Protein AF-A0A7S3QSI4-F1 (afdb_monomer_lite)

Sequence (575 aa):
MTPEKQQDGGRPHVTSQYMASGRSSSRPASSHHGSRIQSASPRAQSASDSQKLLREQIARLQEQCFLLDKESKEAEITMQNTIKQNRQMWMALKQENKQLKQQLMQRRSSTTKANVAEEAASRSTAVLEKKVHDLRRHYDKIMQDKKTAVAKLANCQDSVQELRKAAGAVGGLQGGGTSPRPSSSSTGEQGSSISPGAWGSKEGRLIRQLENRLTKAQLKANEAQSIRRMYEQVLDKVRQEQLGFGPYVQSLEAALQAKDSEHSRLTQALLEAQHAKEKAKQELAGFQAKMISQRAARESVLQEQRAKAGTLGAANRALLAQQFGLKEATFRAAAQQQQRQQQQQQHSGRHHSDMELPRERPHGPASHEAWDPCKQEPQRQGSGSREGGAPGRVSTVEEAVQKLCEAALAPHAQAMLDCMLPRQETYASLTAMHKAVQEQEAELTREVEAARQALRDTQQGSRSSTTQAHLDAAQAELSVALQRAEAAKESHAKIMRAYVDVRAGLEHIATMLGQLPLPPGQLPVPISEDTLGDVLAQSHQRLASALKFIHTLPKAGALLELMLMQESDQLTSNN

Radius of gyration: 69.94 Å; chains: 1; bounding box: 180×69×210 Å

Structure (mmCIF, N/CA/C/O backbone):
data_AF-A0A7S3QSI4-F1
#
_entry.id   AF-A0A7S3QSI4-F1
#
loop_
_atom_site.group_PDB
_atom_site.id
_atom_site.type_symbol
_atom_site.label_atom_id
_atom_site.label_alt_id
_atom_site.label_comp_id
_atom_site.label_asym_id
_atom_site.label_entity_id
_atom_site.label_seq_id
_atom_site.pdbx_PDB_ins_code
_atom_site.Cartn_x
_atom_site.Cartn_y
_atom_site.Cartn_z
_atom_site.occupancy
_atom_site.B_iso_or_equiv
_atom_site.auth_seq_id
_atom_site.auth_comp_id
_atom_site.auth_asym_id
_atom_site.auth_atom_id
_atom_site.pdbx_PDB_model_num
ATOM 1 N N . MET A 1 1 ? 20.834 36.304 27.135 1.00 40.66 1 MET A N 1
ATOM 2 C CA . MET A 1 1 ? 19.526 36.219 27.825 1.00 40.66 1 MET A CA 1
ATOM 3 C C . MET A 1 1 ? 19.705 35.330 29.048 1.00 40.66 1 MET A C 1
ATOM 5 O O . MET A 1 1 ? 20.572 34.465 29.019 1.00 40.66 1 MET A O 1
ATOM 9 N N . THR A 1 2 ? 19.009 35.636 30.137 1.00 37.97 2 THR A N 1
ATOM 10 C CA . THR A 1 2 ? 19.293 35.176 31.509 1.00 37.97 2 THR A CA 1
ATOM 11 C C . THR A 1 2 ? 18.889 33.722 31.791 1.00 37.97 2 THR A C 1
ATOM 13 O O . THR A 1 2 ? 17.862 33.286 31.276 1.00 37.97 2 THR A O 1
ATOM 16 N N . PRO A 1 3 ? 19.622 32.988 32.652 1.00 54.22 3 PRO A N 1
ATOM 17 C CA . PRO A 1 3 ? 19.125 31.771 33.285 1.00 54.22 3 PRO A CA 1
ATOM 18 C C . PRO A 1 3 ? 18.357 32.117 34.571 1.00 54.22 3 PRO A C 1
ATOM 20 O O . PRO A 1 3 ? 18.865 32.819 35.447 1.00 54.22 3 PRO A O 1
ATOM 23 N N . GLU A 1 4 ? 17.129 31.624 34.681 1.00 50.34 4 GLU A N 1
ATOM 24 C CA . GLU A 1 4 ? 16.230 31.892 35.805 1.00 50.34 4 GLU A CA 1
ATOM 25 C C . GLU A 1 4 ? 16.429 30.861 36.929 1.00 50.34 4 GLU A C 1
ATOM 27 O O . GLU A 1 4 ? 16.516 29.657 36.681 1.00 50.34 4 GLU A O 1
ATOM 32 N N . LYS A 1 5 ? 16.530 31.332 38.179 1.00 54.06 5 LYS A N 1
ATOM 33 C CA . LYS A 1 5 ? 16.536 30.473 39.373 1.00 54.06 5 LYS A CA 1
ATOM 34 C C . LYS A 1 5 ? 15.100 30.094 39.729 1.00 54.06 5 LYS A C 1
ATOM 36 O O . LYS A 1 5 ? 14.251 30.976 39.774 1.00 54.06 5 LYS A O 1
ATOM 41 N N . GLN A 1 6 ? 14.874 28.853 40.154 1.00 48.59 6 GLN A N 1
ATOM 42 C CA . GLN A 1 6 ? 13.717 28.513 40.987 1.00 48.59 6 GLN A CA 1
ATOM 43 C C . GLN A 1 6 ? 14.158 27.851 42.296 1.00 48.59 6 GLN A C 1
ATOM 45 O O . GLN A 1 6 ? 15.049 27.001 42.317 1.00 48.59 6 GLN A O 1
ATOM 50 N N . GLN A 1 7 ? 13.554 28.330 43.383 1.00 46.22 7 GLN A N 1
ATOM 51 C CA . GLN A 1 7 ? 13.693 27.856 44.759 1.00 46.22 7 GLN A CA 1
ATOM 52 C C . GLN A 1 7 ? 12.443 27.053 45.171 1.00 46.22 7 GLN A C 1
ATOM 54 O O . GLN A 1 7 ? 11.495 26.932 44.399 1.00 46.22 7 GLN A O 1
ATOM 59 N N . ASP A 1 8 ? 12.467 26.588 46.421 1.00 39.62 8 ASP A N 1
ATOM 60 C CA . ASP A 1 8 ? 11.399 25.945 47.196 1.00 39.62 8 ASP A CA 1
ATOM 61 C C . ASP A 1 8 ? 10.986 24.506 46.816 1.00 39.62 8 ASP A C 1
ATOM 63 O O . ASP A 1 8 ? 11.112 24.060 45.682 1.00 39.62 8 ASP A O 1
ATOM 67 N N . GLY A 1 9 ? 10.536 23.678 47.770 1.00 35.94 9 GLY A N 1
ATOM 68 C CA . GLY A 1 9 ? 10.267 23.947 49.195 1.00 35.94 9 GLY A CA 1
ATOM 69 C C . GLY A 1 9 ? 10.593 22.750 50.100 1.00 35.94 9 GLY A C 1
ATOM 70 O O . GLY A 1 9 ? 10.680 21.608 49.646 1.00 35.94 9 GLY A O 1
ATOM 71 N N . GLY A 1 10 ? 10.826 23.018 51.388 1.00 35.00 10 GLY A N 1
ATOM 72 C CA . GLY A 1 10 ? 11.383 22.046 52.337 1.00 35.00 10 GLY A CA 1
ATOM 73 C C . GLY A 1 10 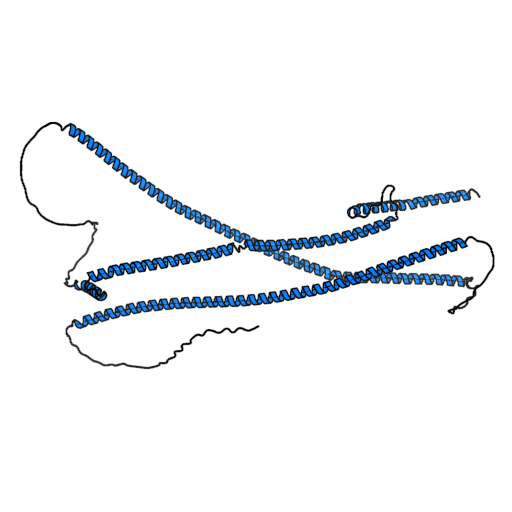? 10.411 20.989 52.883 1.00 35.00 10 GLY A C 1
ATOM 74 O O . GLY A 1 10 ? 9.195 21.159 52.898 1.00 35.00 10 GLY A O 1
ATOM 75 N N . ARG A 1 11 ? 10.987 19.906 53.423 1.00 41.19 11 ARG A N 1
ATOM 76 C CA . ARG A 1 11 ? 10.327 18.951 54.330 1.00 41.19 11 ARG A CA 1
ATOM 77 C C . ARG A 1 11 ? 10.946 19.063 55.727 1.00 41.19 11 ARG A C 1
ATOM 79 O O . ARG A 1 11 ? 12.173 18.997 55.813 1.00 41.19 11 ARG A O 1
ATOM 86 N N . PRO A 1 12 ? 10.161 19.122 56.815 1.00 51.91 12 PRO A N 1
ATOM 87 C CA . PRO A 1 12 ? 10.689 18.876 58.148 1.00 51.91 12 PRO A CA 1
ATOM 88 C C . PRO A 1 12 ? 10.894 17.368 58.366 1.00 51.91 12 PRO A C 1
ATOM 90 O O . PRO A 1 12 ? 9.974 16.567 58.202 1.00 51.91 12 PRO A O 1
ATOM 93 N N . HIS A 1 13 ? 12.106 16.985 58.763 1.00 39.19 13 HIS A N 1
ATOM 94 C CA . HIS A 1 13 ? 12.364 15.709 59.429 1.00 39.19 13 HIS A CA 1
ATOM 95 C C . HIS A 1 13 ? 12.082 15.898 60.924 1.00 39.19 13 HIS A C 1
ATOM 97 O O . HIS A 1 13 ? 12.672 16.785 61.537 1.00 39.19 13 HIS A O 1
ATOM 103 N N . VAL A 1 14 ? 11.240 15.052 61.522 1.00 39.84 14 VAL A N 1
ATOM 104 C CA . VAL A 1 14 ? 11.162 14.930 62.985 1.00 39.84 14 VAL A CA 1
ATOM 105 C C . VAL A 1 14 ? 11.772 13.598 63.385 1.00 39.84 14 VAL A C 1
ATOM 107 O O . VAL A 1 14 ? 11.217 12.529 63.138 1.00 39.84 14 VAL A O 1
ATOM 110 N N . THR A 1 15 ? 12.950 13.687 63.986 1.00 40.28 15 THR A N 1
ATOM 111 C CA . THR A 1 15 ? 13.616 12.588 64.678 1.00 40.28 15 THR A CA 1
ATOM 112 C C . THR A 1 15 ? 12.994 12.443 66.063 1.00 40.28 15 THR A C 1
ATOM 114 O O . THR A 1 15 ? 12.904 13.428 66.790 1.00 40.28 15 THR A O 1
ATOM 117 N N . SER A 1 16 ? 12.650 11.226 66.481 1.00 34.66 16 SER A N 1
ATOM 118 C CA . SER A 1 16 ? 12.658 10.899 67.907 1.00 34.66 16 SER A CA 1
ATOM 119 C C . SER A 1 16 ? 13.076 9.450 68.105 1.00 34.66 16 SER A C 1
ATOM 121 O O . SER A 1 16 ? 12.453 8.519 67.600 1.00 34.66 16 SER A O 1
ATOM 123 N N . GLN A 1 17 ? 14.192 9.292 68.803 1.00 37.19 17 GLN A N 1
ATOM 124 C CA . GLN A 1 17 ? 14.872 8.043 69.094 1.00 37.19 17 GLN A CA 1
ATOM 125 C C . GLN A 1 17 ? 15.117 8.060 70.599 1.00 37.19 17 GLN A C 1
ATOM 127 O O . GLN A 1 17 ? 15.927 8.861 71.055 1.00 37.19 17 GLN A O 1
ATOM 132 N N . TYR A 1 18 ? 14.443 7.205 71.369 1.00 33.44 18 TYR A N 1
ATOM 133 C CA . TYR A 1 18 ? 14.780 7.020 72.781 1.00 33.44 18 TYR A CA 1
ATOM 134 C C . TYR A 1 18 ? 14.714 5.558 73.220 1.00 33.44 18 TYR A C 1
ATOM 136 O O . TYR A 1 18 ? 13.896 4.764 72.762 1.00 33.44 18 TYR A O 1
ATOM 144 N N . MET A 1 19 ? 15.666 5.234 74.091 1.00 36.06 19 MET A N 1
ATOM 145 C CA . MET A 1 19 ? 15.936 3.927 74.683 1.00 36.06 19 MET A CA 1
ATOM 146 C C . MET A 1 19 ? 14.892 3.563 75.747 1.00 36.06 19 MET A C 1
ATOM 148 O O . MET A 1 19 ? 14.395 4.462 76.418 1.00 36.06 19 MET A O 1
ATOM 152 N N . ALA A 1 20 ? 14.726 2.266 76.037 1.00 33.97 20 ALA A N 1
ATOM 153 C CA . ALA A 1 20 ? 14.845 1.755 77.413 1.00 33.97 20 ALA A CA 1
ATOM 154 C C . ALA A 1 20 ? 14.843 0.216 77.470 1.00 33.97 20 ALA A C 1
ATOM 156 O O . ALA A 1 20 ? 13.934 -0.446 76.979 1.00 33.97 20 ALA A O 1
ATOM 157 N N . SER A 1 21 ? 15.839 -0.344 78.155 1.00 41.31 21 SER A N 1
ATOM 158 C CA . SER A 1 21 ? 15.923 -1.753 78.553 1.00 41.31 21 SER A CA 1
ATOM 159 C C . SER A 1 21 ? 15.905 -1.877 80.082 1.00 41.31 21 SER A C 1
ATOM 161 O O . SER A 1 21 ? 16.654 -1.165 80.748 1.00 41.31 21 SER A O 1
ATOM 163 N N . GLY A 1 22 ? 15.144 -2.822 80.639 1.00 32.19 22 GLY A N 1
ATOM 164 C CA . GLY A 1 22 ? 15.135 -3.187 82.069 1.00 32.19 22 GLY A CA 1
ATOM 165 C C . GLY A 1 22 ? 14.064 -4.258 82.320 1.00 32.19 22 GLY A C 1
ATOM 166 O O . GLY A 1 22 ? 12.980 -4.151 81.767 1.00 32.19 22 GLY A O 1
ATOM 167 N N . ARG A 1 23 ? 14.361 -5.417 82.933 1.00 32.16 23 ARG A N 1
ATOM 168 C CA . ARG A 1 23 ? 14.509 -5.656 84.393 1.00 32.16 23 ARG A CA 1
ATOM 169 C C . ARG A 1 23 ? 13.257 -5.234 85.192 1.00 32.16 23 ARG A C 1
ATOM 171 O O . ARG A 1 23 ? 12.774 -4.134 84.995 1.00 32.16 23 ARG A O 1
ATOM 178 N N . SER A 1 24 ? 12.727 -5.997 86.152 1.00 31.75 24 SER A N 1
ATOM 179 C CA . SER A 1 24 ? 13.039 -7.350 86.656 1.00 31.75 24 SER A CA 1
ATOM 180 C C . SER A 1 24 ? 11.994 -7.760 87.714 1.00 31.75 24 SER A C 1
ATOM 182 O O . SER A 1 24 ? 11.437 -6.887 88.363 1.00 31.75 24 SER A O 1
ATOM 184 N N . SER A 1 25 ? 11.808 -9.069 87.935 1.00 35.34 25 SER A N 1
ATOM 185 C CA . SER A 1 25 ? 11.417 -9.720 89.211 1.00 35.34 25 SER A CA 1
ATOM 186 C C . SER A 1 25 ? 10.412 -9.053 90.180 1.00 35.34 25 SER A C 1
ATOM 188 O O . SER A 1 25 ? 10.728 -8.055 90.824 1.00 35.34 25 SER A O 1
ATOM 190 N N . SER A 1 26 ? 9.358 -9.789 90.554 1.00 35.06 26 SER A N 1
ATOM 191 C CA . SER A 1 26 ? 9.152 -10.166 91.973 1.00 35.06 26 SER A CA 1
ATOM 192 C C . SER A 1 26 ? 8.068 -11.239 92.165 1.00 35.06 26 SER A C 1
ATOM 194 O O . SER A 1 26 ? 6.944 -11.121 91.691 1.00 35.06 26 SER A O 1
ATOM 196 N N . ARG A 1 27 ? 8.420 -12.290 92.919 1.00 40.62 27 ARG A N 1
ATOM 197 C CA . ARG A 1 27 ? 7.478 -13.041 93.770 1.00 40.62 27 ARG A CA 1
ATOM 198 C C . ARG A 1 27 ? 7.216 -12.214 95.041 1.00 40.62 27 ARG A C 1
ATOM 200 O O . ARG A 1 27 ? 8.052 -11.381 95.391 1.00 40.62 27 ARG A O 1
ATOM 207 N N . PRO A 1 28 ? 6.161 -12.530 95.802 1.00 42.97 28 PRO A N 1
ATOM 208 C CA . PRO A 1 28 ? 6.456 -13.181 97.087 1.00 42.97 28 PRO A CA 1
ATOM 209 C C . PRO A 1 28 ? 5.680 -14.497 97.300 1.00 42.97 28 PRO A C 1
ATOM 211 O O . PRO A 1 28 ? 4.994 -14.989 96.407 1.00 42.97 28 PRO A O 1
ATOM 214 N N . ALA A 1 29 ? 5.877 -15.112 98.467 1.00 35.62 29 ALA A N 1
ATOM 215 C CA . ALA A 1 29 ? 5.350 -16.420 98.875 1.00 35.62 29 ALA A CA 1
ATOM 216 C C . ALA A 1 29 ? 4.702 -16.339 100.278 1.00 35.62 29 ALA A C 1
ATOM 218 O O . ALA A 1 29 ? 4.735 -15.270 100.881 1.00 35.62 29 ALA A O 1
ATOM 219 N N . SER A 1 30 ? 4.257 -17.489 100.825 1.00 35.81 30 SER A N 1
ATOM 220 C CA . SER A 1 30 ? 3.818 -17.707 102.232 1.00 35.81 30 SER A CA 1
ATOM 221 C C . SER A 1 30 ? 2.384 -17.238 102.582 1.00 35.81 30 SER A C 1
ATOM 223 O O . SER A 1 30 ? 1.948 -16.221 102.061 1.00 35.81 30 SER A O 1
ATOM 225 N N . SER A 1 31 ? 1.600 -17.871 103.477 1.00 36.72 31 SER A N 1
ATOM 226 C CA . SER A 1 31 ? 1.500 -19.282 103.934 1.00 36.72 31 SER A CA 1
ATOM 227 C C . SER A 1 31 ? 0.190 -19.515 104.741 1.00 36.72 31 SER A C 1
ATOM 229 O O . SER A 1 31 ? -0.489 -18.568 105.113 1.00 36.72 31 SER A O 1
ATOM 231 N N . HIS A 1 32 ? -0.113 -20.795 105.013 1.00 35.47 32 HIS A N 1
ATOM 232 C CA . HIS A 1 32 ? -0.826 -21.360 106.184 1.00 35.47 32 HIS A CA 1
ATOM 233 C C . HIS A 1 32 ? -2.284 -20.982 106.578 1.00 35.47 32 HIS A C 1
ATOM 235 O O . HIS A 1 32 ? -2.583 -19.894 107.042 1.00 35.47 32 HIS A O 1
ATOM 241 N N . HIS A 1 33 ? -3.128 -22.031 106.548 1.00 46.12 33 HIS A N 1
ATOM 242 C CA . HIS A 1 33 ? -4.055 -22.527 107.595 1.00 46.12 33 HIS A CA 1
ATOM 243 C C . HIS A 1 33 ? -5.010 -21.564 108.341 1.00 46.12 33 HIS A C 1
ATOM 245 O O . HIS A 1 33 ? -4.594 -20.693 109.095 1.00 46.12 33 HIS A O 1
ATOM 251 N N . GLY A 1 34 ? -6.312 -21.892 108.305 1.00 32.81 34 GLY A N 1
ATOM 252 C CA . GLY A 1 34 ? -7.305 -21.348 109.240 1.00 32.81 34 GLY A CA 1
ATOM 253 C C . GLY A 1 34 ? -8.756 -21.703 108.899 1.00 32.81 34 GLY A C 1
ATOM 254 O O . GLY A 1 34 ? -9.428 -20.961 108.189 1.00 32.81 34 GLY A O 1
ATOM 255 N N . SER A 1 35 ? -9.273 -22.811 109.438 1.00 53.28 35 SER A N 1
ATOM 256 C CA 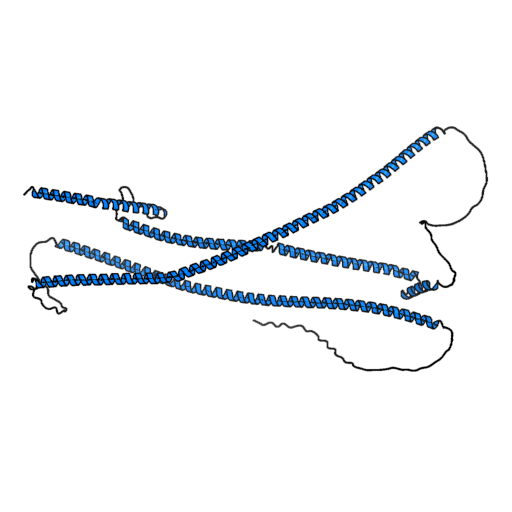. SER A 1 35 ? -10.704 -23.142 109.364 1.00 53.28 35 SER A CA 1
ATOM 257 C C . SER A 1 35 ? -11.526 -22.197 110.245 1.00 53.28 35 SER A C 1
ATOM 259 O O . SER A 1 35 ? -11.394 -22.242 111.469 1.00 53.28 35 SER A O 1
ATOM 261 N N . ARG A 1 36 ? -12.425 -21.385 109.669 1.00 36.81 36 ARG A N 1
ATOM 262 C CA . ARG A 1 36 ? -13.454 -20.679 110.455 1.00 36.81 36 ARG A CA 1
ATOM 263 C C . ARG A 1 36 ? -14.729 -20.410 109.655 1.00 36.81 36 ARG A C 1
ATOM 265 O O . ARG A 1 36 ? -14.729 -19.637 108.705 1.00 36.81 36 ARG A O 1
ATOM 272 N N . ILE A 1 37 ? -15.828 -21.023 110.089 1.00 52.41 37 ILE A N 1
ATOM 273 C CA . ILE A 1 37 ? -17.183 -20.743 109.602 1.00 52.41 37 ILE A CA 1
ATOM 274 C C . ILE A 1 37 ? -17.625 -19.394 110.177 1.00 52.41 37 ILE A C 1
ATOM 276 O O . ILE A 1 37 ? -17.808 -19.308 111.390 1.00 52.41 37 ILE A O 1
ATOM 280 N N . GLN A 1 38 ? -17.822 -18.368 109.341 1.00 42.09 38 GLN A N 1
ATOM 281 C CA . GLN A 1 38 ? -18.590 -17.164 109.695 1.00 42.09 38 GLN A CA 1
ATOM 282 C C . GLN A 1 38 ? -19.412 -16.643 108.503 1.00 42.09 38 GLN A C 1
ATOM 284 O O . GLN A 1 38 ? -19.041 -16.794 107.341 1.00 42.09 38 GLN A O 1
ATOM 289 N N . SER A 1 39 ? -20.567 -16.074 108.838 1.00 43.50 39 SER A N 1
ATOM 290 C CA . SER A 1 39 ? -21.669 -15.645 107.971 1.00 43.50 39 SER A CA 1
ATOM 291 C C . SER A 1 39 ? -21.308 -14.613 106.896 1.00 43.50 39 SER A C 1
ATOM 293 O O . SER A 1 39 ? -20.534 -13.687 107.136 1.00 43.50 39 SER A O 1
ATOM 295 N N . ALA A 1 40 ? -21.970 -14.718 105.739 1.00 49.69 40 ALA A N 1
ATOM 296 C CA . ALA A 1 40 ? -21.878 -13.750 104.649 1.00 49.69 40 ALA A CA 1
ATOM 297 C C . ALA A 1 40 ? -22.365 -12.345 105.060 1.00 49.69 40 ALA A C 1
ATOM 299 O O . ALA A 1 40 ? -23.365 -12.201 105.760 1.00 49.69 40 ALA A O 1
ATOM 300 N N . SER A 1 41 ? -21.679 -11.312 104.563 1.00 42.69 41 SER A N 1
ATOM 301 C CA . SER A 1 41 ? -22.054 -9.902 104.723 1.00 42.69 41 SER A CA 1
ATOM 302 C C . SER A 1 41 ? -22.394 -9.292 103.353 1.00 42.69 41 SER A C 1
ATOM 304 O O . SER A 1 41 ? -21.610 -9.465 102.412 1.00 42.69 41 SER A O 1
ATOM 306 N N . PRO A 1 42 ? -23.519 -8.561 103.202 1.00 54.91 42 PRO A N 1
ATOM 307 C CA . PRO A 1 42 ? -24.025 -8.118 101.894 1.00 54.91 42 PRO A CA 1
ATOM 308 C C . PRO A 1 42 ? -23.101 -7.129 101.162 1.00 54.91 42 PRO A C 1
ATOM 310 O O . PRO A 1 42 ? -23.192 -6.969 99.947 1.00 54.91 42 PRO A O 1
ATOM 313 N N . ARG A 1 43 ? -22.143 -6.512 101.868 1.00 49.12 43 ARG A N 1
ATOM 314 C CA . ARG A 1 43 ? -21.173 -5.561 101.295 1.00 49.12 43 ARG A CA 1
ATOM 315 C C . ARG A 1 43 ? -20.141 -6.210 100.354 1.00 49.12 43 ARG A C 1
ATOM 317 O O . ARG A 1 43 ? -19.473 -5.497 99.612 1.00 49.12 43 ARG A O 1
ATOM 324 N N . ALA A 1 44 ? -20.002 -7.539 100.371 1.00 50.22 44 ALA A N 1
ATOM 325 C CA . ALA A 1 44 ? -19.088 -8.270 99.486 1.00 50.22 44 ALA A CA 1
ATOM 326 C C . ALA A 1 44 ? -19.708 -8.630 98.119 1.00 50.22 44 ALA A C 1
ATOM 328 O O . ALA A 1 44 ? -18.982 -8.795 97.139 1.00 50.22 44 ALA A O 1
ATOM 329 N N . GLN A 1 45 ? -21.039 -8.742 98.035 1.00 55.88 45 GLN A N 1
ATOM 330 C CA . GLN A 1 45 ? -21.733 -9.131 96.801 1.00 55.88 45 GLN A CA 1
ATOM 331 C C . GLN A 1 45 ? -21.825 -7.960 95.814 1.00 55.88 45 GLN A C 1
ATOM 333 O O . GLN A 1 45 ? -21.427 -8.115 94.663 1.00 55.88 45 GLN A O 1
ATOM 338 N N . SER A 1 46 ? -22.186 -6.759 96.280 1.00 59.50 46 SER A N 1
ATOM 339 C CA . SER A 1 46 ? -22.205 -5.554 95.433 1.00 59.50 46 SER A CA 1
ATOM 340 C C . SER A 1 46 ? -20.831 -5.213 94.839 1.00 59.50 46 SER A C 1
ATOM 342 O O . SER A 1 46 ? -20.736 -4.831 93.677 1.00 59.50 46 SER A O 1
ATOM 344 N N . ALA A 1 47 ? -19.746 -5.425 95.591 1.00 62.09 47 ALA A N 1
ATOM 345 C CA . ALA A 1 47 ? -18.384 -5.283 95.075 1.00 62.09 47 ALA A CA 1
ATOM 346 C C . ALA A 1 47 ? -18.047 -6.324 93.985 1.00 62.09 47 ALA A C 1
ATOM 348 O O . ALA A 1 47 ? -17.361 -5.999 93.016 1.00 62.09 47 ALA A O 1
ATOM 349 N N . SER A 1 48 ? -18.545 -7.559 94.120 1.00 68.00 48 SER A N 1
ATOM 350 C CA . SER A 1 48 ? -18.364 -8.634 93.133 1.00 68.00 48 SER A CA 1
ATOM 351 C C . SER A 1 48 ? -19.096 -8.338 91.823 1.00 68.00 48 SER A C 1
ATOM 353 O O . SER A 1 48 ? -18.526 -8.505 90.745 1.00 68.00 48 SER A O 1
ATOM 355 N N . ASP A 1 49 ? -20.330 -7.837 91.890 1.00 72.06 49 ASP A N 1
ATOM 356 C CA . ASP A 1 49 ? -21.125 -7.550 90.693 1.00 72.06 49 ASP A CA 1
ATOM 357 C C . ASP A 1 49 ? -20.646 -6.287 89.962 1.00 72.06 49 ASP A C 1
ATOM 359 O O . ASP A 1 49 ? -20.533 -6.303 88.735 1.00 72.06 49 ASP A O 1
ATOM 363 N N . SER A 1 50 ? -20.199 -5.256 90.689 1.00 77.31 50 SER A N 1
ATOM 364 C CA . SER A 1 50 ? -19.472 -4.120 90.098 1.00 77.31 50 SER A CA 1
ATOM 365 C C . SER A 1 50 ? -18.185 -4.564 89.387 1.00 77.31 50 SER A C 1
ATOM 367 O O . SER A 1 50 ? -17.880 -4.078 88.298 1.00 77.31 50 SER A O 1
ATOM 369 N N . GLN A 1 51 ? -17.443 -5.532 89.947 1.00 80.19 51 GLN A N 1
ATOM 370 C CA . GLN A 1 51 ? -16.281 -6.122 89.269 1.00 80.19 51 GLN A CA 1
ATOM 371 C C . GLN A 1 51 ? -16.657 -6.919 88.011 1.00 80.19 51 GLN A C 1
ATOM 373 O O . GLN A 1 51 ? -15.889 -6.902 87.050 1.00 80.19 51 GLN A O 1
ATOM 378 N N . LYS A 1 52 ? -17.802 -7.615 87.983 1.00 82.69 52 LYS A N 1
ATOM 379 C CA . LYS A 1 52 ? -18.275 -8.325 86.779 1.00 82.69 52 LYS A CA 1
ATOM 380 C C . LYS A 1 52 ? -18.646 -7.345 85.668 1.00 82.69 52 LYS A C 1
ATOM 382 O O . LYS A 1 52 ? -18.177 -7.525 84.549 1.00 82.69 52 LYS A O 1
ATOM 387 N N . LEU A 1 53 ? -19.399 -6.290 85.986 1.00 85.19 53 LEU A N 1
ATOM 388 C CA . LEU A 1 53 ? -19.801 -5.271 85.012 1.00 85.19 53 LEU A CA 1
ATOM 389 C C . LEU A 1 53 ? -18.582 -4.562 84.400 1.00 85.19 53 LEU A C 1
ATOM 391 O O . LEU A 1 53 ? -18.488 -4.439 83.182 1.00 85.19 53 LEU A O 1
ATOM 395 N N . LEU A 1 54 ? -17.600 -4.188 85.231 1.00 87.94 54 LEU A N 1
ATOM 396 C CA . LEU A 1 54 ? -16.325 -3.633 84.764 1.00 87.94 54 LEU A CA 1
ATOM 397 C C . LEU A 1 54 ? -15.575 -4.601 83.836 1.00 87.94 54 LEU A C 1
ATOM 399 O O . LEU A 1 54 ? -15.072 -4.176 82.801 1.00 87.94 54 LEU A O 1
ATOM 403 N N . ARG A 1 55 ? -15.520 -5.902 84.160 1.00 87.06 55 ARG A N 1
ATOM 404 C CA . ARG A 1 55 ? -14.894 -6.915 83.287 1.00 87.06 55 ARG A CA 1
ATOM 405 C C . ARG A 1 55 ? -15.611 -7.048 81.947 1.00 87.06 55 ARG A C 1
ATOM 407 O O . ARG A 1 55 ? -14.944 -7.173 80.926 1.00 87.06 55 ARG A O 1
ATOM 414 N N . GLU A 1 56 ? -16.939 -7.009 81.938 1.00 89.44 56 GLU A N 1
ATOM 415 C CA . GLU A 1 56 ? -17.726 -7.122 80.709 1.00 89.44 56 GLU A CA 1
ATOM 416 C C . GLU A 1 56 ? -17.588 -5.871 79.826 1.00 89.44 56 GLU A C 1
ATOM 418 O O . GLU A 1 56 ? -17.430 -5.979 78.611 1.00 89.44 56 GLU A O 1
ATOM 423 N N . GLN A 1 57 ? -17.547 -4.679 80.428 1.00 91.19 57 GLN A N 1
ATOM 424 C CA . GLN A 1 57 ? -17.287 -3.433 79.705 1.00 91.19 57 GLN A CA 1
ATOM 425 C C . GLN A 1 57 ? -15.855 -3.380 79.148 1.00 91.19 57 GLN A C 1
ATOM 427 O O . GLN A 1 57 ? -15.662 -2.966 78.006 1.00 91.19 57 GLN A O 1
ATOM 432 N N . ILE A 1 58 ? -14.862 -3.867 79.904 1.00 91.75 58 ILE A N 1
ATOM 433 C CA . ILE A 1 58 ? -13.488 -4.059 79.415 1.00 91.75 58 ILE A CA 1
ATOM 434 C C . ILE A 1 58 ? -13.469 -5.036 78.229 1.00 91.75 58 ILE A C 1
ATOM 436 O O . ILE A 1 58 ? -12.825 -4.736 77.229 1.00 91.75 58 ILE A O 1
ATOM 440 N N . ALA A 1 59 ? -14.199 -6.154 78.294 1.00 91.69 59 ALA A N 1
ATOM 441 C CA . ALA A 1 59 ? -14.260 -7.131 77.204 1.00 91.69 59 ALA A CA 1
ATOM 442 C C . ALA A 1 59 ? -14.876 -6.546 75.917 1.00 91.69 59 ALA A C 1
ATOM 444 O O . ALA A 1 59 ? -14.315 -6.725 74.839 1.00 91.69 59 ALA A O 1
ATOM 445 N N . ARG A 1 60 ? -15.973 -5.780 76.018 1.00 91.56 60 ARG A N 1
ATOM 446 C CA . ARG A 1 60 ? -16.592 -5.110 74.855 1.00 91.56 60 ARG A CA 1
ATOM 447 C C . ARG A 1 60 ? -15.680 -4.044 74.240 1.00 91.56 60 ARG A C 1
ATOM 449 O O . ARG A 1 60 ? -15.586 -3.952 73.020 1.00 91.56 60 ARG A O 1
ATOM 456 N N . LEU A 1 61 ? -14.972 -3.267 75.066 1.00 92.31 61 LEU A N 1
ATOM 457 C CA . LEU A 1 61 ? -13.975 -2.307 74.578 1.00 92.31 61 LEU A CA 1
ATOM 458 C C . LEU A 1 61 ? -12.782 -3.016 73.918 1.00 92.31 61 LEU A C 1
ATOM 460 O O . LEU A 1 61 ? -12.294 -2.553 72.892 1.00 92.31 61 LEU A O 1
ATOM 464 N N . GLN A 1 62 ? -12.340 -4.160 74.449 1.00 92.38 62 GLN A N 1
ATOM 465 C CA . GLN A 1 62 ? -11.304 -4.991 73.824 1.00 92.38 62 GLN A CA 1
ATOM 466 C C . GLN A 1 62 ? -11.748 -5.542 72.460 1.00 92.38 62 GLN A C 1
ATOM 468 O O . GLN A 1 62 ? -10.954 -5.529 71.522 1.00 92.38 62 GLN A O 1
ATOM 473 N N . GLU A 1 63 ? -13.006 -5.968 72.320 1.00 94.88 63 GLU A N 1
ATOM 474 C CA . GLU A 1 63 ? -13.578 -6.419 71.045 1.00 94.88 63 GLU A CA 1
ATOM 475 C C . GLU A 1 63 ? -13.678 -5.277 70.017 1.00 94.88 63 GLU A C 1
ATOM 477 O O . GLU A 1 63 ? -13.260 -5.445 68.871 1.00 94.88 63 GLU A O 1
ATOM 482 N N . GLN A 1 64 ? -14.137 -4.087 70.423 1.00 93.12 64 GLN A N 1
ATOM 483 C CA . GLN A 1 64 ? -14.157 -2.910 69.545 1.00 93.12 64 GLN A CA 1
ATOM 484 C C . GLN A 1 64 ? -12.750 -2.483 69.109 1.00 93.12 64 GLN A C 1
ATOM 486 O O . GLN A 1 64 ? -12.531 -2.235 67.923 1.00 93.12 64 GLN A O 1
ATOM 491 N N . CYS A 1 65 ? -11.779 -2.455 70.027 1.00 92.06 65 CYS A N 1
ATOM 492 C CA . CYS A 1 65 ? -10.380 -2.203 69.681 1.00 92.06 65 CYS A CA 1
ATOM 493 C C . CYS A 1 65 ? -9.841 -3.254 68.699 1.00 92.06 65 CYS A C 1
ATOM 495 O O . CYS A 1 65 ? -9.152 -2.889 67.754 1.00 92.06 65 CYS A O 1
ATOM 497 N N . PHE A 1 66 ? -10.184 -4.536 68.869 1.00 96.31 66 PHE A N 1
ATOM 498 C CA . PHE A 1 66 ? -9.771 -5.605 67.954 1.00 96.31 66 PHE A CA 1
ATOM 499 C C . PHE A 1 66 ? -10.361 -5.448 66.541 1.00 96.31 66 PHE A C 1
ATOM 501 O O . PHE A 1 66 ? -9.659 -5.685 65.555 1.00 96.31 66 PHE A O 1
ATOM 508 N N . LEU A 1 67 ? -11.626 -5.027 66.424 1.00 93.31 67 LEU A N 1
ATOM 509 C CA . LEU A 1 67 ? -12.258 -4.752 65.129 1.00 93.31 67 LEU A CA 1
ATOM 510 C C . LEU A 1 67 ? -11.630 -3.534 64.437 1.00 93.31 67 LEU A C 1
ATOM 512 O O . LEU A 1 67 ? -11.257 -3.638 63.270 1.00 93.31 67 LEU A O 1
ATOM 516 N N . LEU A 1 68 ? -11.406 -2.433 65.160 1.00 92.06 68 LEU A N 1
ATOM 517 C CA . LEU A 1 68 ? -10.714 -1.252 64.626 1.00 92.06 68 LEU A CA 1
ATOM 518 C C . LEU A 1 68 ? -9.266 -1.569 64.215 1.00 92.06 68 LEU A C 1
ATOM 520 O O . LEU A 1 68 ? -8.809 -1.135 63.159 1.00 92.06 68 LEU A O 1
ATOM 524 N N . ASP A 1 69 ? -8.556 -2.389 64.992 1.00 92.38 69 ASP A N 1
ATOM 525 C CA . ASP A 1 69 ? -7.226 -2.903 64.646 1.00 92.38 69 ASP A CA 1
ATOM 526 C C . ASP A 1 69 ? -7.237 -3.746 63.365 1.00 92.38 69 ASP A C 1
ATOM 528 O O . ASP A 1 69 ? -6.239 -3.783 62.642 1.00 92.38 69 ASP A O 1
ATOM 532 N N . LYS A 1 70 ? -8.328 -4.472 63.097 1.00 95.00 70 LYS A N 1
ATOM 533 C CA . LYS A 1 70 ? -8.498 -5.274 61.882 1.00 95.00 70 LYS A CA 1
ATOM 534 C C . LYS A 1 70 ? -8.787 -4.378 60.675 1.00 95.00 70 LYS A C 1
ATOM 536 O O . LYS A 1 70 ? -8.090 -4.496 59.671 1.00 95.00 70 LYS A O 1
ATOM 541 N N . GLU A 1 71 ? -9.743 -3.459 60.788 1.00 94.12 71 GLU A N 1
ATOM 542 C CA . GLU A 1 71 ? -10.086 -2.494 59.732 1.00 94.12 71 GLU A CA 1
ATOM 543 C C . GLU A 1 71 ? -8.887 -1.607 59.365 1.00 94.12 71 GLU A C 1
ATOM 545 O O . GLU A 1 71 ? -8.586 -1.421 58.187 1.00 94.12 71 GLU A O 1
ATOM 550 N N . SER A 1 72 ? -8.131 -1.143 60.366 1.00 93.44 72 SER A N 1
ATOM 551 C CA . SER A 1 72 ? -6.889 -0.384 60.180 1.00 93.44 72 SER A CA 1
ATOM 552 C C . SER A 1 72 ? -5.845 -1.170 59.368 1.00 93.44 72 SER A C 1
ATOM 554 O O . SER A 1 72 ? -5.271 -0.642 58.413 1.00 93.44 72 SER A O 1
ATOM 556 N N . LYS A 1 73 ? -5.659 -2.468 59.659 1.00 96.62 73 LYS A N 1
ATOM 557 C CA . LYS A 1 73 ? -4.758 -3.354 58.893 1.00 96.62 73 LYS A CA 1
ATOM 558 C C . LYS A 1 73 ? -5.257 -3.606 57.468 1.00 96.62 73 LYS A C 1
ATOM 560 O O . LYS A 1 73 ? -4.453 -3.619 56.537 1.00 96.62 73 LYS A O 1
ATOM 565 N N . GLU A 1 74 ? -6.560 -3.788 57.265 1.00 92.69 74 GLU A N 1
ATOM 566 C CA . GLU A 1 74 ? -7.151 -3.971 55.930 1.00 92.69 74 GLU A CA 1
ATOM 567 C C . GLU A 1 74 ? -7.030 -2.694 55.075 1.00 92.69 74 GLU A C 1
ATOM 569 O O . GLU A 1 74 ? -6.678 -2.767 53.890 1.00 92.69 74 GLU A O 1
ATOM 574 N N . ALA A 1 75 ? -7.204 -1.518 55.685 1.00 88.56 75 ALA A N 1
ATOM 575 C CA . ALA A 1 75 ? -6.945 -0.225 55.060 1.00 88.56 75 ALA A CA 1
ATOM 576 C C . ALA A 1 75 ? -5.456 -0.037 54.715 1.00 88.56 75 ALA A C 1
ATOM 578 O O . ALA A 1 75 ? -5.136 0.382 53.599 1.00 88.56 75 ALA A O 1
ATOM 579 N N . GLU A 1 76 ? -4.532 -0.407 55.612 1.00 95.25 76 GLU A N 1
ATOM 580 C CA . GLU A 1 76 ? -3.087 -0.341 55.356 1.00 95.25 76 GLU A CA 1
ATOM 581 C C . GLU A 1 76 ? -2.667 -1.262 54.198 1.00 95.25 76 GLU A C 1
ATOM 583 O O . GLU A 1 76 ? -1.946 -0.830 53.294 1.00 95.25 76 GLU A O 1
ATOM 588 N N . ILE A 1 77 ? -3.167 -2.504 54.157 1.00 93.62 77 ILE A N 1
ATOM 589 C CA . ILE A 1 77 ? -2.929 -3.449 53.052 1.00 93.62 77 ILE A CA 1
ATOM 590 C C . ILE A 1 77 ? -3.448 -2.871 51.728 1.00 93.62 77 ILE A C 1
ATOM 592 O O . ILE A 1 77 ? -2.741 -2.905 50.714 1.00 93.62 77 ILE A O 1
ATOM 596 N N . THR A 1 78 ? -4.655 -2.303 51.733 1.00 86.25 78 THR A N 1
ATOM 597 C CA . THR A 1 78 ? -5.282 -1.704 50.545 1.00 86.25 78 THR A CA 1
ATOM 598 C C . THR A 1 78 ? -4.481 -0.499 50.046 1.00 86.25 78 THR A C 1
ATOM 600 O O . THR A 1 78 ? -4.114 -0.443 48.869 1.00 86.25 78 THR A O 1
ATOM 603 N N . MET A 1 79 ? -4.100 0.415 50.943 1.00 95.12 79 MET A N 1
ATOM 604 C CA . MET A 1 79 ? -3.218 1.546 50.641 1.00 95.12 79 MET A CA 1
ATOM 605 C C . MET A 1 79 ? -1.873 1.073 50.071 1.00 95.12 79 MET A C 1
ATOM 607 O O . MET A 1 79 ? -1.412 1.588 49.049 1.00 95.12 79 MET A O 1
ATOM 611 N N . GLN A 1 80 ? -1.245 0.068 50.687 1.00 91.81 80 GLN A N 1
ATOM 612 C CA . GLN A 1 80 ? 0.046 -0.453 50.243 1.00 91.81 80 GLN A CA 1
ATOM 613 C C . GLN A 1 80 ? -0.045 -1.098 48.849 1.00 91.81 80 GLN A C 1
ATOM 615 O O . GLN A 1 80 ? 0.884 -0.966 48.047 1.00 91.81 80 GLN A O 1
ATOM 620 N N . ASN A 1 81 ? -1.159 -1.756 48.523 1.00 91.38 81 ASN A N 1
ATOM 621 C CA . ASN A 1 81 ? -1.403 -2.316 47.194 1.00 91.38 81 ASN A CA 1
ATOM 622 C C . ASN A 1 81 ? -1.600 -1.221 46.135 1.00 91.38 81 ASN A C 1
ATOM 624 O O . ASN A 1 81 ? -0.953 -1.281 45.087 1.00 91.38 81 ASN A O 1
ATOM 628 N N . THR A 1 82 ? -2.355 -0.162 46.437 1.00 88.56 82 THR A N 1
ATOM 629 C CA . THR A 1 82 ? -2.479 1.021 45.566 1.00 88.56 82 THR A CA 1
ATOM 630 C C . THR A 1 82 ? -1.124 1.701 45.328 1.00 88.56 82 THR A C 1
ATOM 632 O O . THR A 1 82 ? -0.791 2.058 44.197 1.00 88.56 82 THR A O 1
ATOM 635 N N . ILE A 1 83 ? -0.274 1.813 46.358 1.00 91.00 83 ILE A N 1
ATOM 636 C CA . ILE A 1 83 ? 1.097 2.338 46.222 1.00 91.00 83 ILE A CA 1
ATOM 637 C C . ILE A 1 83 ? 1.952 1.442 45.307 1.00 91.00 83 ILE A C 1
ATOM 639 O O . ILE A 1 83 ? 2.673 1.958 44.447 1.00 91.00 83 ILE A O 1
ATOM 643 N N . LYS A 1 84 ? 1.866 0.108 45.437 1.00 96.06 84 LYS A N 1
ATOM 644 C CA . LYS A 1 84 ? 2.562 -0.841 44.543 1.00 96.06 84 LYS A CA 1
ATOM 645 C C . LYS A 1 84 ? 2.095 -0.687 43.091 1.00 96.06 84 LYS A C 1
ATOM 647 O O . LYS A 1 84 ? 2.942 -0.596 42.202 1.00 96.06 84 LYS A O 1
ATOM 652 N N . GLN A 1 85 ? 0.786 -0.595 42.854 1.00 91.00 85 GLN A N 1
ATOM 653 C CA . GLN A 1 85 ? 0.201 -0.421 41.521 1.00 91.00 85 GLN A CA 1
ATOM 654 C C . GLN A 1 85 ? 0.628 0.909 40.879 1.00 91.00 85 GLN A C 1
ATOM 656 O O . GLN A 1 85 ? 1.116 0.923 39.748 1.00 91.00 85 GLN A O 1
ATOM 661 N N . ASN A 1 86 ? 0.561 2.018 41.622 1.00 90.25 86 ASN A N 1
ATOM 662 C CA . ASN A 1 86 ? 1.027 3.326 41.154 1.00 90.25 86 ASN A CA 1
ATOM 663 C C . ASN A 1 86 ? 2.528 3.316 40.815 1.00 90.25 86 ASN A C 1
ATOM 665 O O . ASN A 1 86 ? 2.947 3.891 39.808 1.00 90.25 86 ASN A O 1
ATOM 669 N N . ARG A 1 87 ? 3.348 2.608 41.604 1.00 96.56 87 ARG A N 1
ATOM 670 C CA . ARG A 1 87 ? 4.784 2.438 41.333 1.00 96.56 87 ARG A CA 1
ATOM 671 C C . ARG A 1 87 ? 5.049 1.609 40.071 1.00 96.56 87 ARG A C 1
ATOM 673 O O . ARG A 1 87 ? 5.961 1.948 39.319 1.00 96.56 87 ARG A O 1
ATOM 680 N N . GLN A 1 88 ? 4.262 0.562 39.814 1.00 92.75 88 GLN A N 1
ATOM 681 C CA . GLN A 1 88 ? 4.334 -0.220 38.572 1.00 92.75 88 GLN A CA 1
ATOM 682 C C . GLN A 1 88 ? 3.941 0.628 37.353 1.00 92.75 88 GLN A C 1
ATOM 684 O O . GLN A 1 88 ? 4.691 0.675 36.379 1.00 92.75 88 GLN A O 1
ATOM 689 N N . MET A 1 89 ? 2.831 1.368 37.436 1.00 89.00 89 MET A N 1
ATOM 690 C CA . MET A 1 89 ? 2.372 2.276 36.379 1.00 89.00 89 MET A CA 1
ATOM 691 C C . MET A 1 89 ? 3.413 3.362 36.062 1.00 89.00 89 MET A C 1
ATOM 693 O O . MET A 1 89 ? 3.713 3.611 34.895 1.00 89.00 89 MET A O 1
ATOM 697 N N . TRP A 1 90 ? 4.042 3.955 37.082 1.00 96.00 90 TRP A N 1
ATOM 698 C CA . TRP A 1 90 ? 5.128 4.921 36.889 1.00 96.00 90 TRP A CA 1
ATOM 699 C C . TRP A 1 90 ? 6.354 4.311 36.190 1.00 96.00 90 TRP A C 1
ATOM 701 O O . TRP A 1 90 ? 6.938 4.941 35.307 1.00 96.00 90 TRP A O 1
ATOM 711 N N . MET A 1 91 ? 6.736 3.076 36.537 1.00 94.62 91 MET A N 1
ATOM 712 C CA . MET A 1 91 ? 7.831 2.368 35.859 1.00 94.62 91 MET A CA 1
ATOM 713 C C . MET A 1 91 ? 7.498 2.079 34.387 1.00 94.62 91 MET A C 1
ATOM 715 O O . MET A 1 91 ? 8.360 2.282 33.530 1.00 94.62 91 MET A O 1
ATOM 719 N N . ALA A 1 92 ? 6.256 1.686 34.081 1.00 89.81 92 ALA A N 1
ATOM 720 C CA . ALA A 1 92 ? 5.789 1.471 32.711 1.00 89.81 92 ALA A CA 1
ATOM 721 C C . ALA A 1 92 ? 5.837 2.767 31.879 1.00 89.81 92 ALA A C 1
ATOM 723 O O . ALA A 1 92 ? 6.495 2.801 30.840 1.00 89.81 92 ALA A O 1
ATOM 724 N N . LEU A 1 93 ? 5.266 3.868 32.386 1.00 88.50 93 LEU A N 1
ATOM 725 C CA . LEU A 1 93 ? 5.308 5.185 31.731 1.00 88.50 93 LEU A CA 1
ATOM 726 C C . LEU A 1 93 ? 6.743 5.699 31.525 1.00 88.50 93 LEU A C 1
ATOM 728 O O . LEU A 1 93 ? 7.044 6.363 30.529 1.00 88.50 93 LEU A O 1
ATOM 732 N N . LYS A 1 94 ? 7.662 5.383 32.446 1.00 95.75 94 LYS A N 1
ATOM 733 C CA . LYS A 1 94 ? 9.089 5.715 32.320 1.00 95.75 94 LYS A CA 1
ATOM 734 C C . LYS A 1 94 ? 9.785 4.885 31.235 1.00 95.75 94 LYS A C 1
ATOM 736 O O . LYS A 1 94 ? 10.660 5.409 30.541 1.00 95.75 94 LYS A O 1
ATOM 741 N N . GLN A 1 95 ? 9.405 3.618 31.071 1.00 92.94 95 GLN A N 1
ATOM 742 C CA . GLN A 1 95 ? 9.902 2.746 30.006 1.00 92.94 95 GLN A CA 1
ATOM 743 C C . GLN A 1 95 ? 9.368 3.171 28.631 1.00 92.94 95 GLN A C 1
ATOM 745 O O . GLN A 1 95 ? 10.158 3.290 27.695 1.00 92.94 95 GLN A O 1
ATOM 750 N N . GLU A 1 96 ? 8.082 3.500 28.527 1.00 89.38 96 GLU A N 1
ATOM 751 C CA . GLU A 1 96 ? 7.470 4.051 27.312 1.00 89.38 96 GLU A CA 1
ATOM 752 C C . GLU A 1 96 ? 8.135 5.377 26.907 1.00 89.38 96 GLU A C 1
ATOM 754 O O . GLU A 1 96 ? 8.602 5.524 25.780 1.00 89.38 96 GLU A O 1
ATOM 759 N N . ASN A 1 97 ? 8.332 6.309 27.847 1.00 91.44 97 ASN A N 1
ATOM 760 C CA . ASN A 1 97 ? 9.072 7.550 27.585 1.00 91.44 97 ASN A CA 1
ATOM 761 C C . ASN A 1 97 ? 10.515 7.310 27.103 1.00 91.44 97 ASN A C 1
ATOM 763 O O . ASN A 1 97 ? 11.044 8.094 26.310 1.00 91.44 97 ASN A O 1
ATOM 767 N N . LYS A 1 98 ? 11.177 6.237 27.559 1.00 96.75 98 LYS A N 1
ATOM 768 C CA . LYS A 1 98 ? 12.503 5.845 27.057 1.00 96.75 98 LYS A CA 1
ATOM 769 C C . LYS A 1 98 ? 12.417 5.341 25.611 1.00 96.75 98 LYS A C 1
ATOM 771 O O . LYS A 1 98 ? 13.242 5.751 24.795 1.00 96.75 98 LYS A O 1
ATOM 776 N N . GLN A 1 99 ? 11.415 4.523 25.286 1.00 92.25 99 GLN A N 1
ATOM 777 C CA . GLN A 1 99 ? 11.163 4.033 23.926 1.00 92.25 99 GLN A CA 1
ATOM 778 C C . GLN A 1 99 ? 10.814 5.180 22.966 1.00 92.25 99 GLN A C 1
ATOM 780 O O . GLN A 1 99 ? 11.426 5.286 21.907 1.00 92.25 99 GLN A O 1
ATOM 785 N N . LEU A 1 100 ? 9.929 6.103 23.354 1.00 89.12 100 LEU A N 1
ATOM 786 C CA . LEU A 1 100 ? 9.576 7.284 22.557 1.00 89.12 100 LEU A CA 1
ATOM 787 C C . LEU A 1 100 ? 10.796 8.181 22.287 1.00 89.12 100 LEU A C 1
ATOM 789 O O . LEU A 1 100 ? 10.997 8.633 21.160 1.00 89.12 100 LEU A O 1
ATOM 793 N N . LYS A 1 101 ? 11.677 8.385 23.278 1.00 93.06 101 LYS A N 1
ATOM 794 C CA . LYS A 1 101 ? 12.951 9.104 23.077 1.00 93.06 101 LYS A CA 1
ATOM 795 C C . LYS A 1 101 ? 13.886 8.384 22.098 1.00 93.06 101 LYS A C 1
ATOM 797 O O . LYS A 1 101 ? 14.517 9.048 21.276 1.00 93.06 101 LYS A O 1
ATOM 802 N N . GLN A 1 102 ? 13.957 7.053 22.147 1.00 92.38 102 GLN A N 1
ATOM 803 C CA . GLN A 1 102 ? 14.724 6.253 21.183 1.00 92.38 102 GLN A CA 1
ATOM 804 C C . GLN A 1 102 ? 14.131 6.353 19.769 1.00 92.38 102 GLN A C 1
ATOM 806 O O . GLN A 1 102 ? 14.870 6.624 18.825 1.00 92.38 102 GLN A O 1
ATOM 811 N N . GLN A 1 103 ? 12.808 6.243 19.621 1.00 89.50 103 GLN A N 1
ATOM 812 C CA . GLN A 1 103 ? 12.111 6.414 18.342 1.00 89.50 103 GLN A CA 1
ATOM 813 C C . GLN A 1 103 ? 12.319 7.820 17.758 1.00 89.50 103 GLN A C 1
ATOM 815 O O . GLN A 1 103 ? 12.609 7.950 16.572 1.00 89.50 103 GLN A O 1
ATOM 820 N N . LEU A 1 104 ? 12.245 8.88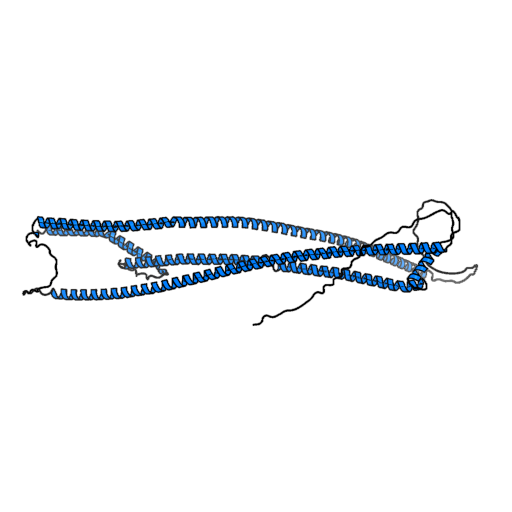0 18.571 1.00 84.38 104 LEU A N 1
ATOM 821 C CA . LEU A 1 104 ? 12.535 10.250 18.127 1.00 84.38 104 LEU A CA 1
ATOM 822 C C . LEU A 1 104 ? 13.990 10.417 17.666 1.00 84.38 104 LEU A C 1
ATOM 824 O O . LEU A 1 104 ? 14.238 11.075 16.656 1.00 84.38 104 LEU A O 1
ATOM 828 N N . MET A 1 105 ? 14.952 9.804 18.361 1.00 87.19 105 MET A N 1
ATOM 829 C CA . MET A 1 105 ? 16.359 9.806 17.948 1.00 87.19 105 MET A CA 1
ATOM 830 C C . MET A 1 105 ? 16.562 9.041 16.631 1.00 87.19 105 MET A C 1
ATOM 832 O O . MET A 1 105 ? 17.252 9.526 15.733 1.00 87.19 105 MET A O 1
ATOM 836 N N . GLN A 1 106 ? 15.892 7.896 16.471 1.00 84.38 106 GLN A N 1
ATOM 837 C CA . GLN A 1 106 ? 15.912 7.112 15.240 1.00 84.38 106 GLN A CA 1
ATOM 838 C C . GLN A 1 106 ? 15.306 7.907 14.074 1.00 84.38 106 GLN A C 1
ATOM 840 O O . GLN A 1 106 ? 15.976 8.063 13.054 1.00 84.38 106 GLN A O 1
ATOM 845 N N . ARG A 1 107 ? 14.125 8.523 14.254 1.00 76.38 107 ARG A N 1
ATOM 846 C CA . ARG A 1 107 ? 13.485 9.380 13.238 1.00 76.38 107 ARG A CA 1
ATOM 847 C C . ARG A 1 107 ? 14.367 10.572 12.856 1.00 76.38 107 ARG A C 1
ATOM 849 O O . ARG A 1 107 ? 14.587 10.789 11.668 1.00 76.38 107 ARG A O 1
ATOM 856 N N . ARG A 1 108 ? 14.967 11.278 13.827 1.00 78.44 108 ARG A N 1
ATOM 857 C CA . ARG A 1 108 ? 15.928 12.365 13.543 1.00 78.44 108 ARG A CA 1
ATOM 858 C C . ARG A 1 108 ? 17.133 11.882 12.729 1.00 78.44 108 ARG A C 1
ATOM 860 O O . ARG A 1 108 ? 17.541 12.590 11.816 1.00 78.44 108 ARG A O 1
ATOM 867 N N . SER A 1 109 ? 17.663 10.686 13.006 1.00 76.19 109 SER A N 1
ATOM 868 C CA . SER A 1 109 ? 18.789 10.127 12.238 1.00 76.19 109 SER A CA 1
ATOM 869 C C . SER A 1 109 ? 18.409 9.618 10.839 1.00 76.19 109 SER A C 1
ATOM 871 O O . SER A 1 109 ? 19.255 9.625 9.948 1.00 76.19 109 SER A O 1
ATOM 873 N N . SER A 1 110 ? 17.153 9.219 10.602 1.00 73.44 110 SER A N 1
ATOM 874 C CA . SER A 1 110 ? 16.652 8.980 9.239 1.00 73.44 110 SER A CA 1
ATOM 875 C C . SER A 1 110 ? 16.412 10.282 8.470 1.00 73.44 110 SER A C 1
ATOM 877 O O . SER A 1 110 ? 16.764 10.353 7.297 1.00 73.44 110 SER A O 1
ATOM 879 N N . THR A 1 111 ? 15.894 11.333 9.119 1.00 73.06 111 THR A N 1
ATOM 880 C CA . THR A 1 111 ? 15.672 12.639 8.475 1.00 73.06 111 THR A CA 1
ATOM 881 C C . THR A 1 111 ? 16.989 13.290 8.054 1.00 73.06 111 THR A C 1
ATOM 883 O O . THR A 1 111 ? 17.098 13.743 6.923 1.00 73.06 111 THR A O 1
ATOM 886 N N . THR A 1 112 ? 18.035 13.273 8.890 1.00 68.19 112 THR A N 1
ATOM 887 C CA . THR A 1 112 ? 19.342 13.809 8.464 1.00 68.19 112 THR A CA 1
ATOM 888 C C . THR A 1 112 ? 19.957 13.022 7.306 1.00 68.19 112 THR A C 1
ATOM 890 O O . THR A 1 112 ? 20.564 13.630 6.431 1.00 68.19 112 THR A O 1
ATOM 893 N N . LYS A 1 113 ? 19.765 11.696 7.240 1.00 72.38 113 LYS A N 1
ATOM 894 C CA . LYS A 1 113 ? 20.195 10.889 6.083 1.00 72.38 113 LYS A CA 1
ATOM 895 C C . LYS A 1 113 ? 19.431 11.239 4.803 1.00 72.38 113 LYS A C 1
ATOM 897 O O . LYS A 1 113 ? 20.054 11.299 3.749 1.00 72.38 113 LYS A O 1
ATOM 902 N N . ALA A 1 114 ? 18.123 11.490 4.895 1.00 66.06 114 ALA A N 1
ATOM 903 C CA . ALA A 1 114 ? 17.310 11.918 3.756 1.00 66.06 114 ALA A CA 1
ATOM 904 C C . ALA A 1 114 ? 17.795 13.268 3.199 1.00 66.06 114 ALA A C 1
ATOM 906 O O . ALA A 1 114 ? 18.102 13.356 2.014 1.00 66.06 114 ALA A O 1
ATOM 907 N N . ASN A 1 115 ? 17.986 14.268 4.066 1.00 69.69 115 ASN A N 1
ATOM 908 C CA . ASN A 1 115 ? 18.460 15.594 3.658 1.00 69.69 115 ASN A CA 1
ATOM 909 C C . ASN A 1 115 ? 19.859 15.540 3.007 1.00 69.69 115 ASN A C 1
ATOM 911 O O . ASN A 1 115 ? 20.107 16.221 2.018 1.00 69.69 115 ASN A O 1
ATOM 915 N N . VAL A 1 116 ? 20.775 14.705 3.518 1.00 71.94 116 VAL A N 1
ATOM 916 C CA . VAL A 1 116 ? 22.112 14.523 2.913 1.00 71.94 116 VAL A CA 1
ATOM 917 C C . VAL A 1 116 ? 22.029 13.847 1.537 1.00 71.94 116 VAL A C 1
ATOM 919 O O . VAL A 1 116 ? 22.802 14.187 0.642 1.00 71.94 116 VAL A O 1
ATOM 922 N N . ALA A 1 117 ? 21.090 12.916 1.337 1.00 69.38 117 ALA A N 1
ATOM 923 C CA . ALA A 1 117 ? 20.859 12.291 0.034 1.00 69.38 117 ALA A CA 1
ATOM 924 C C . ALA A 1 117 ? 20.247 13.276 -0.980 1.00 69.38 117 ALA A C 1
ATOM 926 O O . ALA A 1 117 ? 20.667 13.298 -2.136 1.00 69.38 117 ALA A O 1
ATOM 927 N N . GLU A 1 118 ? 19.313 14.123 -0.544 1.00 72.88 118 GLU A N 1
ATOM 928 C CA . GLU A 1 118 ? 18.717 15.200 -1.346 1.00 72.88 118 GLU A CA 1
ATOM 929 C C . GLU A 1 118 ? 19.764 16.249 -1.763 1.00 72.88 118 GLU A C 1
ATOM 931 O O . GLU A 1 118 ? 19.834 16.645 -2.930 1.00 72.88 118 GLU A O 1
ATOM 936 N N . GLU A 1 119 ? 20.653 16.642 -0.846 1.00 72.75 119 GLU A N 1
ATOM 937 C CA . GLU A 1 119 ? 21.743 17.574 -1.145 1.00 72.75 119 GLU A CA 1
ATOM 938 C C . GLU A 1 119 ? 22.782 16.955 -2.101 1.00 72.75 119 GLU A C 1
ATOM 940 O O . GLU A 1 119 ? 23.269 17.619 -3.019 1.00 72.75 119 GLU A O 1
ATOM 945 N N . ALA A 1 120 ? 23.091 15.662 -1.952 1.00 73.00 120 ALA A N 1
ATOM 946 C CA . ALA A 1 120 ? 23.959 14.937 -2.881 1.00 73.00 120 ALA A CA 1
ATOM 947 C C . ALA A 1 120 ? 23.335 14.811 -4.285 1.00 73.00 120 ALA A C 1
ATOM 949 O O . ALA A 1 120 ? 24.029 15.018 -5.285 1.00 73.00 120 ALA A O 1
ATOM 950 N N . ALA A 1 121 ? 22.028 14.540 -4.373 1.00 74.94 121 ALA A N 1
ATOM 951 C CA . ALA A 1 121 ? 21.289 14.529 -5.634 1.00 74.94 121 ALA A CA 1
ATOM 952 C C . ALA A 1 121 ? 21.306 15.912 -6.308 1.00 74.94 121 ALA A C 1
ATOM 954 O O . ALA A 1 121 ? 21.633 16.005 -7.490 1.00 74.94 121 ALA A O 1
ATOM 955 N N . SER A 1 122 ? 21.077 16.982 -5.540 1.00 79.00 122 SER A N 1
ATOM 956 C CA . SER A 1 122 ? 21.100 18.375 -6.017 1.00 79.00 122 SER A CA 1
ATOM 957 C C . SER A 1 122 ? 22.476 18.815 -6.539 1.00 79.00 122 SER A C 1
ATOM 959 O O . SER A 1 122 ? 22.584 19.565 -7.508 1.00 79.00 122 SER A O 1
ATOM 961 N N . ARG A 1 123 ? 23.567 18.316 -5.941 1.00 81.81 123 ARG A N 1
ATOM 962 C CA . ARG A 1 123 ? 24.927 18.529 -6.470 1.00 81.81 123 ARG A CA 1
ATOM 963 C C . ARG A 1 123 ? 25.161 17.747 -7.769 1.00 81.81 123 ARG A C 1
ATOM 965 O O . ARG A 1 123 ? 25.842 18.244 -8.664 1.00 81.81 123 ARG A O 1
ATOM 972 N N . SER A 1 124 ? 24.596 16.544 -7.890 1.00 80.50 124 SER A N 1
ATOM 973 C CA . SER A 1 124 ? 24.691 15.718 -9.101 1.00 80.50 124 SER A CA 1
ATOM 974 C C . SER A 1 124 ? 23.948 16.347 -10.287 1.00 80.50 124 SER A C 1
ATOM 976 O O . SER A 1 124 ? 24.511 16.443 -11.381 1.00 80.50 124 SER A O 1
ATOM 978 N N . THR A 1 125 ? 22.729 16.857 -10.074 1.00 80.56 125 THR A N 1
ATOM 979 C CA . THR A 1 125 ? 21.957 17.557 -11.115 1.00 80.56 125 THR A CA 1
ATOM 980 C C . THR A 1 125 ? 22.680 18.809 -11.605 1.00 80.56 125 THR A C 1
ATOM 982 O O . THR A 1 125 ? 22.870 18.944 -12.811 1.00 80.56 125 THR A O 1
ATOM 985 N N . ALA A 1 126 ? 23.215 19.647 -10.709 1.00 88.31 126 ALA A N 1
ATOM 986 C CA . ALA A 1 126 ? 23.992 20.833 -11.089 1.00 88.31 126 ALA A CA 1
ATOM 987 C C . ALA A 1 126 ? 25.239 20.504 -11.948 1.00 88.31 126 ALA A C 1
ATOM 989 O O . ALA A 1 126 ? 25.590 21.237 -12.877 1.00 88.31 126 ALA A O 1
ATOM 990 N N . VAL A 1 127 ? 25.911 19.373 -11.687 1.00 89.25 127 VAL A N 1
ATOM 991 C CA . VAL A 1 127 ? 27.035 18.898 -12.519 1.00 89.25 127 VAL A CA 1
ATOM 992 C C . VAL A 1 127 ? 26.563 18.432 -13.902 1.00 89.25 127 VAL A C 1
ATOM 994 O O . VAL A 1 127 ? 27.260 18.661 -14.895 1.00 89.25 127 VAL A O 1
ATOM 997 N N . LEU A 1 128 ? 25.395 17.791 -13.993 1.00 86.31 128 LEU A N 1
ATOM 998 C CA . LEU A 1 128 ? 24.800 17.378 -15.267 1.00 86.31 128 LEU A CA 1
ATOM 999 C C . LEU A 1 128 ? 24.320 18.581 -16.090 1.00 86.31 128 LEU A C 1
ATOM 1001 O O . LEU A 1 128 ? 24.607 18.638 -17.283 1.00 86.31 128 LEU A O 1
ATOM 1005 N N . GLU A 1 129 ? 23.684 19.571 -15.465 1.00 89.25 129 GLU A N 1
ATOM 1006 C CA . GLU A 1 129 ? 23.271 20.828 -16.104 1.00 89.25 129 GLU A CA 1
ATOM 1007 C C . GLU A 1 129 ? 24.460 21.557 -16.736 1.00 89.25 129 GLU A C 1
ATOM 1009 O O . GLU A 1 129 ? 24.405 21.938 -17.908 1.00 89.25 129 GLU A O 1
ATOM 1014 N N . LYS A 1 130 ? 25.582 21.664 -16.009 1.00 92.88 130 LYS A N 1
ATOM 1015 C CA . LYS A 1 130 ? 26.816 22.246 -16.552 1.00 92.88 130 LYS A CA 1
ATOM 1016 C C . LYS A 1 130 ? 27.317 21.481 -17.783 1.00 92.88 130 LYS A C 1
ATOM 1018 O O . LYS A 1 130 ? 27.598 22.102 -18.805 1.00 92.88 130 LYS A O 1
ATOM 1023 N N . LYS A 1 131 ? 27.361 20.143 -17.728 1.00 92.12 131 LYS A N 1
ATOM 1024 C CA . LYS A 1 131 ? 27.759 19.301 -18.875 1.00 92.12 131 LYS A CA 1
ATOM 1025 C C . LYS A 1 131 ? 26.827 19.471 -20.078 1.00 92.12 131 LYS A C 1
ATOM 1027 O O . LYS A 1 131 ? 27.308 19.520 -21.205 1.00 92.12 131 LYS A O 1
ATOM 1032 N N . VAL A 1 132 ? 25.515 19.587 -19.860 1.00 92.50 132 VAL A N 1
ATOM 1033 C CA . VAL A 1 132 ? 24.538 19.864 -20.929 1.00 92.50 132 VAL A CA 1
ATOM 1034 C C . VAL A 1 132 ? 24.795 21.234 -21.561 1.00 92.50 132 VAL A C 1
ATOM 1036 O O . VAL A 1 132 ? 24.729 21.360 -22.784 1.00 92.50 132 VAL A O 1
ATOM 1039 N N . HIS A 1 133 ? 25.131 22.249 -20.763 1.00 93.62 133 HIS A N 1
ATOM 1040 C CA . HIS A 1 133 ? 25.455 23.586 -21.268 1.00 93.62 133 HIS A CA 1
ATOM 1041 C C . HIS A 1 133 ? 26.758 23.611 -22.079 1.00 93.62 133 HIS A C 1
ATOM 1043 O O . HIS A 1 133 ? 26.805 24.208 -23.156 1.00 93.62 133 HIS A O 1
ATOM 1049 N N . ASP A 1 134 ? 27.792 22.908 -21.612 1.00 91.44 134 ASP A N 1
ATOM 1050 C CA . ASP A 1 134 ? 29.062 22.764 -22.331 1.00 91.44 134 ASP A CA 1
ATOM 1051 C C . ASP A 1 134 ? 28.870 22.002 -23.660 1.00 91.44 134 ASP A C 1
ATOM 1053 O O . ASP A 1 134 ? 29.363 22.438 -24.703 1.00 91.44 134 ASP A O 1
ATOM 1057 N N . LEU A 1 135 ? 28.078 20.919 -23.669 1.00 93.00 135 LEU A N 1
ATOM 1058 C CA . LEU A 1 135 ? 27.738 20.173 -24.890 1.00 93.00 135 LEU A CA 1
ATOM 1059 C C . LEU A 1 135 ? 26.951 21.020 -25.902 1.00 93.00 135 LEU A C 1
ATOM 1061 O O . LEU A 1 135 ? 27.236 20.941 -27.096 1.00 93.00 135 LEU A O 1
ATOM 1065 N N . ARG A 1 136 ? 26.015 21.869 -25.448 1.00 93.31 136 ARG A N 1
ATOM 1066 C CA . ARG A 1 136 ? 25.307 22.826 -26.322 1.00 93.31 136 ARG A CA 1
ATOM 1067 C C . ARG A 1 136 ? 26.278 23.808 -26.977 1.00 93.31 136 ARG A C 1
ATOM 1069 O O . ARG A 1 136 ? 26.278 23.923 -28.195 1.00 93.31 136 ARG A O 1
ATOM 1076 N N . ARG A 1 137 ? 27.191 24.414 -26.207 1.00 95.94 137 ARG A N 1
ATOM 1077 C CA . ARG A 1 137 ? 28.232 25.310 -26.754 1.00 95.94 137 ARG A CA 1
ATOM 1078 C C . ARG A 1 137 ? 29.130 24.617 -27.781 1.00 95.94 137 ARG A C 1
ATOM 1080 O O . ARG A 1 137 ? 29.483 25.222 -28.792 1.00 95.94 137 ARG A O 1
ATOM 1087 N N . HIS A 1 138 ? 29.498 23.357 -27.542 1.00 91.25 138 HIS A N 1
ATOM 1088 C CA . HIS A 1 138 ? 30.256 22.563 -28.511 1.00 91.25 138 HIS A CA 1
ATOM 1089 C C . HIS A 1 138 ? 29.457 22.282 -29.790 1.00 91.25 138 HIS A C 1
ATOM 1091 O O . HIS A 1 138 ? 30.012 22.406 -30.881 1.00 91.25 138 HIS A O 1
ATOM 1097 N N . TYR A 1 139 ? 28.169 21.952 -29.672 1.00 94.06 139 TYR A N 1
ATOM 1098 C CA . TYR A 1 139 ? 27.278 21.762 -30.816 1.00 94.06 139 TYR A CA 1
ATOM 1099 C C . TYR A 1 139 ? 27.123 23.047 -31.642 1.00 94.06 139 TYR A C 1
ATOM 1101 O O . TYR A 1 139 ? 27.336 23.021 -32.855 1.00 94.06 139 TYR A O 1
ATOM 1109 N N . ASP A 1 140 ? 26.846 24.179 -30.992 1.00 94.31 140 ASP A N 1
ATOM 1110 C CA . ASP A 1 140 ? 26.691 25.483 -31.648 1.00 94.31 140 ASP A CA 1
ATOM 1111 C C . ASP A 1 140 ? 27.971 25.884 -32.397 1.00 94.31 140 ASP A C 1
ATOM 1113 O O . ASP A 1 140 ? 27.913 26.321 -33.550 1.00 94.31 140 ASP A O 1
ATOM 1117 N N . LYS A 1 141 ? 29.143 25.643 -31.788 1.00 95.88 141 LYS A N 1
ATOM 1118 C CA . LYS A 1 141 ? 30.442 25.850 -32.438 1.00 95.88 141 LYS A CA 1
ATOM 1119 C C . LYS A 1 141 ? 30.618 24.960 -33.672 1.00 95.88 141 LYS A C 1
ATOM 1121 O O . LYS A 1 141 ? 30.960 25.475 -34.731 1.00 95.88 141 LYS A O 1
ATOM 1126 N N . ILE A 1 142 ? 30.343 23.656 -33.574 1.00 94.06 142 ILE A N 1
ATOM 1127 C CA . ILE A 1 142 ? 30.434 22.726 -34.716 1.00 94.06 142 ILE A CA 1
ATOM 1128 C C . ILE A 1 142 ? 29.479 23.146 -35.844 1.00 94.06 142 ILE A C 1
ATOM 1130 O O . ILE A 1 142 ? 29.840 23.076 -37.020 1.00 94.06 142 ILE A O 1
ATOM 1134 N N . MET A 1 143 ? 28.280 23.627 -35.510 1.00 95.75 143 MET A N 1
ATOM 1135 C CA . MET A 1 143 ? 27.315 24.136 -36.486 1.00 95.75 143 MET A CA 1
ATOM 1136 C C . MET A 1 143 ? 27.791 25.428 -37.163 1.00 95.75 143 MET A C 1
ATOM 1138 O O . MET A 1 143 ? 27.621 25.579 -38.376 1.00 95.75 143 MET A O 1
ATOM 1142 N N . GLN A 1 144 ? 28.437 26.333 -36.422 1.00 95.50 144 GLN A N 1
ATOM 1143 C CA . GLN A 1 144 ? 29.066 27.528 -36.985 1.00 95.50 144 GLN A CA 1
ATOM 1144 C C . GLN A 1 144 ? 30.256 27.166 -37.888 1.00 95.50 144 GLN A C 1
ATOM 1146 O O . GLN A 1 144 ? 30.315 27.630 -39.028 1.00 95.50 144 GLN A O 1
ATOM 1151 N N . ASP A 1 145 ? 31.148 26.283 -37.435 1.00 92.31 145 ASP A N 1
ATOM 1152 C CA . ASP A 1 145 ? 32.294 25.795 -38.209 1.00 92.31 145 ASP A CA 1
ATOM 1153 C C . ASP A 1 145 ? 31.817 25.132 -39.516 1.00 92.31 145 ASP A C 1
ATOM 1155 O O . ASP A 1 145 ? 32.264 25.519 -40.599 1.00 92.31 145 ASP A O 1
ATOM 1159 N N . LYS A 1 146 ? 30.807 24.248 -39.451 1.00 94.69 146 LYS A N 1
ATOM 1160 C CA . LYS A 1 146 ? 30.135 23.653 -40.623 1.00 94.69 146 LYS A CA 1
ATOM 1161 C C . LYS A 1 146 ? 29.585 24.721 -41.572 1.00 94.69 146 LYS A C 1
ATOM 1163 O O . LYS A 1 146 ? 29.815 24.629 -42.777 1.00 94.69 146 LYS A O 1
ATOM 1168 N N . LYS A 1 147 ? 28.889 25.743 -41.060 1.00 95.94 147 LYS A N 1
ATOM 1169 C CA . LYS A 1 147 ? 28.346 26.841 -41.879 1.00 95.94 147 LYS A CA 1
ATOM 1170 C C . LYS A 1 147 ? 29.458 27.601 -42.612 1.00 95.94 147 LYS A C 1
ATOM 1172 O O . LYS A 1 147 ? 29.310 27.882 -43.800 1.00 95.94 147 LYS A O 1
ATOM 1177 N N . THR A 1 148 ? 30.585 27.884 -41.951 1.00 95.06 148 THR A N 1
ATOM 1178 C CA . THR A 1 148 ? 31.730 28.542 -42.610 1.00 95.06 148 THR A CA 1
ATOM 1179 C C . THR A 1 148 ? 32.431 27.638 -43.627 1.00 95.06 148 THR A C 1
ATOM 1181 O O . THR A 1 148 ? 32.848 28.124 -44.675 1.00 95.06 148 THR A O 1
ATOM 1184 N N . ALA A 1 149 ? 32.529 26.330 -43.368 1.00 93.06 149 ALA A N 1
ATOM 1185 C CA . ALA A 1 149 ? 33.108 25.367 -44.302 1.00 93.06 149 ALA A CA 1
ATOM 1186 C C . ALA A 1 149 ? 32.259 25.224 -45.577 1.00 93.06 149 ALA A C 1
ATOM 1188 O O . ALA A 1 149 ? 32.808 25.244 -46.676 1.00 93.06 149 ALA A O 1
ATOM 1189 N N . VAL A 1 150 ? 30.928 25.167 -45.444 1.00 93.56 150 VAL A N 1
ATOM 1190 C CA . VAL A 1 150 ? 29.997 25.156 -46.586 1.00 93.56 150 VAL A CA 1
ATOM 1191 C C . VAL A 1 150 ? 30.101 26.451 -47.398 1.00 93.56 150 VAL A C 1
ATOM 1193 O O . VAL A 1 150 ? 30.194 26.383 -48.619 1.00 93.56 150 VAL A O 1
ATOM 1196 N N . ALA A 1 151 ? 30.170 27.618 -46.746 1.00 93.69 151 ALA A N 1
ATOM 1197 C CA . ALA A 1 151 ? 30.352 28.896 -47.441 1.00 93.69 151 ALA A CA 1
ATOM 1198 C C . ALA A 1 151 ? 31.689 28.967 -48.208 1.00 93.69 151 ALA A C 1
ATOM 1200 O O . ALA A 1 151 ? 31.721 29.395 -49.357 1.00 93.69 151 ALA A O 1
ATOM 1201 N N . LYS A 1 152 ? 32.791 28.484 -47.615 1.00 94.81 152 LYS A N 1
ATOM 1202 C CA . LYS A 1 152 ? 34.086 28.369 -48.313 1.00 94.81 152 LYS A CA 1
ATOM 1203 C C . LYS A 1 152 ? 34.005 27.429 -49.518 1.00 94.81 152 LYS A C 1
ATOM 1205 O O . LYS A 1 152 ? 34.564 27.742 -50.562 1.00 94.81 152 LYS A O 1
ATOM 1210 N N . LEU A 1 153 ? 33.311 26.299 -49.380 1.00 91.25 153 LEU A N 1
ATOM 1211 C CA . LEU A 1 153 ? 33.162 25.318 -50.453 1.00 91.25 153 LEU A CA 1
ATOM 1212 C C . LEU A 1 153 ? 32.330 25.871 -51.621 1.00 91.25 153 LEU A C 1
ATOM 1214 O O . LEU A 1 153 ? 32.710 25.641 -52.766 1.00 91.25 153 LEU A O 1
ATOM 1218 N N . ALA A 1 154 ? 31.280 26.653 -51.346 1.00 92.81 154 ALA A N 1
ATOM 1219 C CA . ALA A 1 154 ? 30.531 27.388 -52.368 1.00 92.81 154 ALA A CA 1
ATOM 1220 C C . ALA A 1 154 ? 31.436 28.380 -53.125 1.00 92.81 154 ALA A C 1
ATOM 1222 O O . ALA A 1 154 ? 31.559 28.277 -54.342 1.00 92.81 154 ALA A O 1
ATOM 1223 N N . ASN A 1 155 ? 32.185 29.233 -52.413 1.00 92.12 155 ASN A N 1
ATOM 1224 C CA . ASN A 1 155 ? 33.128 30.166 -53.045 1.00 92.12 155 ASN A CA 1
ATOM 1225 C C . ASN A 1 155 ? 34.164 29.439 -53.930 1.00 92.12 155 ASN A C 1
ATOM 1227 O O . ASN A 1 155 ? 34.476 29.895 -55.027 1.00 92.12 155 ASN A O 1
ATOM 1231 N N . CYS A 1 156 ? 34.688 28.289 -53.486 1.00 90.50 156 CYS A N 1
ATOM 1232 C CA . CYS A 1 156 ? 35.598 27.476 -54.298 1.00 90.50 156 CYS A CA 1
ATOM 1233 C C . CYS A 1 156 ? 34.913 26.871 -55.536 1.00 90.50 156 CYS A C 1
ATOM 1235 O O . CYS A 1 156 ? 35.548 26.774 -56.585 1.00 90.50 156 CYS A O 1
ATOM 1237 N N . GLN A 1 157 ? 33.643 26.465 -55.440 1.00 90.44 157 GLN A N 1
ATOM 1238 C CA . GLN A 1 157 ? 32.867 25.998 -56.593 1.00 90.44 157 GLN A CA 1
ATOM 1239 C C . GLN A 1 157 ? 32.662 27.119 -57.616 1.00 90.44 157 GLN A C 1
ATOM 1241 O O . GLN A 1 157 ? 32.850 26.870 -58.808 1.00 90.44 157 GLN A O 1
ATOM 1246 N N . ASP A 1 158 ? 32.368 28.339 -57.169 1.00 90.94 158 ASP A N 1
ATOM 1247 C CA . ASP A 1 158 ? 32.224 29.507 -58.042 1.00 90.94 158 ASP A CA 1
ATOM 1248 C C . ASP A 1 158 ? 33.544 29.835 -58.755 1.00 90.94 158 ASP A C 1
ATOM 1250 O O . ASP A 1 158 ? 33.566 29.922 -59.983 1.00 90.94 158 ASP A O 1
ATOM 1254 N N . SER A 1 159 ? 34.676 29.872 -58.037 1.00 90.75 159 SER A N 1
ATOM 1255 C CA . SER A 1 159 ? 36.003 30.055 -58.654 1.00 90.75 159 SER A CA 1
ATOM 1256 C C . SER A 1 159 ? 36.346 28.959 -59.675 1.00 90.75 159 SER A C 1
ATOM 1258 O O . SER A 1 159 ? 36.920 29.242 -60.726 1.00 90.75 159 SER A O 1
ATOM 1260 N N . VAL A 1 160 ? 35.976 27.698 -59.416 1.00 87.62 160 VAL A N 1
ATOM 1261 C CA . VAL A 1 160 ? 36.160 26.599 -60.382 1.00 87.62 160 VAL A CA 1
ATOM 1262 C C . VAL A 1 160 ? 35.238 26.760 -61.596 1.00 87.62 160 VAL A C 1
ATOM 1264 O O . VAL A 1 160 ? 35.656 26.462 -62.717 1.00 87.62 160 VAL A O 1
ATOM 1267 N N . GLN A 1 161 ? 34.011 27.262 -61.424 1.00 88.38 161 GLN A N 1
ATOM 1268 C CA . GLN A 1 161 ? 33.127 27.581 -62.549 1.00 88.38 161 GLN A CA 1
ATOM 1269 C C . GLN A 1 161 ? 33.651 28.753 -63.386 1.00 88.38 161 GLN A C 1
ATOM 1271 O O . GLN A 1 161 ? 33.585 28.681 -64.612 1.00 88.38 161 GLN A O 1
ATOM 1276 N N . GLU A 1 162 ? 34.190 29.803 -62.767 1.00 86.00 162 GLU A N 1
ATOM 1277 C CA . GLU A 1 162 ? 34.826 30.923 -63.470 1.00 86.00 162 GLU A CA 1
ATOM 1278 C C . GLU A 1 162 ? 36.049 30.464 -64.265 1.00 86.00 162 GLU A C 1
ATOM 1280 O O . GLU A 1 162 ? 36.126 30.726 -65.465 1.00 86.00 162 GLU A O 1
ATOM 1285 N N . LEU A 1 163 ? 36.947 29.684 -63.655 1.00 81.38 163 LEU A N 1
ATOM 1286 C CA . LEU A 1 163 ? 38.093 29.092 -64.354 1.00 81.38 163 LEU A CA 1
ATOM 1287 C C . LEU A 1 163 ? 37.657 28.166 -65.499 1.00 81.38 163 LEU A C 1
ATOM 1289 O O . LEU A 1 163 ? 38.278 28.172 -66.560 1.00 81.38 163 LEU A O 1
ATOM 1293 N N . ARG A 1 164 ? 36.563 27.410 -65.337 1.00 79.00 164 ARG A N 1
ATOM 1294 C CA . ARG A 1 164 ? 36.003 26.565 -66.404 1.00 79.00 164 ARG A CA 1
ATOM 1295 C C . ARG A 1 164 ? 35.396 27.388 -67.544 1.00 79.00 164 ARG A C 1
ATOM 1297 O O . ARG A 1 164 ? 35.556 27.006 -68.701 1.00 79.00 164 ARG A O 1
ATOM 1304 N N . LYS A 1 165 ? 34.740 28.517 -67.247 1.00 81.12 165 LYS A N 1
ATOM 1305 C CA . LYS A 1 165 ? 34.246 29.477 -68.253 1.00 81.12 165 LYS A CA 1
ATOM 1306 C C . LYS A 1 165 ? 35.410 30.146 -68.993 1.00 81.12 165 LYS A C 1
ATOM 1308 O O . LYS A 1 165 ? 35.382 30.206 -70.218 1.00 81.12 165 LYS A O 1
ATOM 1313 N N . ALA A 1 166 ? 36.457 30.561 -68.278 1.00 73.31 166 ALA A N 1
ATOM 1314 C CA . ALA A 1 166 ? 37.667 31.137 -68.862 1.00 73.31 166 ALA A CA 1
ATOM 1315 C C . ALA A 1 166 ? 38.413 30.131 -69.760 1.00 73.31 166 ALA A C 1
ATOM 1317 O O . ALA A 1 166 ? 38.748 30.454 -70.896 1.00 73.31 166 ALA A O 1
ATOM 1318 N N . ALA A 1 167 ? 38.595 28.886 -69.309 1.00 65.94 167 ALA A N 1
ATOM 1319 C CA . ALA A 1 167 ? 39.178 27.819 -70.125 1.00 65.94 167 ALA A CA 1
ATOM 1320 C C . ALA A 1 167 ? 38.319 27.494 -71.364 1.00 65.94 167 ALA A C 1
ATOM 1322 O O . ALA A 1 167 ? 38.858 27.272 -72.446 1.00 65.94 167 ALA A O 1
ATOM 1323 N N . GLY A 1 168 ? 36.987 27.527 -71.230 1.00 61.88 168 GLY A N 1
ATOM 1324 C CA . GLY A 1 168 ? 36.056 27.393 -72.354 1.00 61.88 168 GLY A CA 1
ATOM 1325 C C . GLY A 1 168 ? 36.180 28.521 -73.385 1.00 61.88 168 GLY A C 1
ATOM 1326 O O . GLY A 1 168 ? 36.123 28.253 -74.581 1.00 61.88 168 GLY A O 1
ATOM 1327 N N . ALA A 1 169 ? 36.423 29.759 -72.944 1.00 58.94 169 ALA A N 1
ATOM 1328 C CA . ALA A 1 169 ? 36.657 30.901 -73.830 1.00 58.94 169 ALA A CA 1
ATOM 1329 C C . ALA A 1 169 ? 38.005 30.824 -74.580 1.00 58.94 169 ALA A C 1
ATOM 1331 O O . ALA A 1 169 ? 38.115 31.322 -75.698 1.00 58.94 169 ALA A O 1
ATOM 1332 N N . VAL A 1 170 ? 39.020 30.168 -74.003 1.00 51.22 170 VAL A N 1
ATOM 1333 C CA . VAL A 1 170 ? 40.348 29.986 -74.627 1.00 51.22 170 VAL A CA 1
ATOM 1334 C C . VAL A 1 170 ? 40.366 28.848 -75.663 1.00 51.22 170 VAL A C 1
ATOM 1336 O O . VAL A 1 170 ? 41.204 28.849 -76.562 1.00 51.22 170 VAL A O 1
ATOM 1339 N N . GLY A 1 171 ? 39.408 27.915 -75.622 1.00 48.25 171 GLY A N 1
ATOM 1340 C CA . GLY A 1 171 ? 39.284 26.828 -76.608 1.00 48.25 171 GLY A CA 1
ATOM 1341 C C . GLY A 1 171 ? 38.865 27.259 -78.026 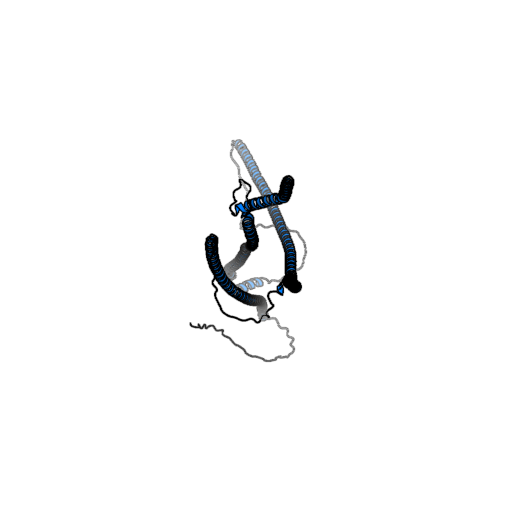1.00 48.25 171 GLY A C 1
ATOM 1342 O O . GLY A 1 171 ? 38.781 26.413 -78.912 1.00 48.25 171 GLY A O 1
ATOM 1343 N N . GLY A 1 172 ? 38.587 28.550 -78.245 1.00 44.22 172 GLY A N 1
ATOM 1344 C CA . GLY A 1 172 ? 38.019 29.096 -79.483 1.00 44.22 172 GLY A CA 1
ATOM 1345 C C . GLY A 1 172 ? 39.008 29.654 -80.515 1.00 44.22 172 GLY A C 1
ATOM 1346 O O . GLY A 1 172 ? 38.555 30.293 -81.460 1.00 44.22 172 GLY A O 1
ATOM 1347 N N . LEU A 1 173 ? 40.327 29.463 -80.367 1.00 39.72 173 LEU A N 1
ATOM 1348 C CA . LEU A 1 173 ? 41.324 29.948 -81.339 1.00 39.72 173 LEU A CA 1
ATOM 1349 C C . LEU A 1 173 ? 42.422 28.914 -81.634 1.00 39.72 173 LEU A C 1
ATOM 1351 O O . LEU A 1 173 ? 43.431 28.813 -80.939 1.00 39.72 173 LEU A O 1
ATOM 1355 N N . GLN A 1 174 ? 42.256 28.191 -82.742 1.00 37.69 174 GLN A N 1
ATOM 1356 C CA . GLN A 1 174 ? 43.339 27.476 -83.417 1.00 37.69 174 GLN A CA 1
ATOM 1357 C C . GLN A 1 174 ? 44.030 28.464 -84.374 1.00 37.69 174 GLN A C 1
ATOM 1359 O O . GLN A 1 174 ? 43.410 28.887 -85.346 1.00 37.69 174 GLN A O 1
ATOM 1364 N N . GLY A 1 175 ? 45.278 28.878 -84.098 1.00 35.97 175 GLY A N 1
ATOM 1365 C CA . GLY A 1 175 ? 45.846 30.022 -84.836 1.00 35.97 175 GLY A CA 1
ATOM 1366 C C . GLY A 1 175 ? 47.328 30.384 -84.660 1.00 35.97 175 GLY A C 1
ATOM 1367 O O . GLY A 1 175 ? 47.657 31.550 -84.822 1.00 35.97 175 GLY A O 1
ATOM 1368 N N . GLY A 1 176 ? 48.222 29.422 -84.397 1.00 34.16 176 GLY A N 1
ATOM 1369 C CA . GLY A 1 176 ? 49.676 29.580 -84.611 1.00 34.16 176 GLY A CA 1
ATOM 1370 C C . GLY A 1 176 ? 50.479 30.447 -83.619 1.00 34.16 176 GLY A C 1
ATOM 1371 O O . GLY A 1 176 ? 49.941 31.236 -82.855 1.00 34.16 176 GLY A O 1
ATOM 1372 N N . GLY A 1 177 ? 51.812 30.300 -83.675 1.00 35.62 177 GLY A N 1
ATOM 1373 C CA . GLY A 1 177 ? 52.763 31.274 -83.114 1.00 35.62 177 GLY A CA 1
ATOM 1374 C C . GLY A 1 177 ? 53.462 30.916 -81.791 1.00 35.62 177 GLY A C 1
ATOM 1375 O O . GLY A 1 177 ? 52.999 31.281 -80.723 1.00 35.62 177 GLY A O 1
ATOM 1376 N N . THR A 1 178 ? 54.663 30.335 -81.912 1.00 35.00 178 THR A N 1
ATOM 1377 C CA . THR A 1 178 ? 55.871 30.597 -81.083 1.00 35.00 178 THR A CA 1
ATOM 1378 C C . THR A 1 178 ? 55.879 30.419 -79.546 1.00 35.00 178 THR A C 1
ATOM 1380 O O . THR A 1 178 ? 55.133 31.038 -78.802 1.00 35.00 178 THR A O 1
ATOM 1383 N N . SER A 1 179 ? 56.904 29.682 -79.086 1.00 42.44 179 SER A N 1
ATOM 1384 C CA . SER A 1 179 ? 57.627 29.799 -77.795 1.00 42.44 179 SER A CA 1
ATOM 1385 C C . SER A 1 179 ? 57.586 31.192 -77.125 1.00 42.44 179 SER A C 1
ATOM 1387 O O . SER A 1 179 ? 57.712 32.181 -77.849 1.00 42.44 179 SER A O 1
ATOM 1389 N N . PRO A 1 180 ? 57.600 31.291 -75.768 1.00 47.09 180 PRO A N 1
ATOM 1390 C CA . PRO A 1 180 ? 58.792 30.860 -75.018 1.00 47.09 180 PRO A CA 1
ATOM 1391 C C . PRO A 1 180 ? 58.636 30.249 -73.599 1.00 47.09 180 PRO A C 1
ATOM 1393 O O . PRO A 1 180 ? 57.719 30.516 -72.832 1.00 47.09 180 PRO A O 1
ATOM 1396 N N . ARG A 1 181 ? 59.678 29.475 -73.265 1.00 43.19 181 ARG A N 1
ATOM 1397 C CA . ARG A 1 181 ? 60.292 29.135 -71.958 1.00 43.19 181 ARG A CA 1
ATOM 1398 C C . ARG A 1 181 ? 59.933 30.018 -70.740 1.00 43.19 181 ARG A C 1
ATOM 1400 O O . ARG A 1 181 ? 60.037 31.239 -70.831 1.00 43.19 181 ARG A O 1
ATOM 1407 N N . PRO A 1 182 ? 59.814 29.396 -69.547 1.00 46.75 182 PRO A N 1
ATOM 1408 C CA . PRO A 1 182 ? 60.540 29.925 -68.384 1.00 46.75 182 PRO A CA 1
ATOM 1409 C C . PRO A 1 182 ? 61.316 28.873 -67.560 1.00 46.75 182 PRO A C 1
ATOM 1411 O O . PRO A 1 182 ? 60.883 27.749 -67.327 1.00 46.75 182 PRO A O 1
ATOM 1414 N N . SER A 1 183 ? 62.484 29.297 -67.085 1.00 36.00 183 SER A N 1
ATOM 1415 C CA . SER A 1 183 ? 63.222 28.808 -65.906 1.00 36.00 183 SER A CA 1
ATOM 1416 C C . SER A 1 183 ? 62.633 29.462 -64.632 1.00 36.00 183 SER A C 1
ATOM 1418 O O . SER A 1 183 ? 62.029 30.519 -64.759 1.00 36.00 183 SER A O 1
ATOM 1420 N N . SER A 1 184 ? 62.790 29.024 -63.376 1.00 39.22 184 SER A N 1
ATOM 1421 C CA . SER A 1 184 ? 63.423 27.859 -62.723 1.00 39.22 184 SER A CA 1
ATOM 1422 C C . SER A 1 184 ? 63.315 28.051 -61.197 1.00 39.22 184 SER A C 1
ATOM 1424 O O . SER A 1 184 ? 63.614 29.156 -60.744 1.00 39.22 184 SER A O 1
ATOM 1426 N N . SER A 1 185 ? 63.056 27.014 -60.393 1.00 36.25 185 SER A N 1
ATOM 1427 C CA . SER A 1 185 ? 63.516 26.977 -58.988 1.00 36.25 185 SER A CA 1
ATOM 1428 C C . SER A 1 185 ? 63.493 25.565 -58.381 1.00 36.25 185 SER A C 1
ATOM 1430 O O . SER A 1 185 ? 62.669 24.722 -58.720 1.00 36.25 185 SER A O 1
ATOM 1432 N N . SER A 1 186 ? 64.471 25.333 -57.505 1.00 34.75 186 SER A N 1
ATOM 1433 C CA . SER A 1 186 ? 64.747 24.157 -56.664 1.00 34.75 186 SER A CA 1
ATOM 1434 C C . SER A 1 186 ? 63.515 23.604 -55.913 1.00 34.75 186 SER A C 1
ATOM 1436 O O . SER A 1 186 ? 62.624 24.358 -55.541 1.00 34.75 186 SER A O 1
ATOM 1438 N N . THR A 1 187 ? 63.450 22.319 -55.536 1.00 34.81 187 THR A N 1
ATOM 1439 C CA . THR A 1 187 ? 64.432 21.691 -54.626 1.00 34.81 187 THR A CA 1
ATOM 1440 C C . THR A 1 187 ? 64.425 20.157 -54.677 1.00 34.81 187 THR A C 1
ATOM 1442 O O . THR A 1 187 ? 63.368 19.550 -54.607 1.00 34.81 187 THR A O 1
ATOM 1445 N N . GLY A 1 188 ? 65.634 19.584 -54.749 1.00 35.75 188 GLY A N 1
ATOM 1446 C CA . GLY A 1 188 ? 66.067 18.258 -54.280 1.00 35.75 188 GLY A CA 1
ATOM 1447 C C . GLY A 1 188 ? 65.133 17.043 -54.338 1.00 35.75 188 GLY A C 1
ATOM 1448 O O . GLY A 1 188 ? 64.296 16.880 -53.464 1.00 35.75 188 GLY A O 1
ATOM 1449 N N . GLU A 1 189 ? 65.483 16.075 -55.192 1.00 34.34 189 GLU A N 1
ATOM 1450 C CA . GLU A 1 189 ? 65.851 14.727 -54.723 1.00 34.34 189 GLU A CA 1
ATOM 1451 C C . GLU A 1 189 ? 66.710 13.991 -55.769 1.00 34.34 189 GLU A C 1
ATOM 1453 O O . GLU A 1 189 ? 66.571 14.203 -56.975 1.00 34.34 189 GLU A O 1
ATOM 1458 N N . GLN A 1 190 ? 67.663 13.169 -55.315 1.00 46.09 190 GLN A N 1
ATOM 1459 C CA . GLN A 1 190 ? 68.594 12.456 -56.197 1.00 46.09 190 GLN A CA 1
ATOM 1460 C C . GLN A 1 190 ? 67.952 11.163 -56.722 1.00 46.09 190 GLN A C 1
ATOM 1462 O O . GLN A 1 190 ? 67.936 10.146 -56.033 1.00 46.09 190 GLN A O 1
ATOM 1467 N N . GLY A 1 191 ? 67.447 11.193 -57.957 1.00 39.06 191 GLY A N 1
ATOM 1468 C CA . GLY A 1 191 ? 66.937 10.023 -58.678 1.00 39.06 191 GLY A CA 1
ATOM 1469 C C . GLY A 1 191 ? 67.772 9.734 -59.924 1.00 39.06 191 GLY A C 1
ATOM 1470 O O . GLY A 1 191 ? 67.886 10.591 -60.798 1.00 39.06 191 GLY A O 1
ATOM 1471 N N . SER A 1 192 ? 68.362 8.537 -60.004 1.00 41.03 192 SER A N 1
ATOM 1472 C CA . SER A 1 192 ? 69.270 8.134 -61.091 1.00 41.03 192 SER A CA 1
ATOM 1473 C C . SER A 1 192 ? 68.659 8.338 -62.484 1.00 41.03 192 SER A C 1
ATOM 1475 O O . SER A 1 192 ? 67.552 7.878 -62.774 1.00 41.03 192 SER A O 1
ATOM 1477 N N . SER A 1 193 ? 69.396 9.017 -63.365 1.00 41.47 193 SER A N 1
ATOM 1478 C CA . SER A 1 193 ? 68.953 9.379 -64.711 1.00 41.47 193 SER A CA 1
ATOM 1479 C C . SER A 1 193 ? 68.899 8.165 -65.648 1.00 41.47 193 SER A C 1
ATOM 1481 O O . SER A 1 193 ? 69.864 7.858 -66.352 1.00 41.47 193 SER A O 1
ATOM 1483 N N . ILE A 1 194 ? 67.752 7.485 -65.703 1.00 53.03 194 ILE A N 1
ATOM 1484 C CA . ILE A 1 194 ? 67.480 6.467 -66.726 1.00 53.03 194 ILE A CA 1
ATOM 1485 C C . ILE A 1 194 ? 67.162 7.165 -68.055 1.00 53.03 194 ILE A C 1
ATOM 1487 O O . ILE A 1 194 ? 66.174 7.892 -68.172 1.00 53.03 194 ILE A O 1
ATOM 1491 N N . SER A 1 195 ? 68.008 6.919 -69.059 1.00 48.81 195 SER A N 1
ATOM 1492 C CA . SER A 1 195 ? 67.935 7.534 -70.391 1.00 48.81 195 SER A CA 1
ATOM 1493 C C . SER A 1 195 ? 66.557 7.340 -71.065 1.00 48.81 195 SER A C 1
ATOM 1495 O O . SER A 1 195 ? 65.995 6.242 -70.964 1.00 48.81 195 SER A O 1
ATOM 1497 N N . PRO A 1 196 ? 66.005 8.338 -71.795 1.00 52.50 196 PRO A N 1
ATOM 1498 C CA . PRO A 1 196 ? 64.634 8.290 -72.326 1.00 52.50 196 PRO A CA 1
ATOM 1499 C C . PRO A 1 196 ? 64.303 7.074 -73.208 1.00 52.50 196 PRO A C 1
ATOM 1501 O O . PRO A 1 196 ? 63.147 6.660 -73.264 1.00 52.50 196 PRO A O 1
ATOM 1504 N N . GLY A 1 197 ? 65.302 6.462 -73.857 1.00 52.66 197 GLY A N 1
ATOM 1505 C CA . GLY A 1 197 ? 65.121 5.257 -74.676 1.00 52.66 197 GLY A CA 1
ATOM 1506 C C . GLY A 1 197 ? 64.874 3.960 -73.888 1.00 52.66 197 GLY A C 1
ATOM 1507 O O . GLY A 1 197 ? 64.246 3.040 -74.410 1.00 52.66 197 GLY A O 1
ATOM 1508 N N . ALA A 1 198 ? 65.304 3.867 -72.624 1.00 54.06 198 ALA A N 1
ATOM 1509 C CA . ALA A 1 198 ? 65.240 2.616 -71.854 1.00 54.06 198 ALA A CA 1
ATOM 1510 C C . ALA A 1 198 ? 63.807 2.232 -71.435 1.00 54.06 198 ALA A C 1
ATOM 1512 O O . ALA A 1 198 ? 63.458 1.052 -71.375 1.00 54.06 198 ALA A O 1
ATOM 1513 N N . TRP A 1 199 ? 62.935 3.223 -71.227 1.00 50.31 199 TRP A N 1
ATOM 1514 C CA . TRP A 1 199 ? 61.518 3.013 -70.899 1.00 50.31 199 TRP A CA 1
ATOM 1515 C C . TRP A 1 199 ? 60.691 2.444 -72.066 1.00 50.31 199 TRP A C 1
ATOM 1517 O O . TRP A 1 199 ? 59.587 1.940 -71.849 1.00 50.31 199 TRP A O 1
ATOM 1527 N N . GLY A 1 200 ? 61.226 2.509 -73.291 1.00 56.81 200 GLY A N 1
ATOM 1528 C CA . GLY A 1 200 ? 60.691 1.841 -74.478 1.00 56.81 200 GLY A CA 1
ATOM 1529 C C . GLY A 1 200 ? 61.147 0.385 -74.635 1.00 56.81 200 GLY A C 1
ATOM 1530 O O . GLY A 1 200 ? 60.596 -0.330 -75.478 1.00 56.81 200 GLY A O 1
ATOM 1531 N N . SER A 1 201 ? 62.106 -0.086 -73.829 1.00 71.50 201 SER A N 1
ATOM 1532 C CA . SER A 1 201 ? 62.578 -1.472 -73.889 1.00 71.50 201 SER A CA 1
ATOM 1533 C C . SER A 1 201 ? 61.564 -2.458 -73.294 1.00 71.50 201 SER A C 1
ATOM 1535 O O . SER A 1 201 ? 60.652 -2.080 -72.548 1.00 71.50 201 SER A O 1
ATOM 1537 N N . LYS A 1 202 ? 61.706 -3.747 -73.624 1.00 77.94 202 LYS A N 1
ATOM 1538 C CA . LYS A 1 202 ? 60.836 -4.815 -73.093 1.00 77.94 202 LYS A CA 1
ATOM 1539 C C . LYS A 1 202 ? 60.949 -4.907 -71.565 1.00 77.94 202 LYS A C 1
ATOM 1541 O O . LYS A 1 202 ? 59.940 -5.061 -70.882 1.00 77.94 202 LYS A O 1
ATOM 1546 N N . GLU A 1 203 ? 62.151 -4.697 -71.046 1.00 78.00 203 GLU A N 1
ATOM 1547 C CA . GLU A 1 203 ? 62.522 -4.731 -69.632 1.00 78.00 203 GLU A CA 1
ATOM 1548 C C . GLU A 1 203 ? 61.887 -3.557 -68.872 1.00 78.00 203 GLU A C 1
ATOM 1550 O O . GLU A 1 203 ? 61.269 -3.761 -67.831 1.00 78.00 203 GLU A O 1
ATOM 1555 N N . GLY A 1 204 ? 61.929 -2.339 -69.429 1.00 79.06 204 GLY A N 1
ATOM 1556 C CA . GLY A 1 204 ? 61.294 -1.155 -68.833 1.00 79.06 204 GLY A CA 1
ATOM 1557 C C . GLY A 1 204 ? 59.765 -1.263 -68.742 1.00 79.06 204 GLY A C 1
ATOM 1558 O O . GLY A 1 204 ? 59.161 -0.810 -67.767 1.00 79.06 204 GLY A O 1
ATOM 1559 N N . ARG A 1 205 ? 59.120 -1.924 -69.718 1.00 83.44 205 ARG A N 1
ATOM 1560 C CA . ARG A 1 205 ? 57.691 -2.277 -69.627 1.00 83.44 205 ARG A CA 1
ATOM 1561 C C . ARG A 1 205 ? 57.424 -3.339 -68.561 1.00 83.44 205 ARG A C 1
ATOM 1563 O O . ARG A 1 205 ? 56.447 -3.203 -67.827 1.00 83.44 205 ARG A O 1
ATOM 1570 N N . LEU A 1 206 ? 58.272 -4.364 -68.461 1.00 82.31 206 LEU A N 1
ATOM 1571 C CA . LEU A 1 206 ? 58.140 -5.420 -67.454 1.00 82.31 206 LEU A CA 1
ATOM 1572 C C . LEU A 1 206 ? 58.285 -4.865 -66.029 1.00 82.31 206 LEU A C 1
ATOM 1574 O O . LEU A 1 206 ? 57.453 -5.176 -65.181 1.00 82.31 206 LEU A O 1
ATOM 1578 N N . ILE A 1 207 ? 59.267 -3.991 -65.786 1.00 82.25 207 ILE A N 1
ATOM 1579 C CA . ILE A 1 207 ? 59.467 -3.311 -64.495 1.00 82.25 207 ILE A CA 1
ATOM 1580 C C . ILE A 1 207 ? 58.195 -2.554 -64.093 1.00 82.25 207 ILE A C 1
ATOM 1582 O O . ILE A 1 207 ? 57.614 -2.865 -63.057 1.00 82.25 207 ILE A O 1
ATOM 1586 N N . ARG A 1 208 ? 57.659 -1.690 -64.969 1.00 87.44 208 ARG A N 1
ATOM 1587 C CA . ARG A 1 208 ? 56.392 -0.974 -64.712 1.00 87.44 208 ARG A CA 1
ATOM 1588 C C . ARG A 1 208 ? 55.208 -1.908 -64.454 1.00 87.44 208 ARG A C 1
ATOM 1590 O O . ARG A 1 208 ? 54.328 -1.581 -63.661 1.00 87.44 208 ARG A O 1
ATOM 1597 N N . GLN A 1 209 ? 55.129 -3.057 -65.125 1.00 87.31 209 GLN A N 1
ATOM 1598 C CA . GLN A 1 209 ? 54.070 -4.041 -64.869 1.00 87.31 209 GLN A CA 1
ATOM 1599 C C . GLN A 1 209 ? 54.223 -4.706 -63.495 1.00 87.31 209 GLN A C 1
ATOM 1601 O O . GLN A 1 209 ? 53.221 -4.905 -62.805 1.00 87.31 209 GLN A O 1
ATOM 1606 N N . LEU A 1 210 ? 55.451 -5.030 -63.083 1.00 88.94 210 LEU A N 1
ATOM 1607 C CA . LEU A 1 210 ? 55.748 -5.610 -61.773 1.00 88.94 210 LEU A CA 1
ATOM 1608 C C . LEU A 1 210 ? 55.514 -4.598 -60.643 1.00 88.94 210 LEU A C 1
ATOM 1610 O O . LEU A 1 210 ? 54.846 -4.944 -59.672 1.00 88.94 210 LEU A O 1
ATOM 1614 N N . GLU A 1 211 ? 55.943 -3.346 -60.808 1.00 87.69 211 GLU A N 1
ATOM 1615 C CA . GLU A 1 211 ? 55.656 -2.229 -59.894 1.00 87.69 211 GLU A CA 1
ATOM 1616 C C . GLU A 1 211 ? 54.143 -2.037 -59.719 1.00 87.69 211 GLU A C 1
ATOM 1618 O O . GLU A 1 211 ? 53.632 -2.101 -58.603 1.00 87.69 211 GLU A O 1
ATOM 1623 N N . ASN A 1 212 ? 53.387 -1.933 -60.818 1.00 91.25 212 ASN A N 1
ATOM 1624 C CA . ASN A 1 212 ? 51.927 -1.814 -60.764 1.00 91.25 212 ASN A CA 1
ATOM 1625 C C . ASN A 1 212 ? 51.246 -3.022 -60.091 1.00 91.25 212 ASN A C 1
ATOM 1627 O O . ASN A 1 212 ? 50.217 -2.860 -59.429 1.00 91.25 212 ASN A O 1
ATOM 1631 N N . ARG A 1 213 ? 51.780 -4.243 -60.249 1.00 90.81 213 ARG A N 1
ATOM 1632 C CA . ARG A 1 213 ? 51.282 -5.435 -59.537 1.00 90.81 213 ARG A CA 1
ATOM 1633 C C . ARG A 1 213 ? 51.629 -5.383 -58.048 1.00 90.81 213 ARG A C 1
ATOM 1635 O O . ARG A 1 213 ? 50.771 -5.731 -57.240 1.00 90.81 213 ARG A O 1
ATOM 1642 N N . LEU A 1 214 ? 52.822 -4.910 -57.688 1.00 91.06 214 LEU A N 1
ATOM 1643 C CA . LEU A 1 214 ? 53.265 -4.738 -56.305 1.00 91.06 214 LEU A CA 1
ATOM 1644 C C . LEU A 1 214 ? 52.422 -3.685 -55.574 1.00 91.06 214 LEU A C 1
ATOM 1646 O O . LEU A 1 214 ? 51.872 -3.995 -54.522 1.00 91.06 214 LEU A O 1
ATOM 1650 N N . THR A 1 215 ? 52.217 -2.499 -56.153 1.00 92.62 215 THR A N 1
ATOM 1651 C CA . THR A 1 215 ? 51.356 -1.455 -55.568 1.00 92.62 215 THR A CA 1
ATOM 1652 C C . THR A 1 215 ? 49.920 -1.953 -55.389 1.00 92.62 215 THR A C 1
ATOM 1654 O O . THR A 1 215 ? 49.323 -1.755 -54.332 1.00 92.62 215 THR A O 1
ATOM 1657 N N . LYS A 1 216 ? 49.364 -2.682 -56.370 1.00 91.25 216 LYS A N 1
ATOM 1658 C CA . LYS A 1 216 ? 48.035 -3.312 -56.239 1.00 91.25 216 LYS A CA 1
ATOM 1659 C C . LYS A 1 216 ? 47.990 -4.372 -55.131 1.00 91.25 216 LYS A C 1
ATOM 1661 O O . LYS A 1 216 ? 46.978 -4.471 -54.443 1.00 91.25 216 LYS A O 1
ATOM 1666 N N . ALA A 1 217 ? 49.054 -5.152 -54.941 1.00 89.31 217 ALA A N 1
ATOM 1667 C CA . ALA A 1 217 ? 49.147 -6.123 -53.851 1.00 89.31 217 ALA A CA 1
ATOM 1668 C C . ALA A 1 217 ? 49.265 -5.438 -52.477 1.00 89.31 217 ALA A C 1
ATOM 1670 O O . ALA A 1 217 ? 48.584 -5.844 -51.539 1.00 89.31 217 ALA A O 1
ATOM 1671 N N . GLN A 1 218 ? 50.056 -4.366 -52.371 1.00 88.00 218 GLN A N 1
ATOM 1672 C CA . GLN A 1 218 ? 50.199 -3.557 -51.156 1.00 88.00 218 GLN A CA 1
ATOM 1673 C C . GLN A 1 218 ? 48.884 -2.873 -50.762 1.00 88.00 218 GLN A C 1
ATOM 1675 O O . GLN A 1 218 ? 48.492 -2.944 -49.600 1.00 88.00 218 GLN A O 1
ATOM 1680 N N . LEU A 1 219 ? 48.160 -2.277 -51.718 1.00 90.25 219 LEU A N 1
ATOM 1681 C CA . LEU A 1 219 ? 46.839 -1.689 -51.466 1.00 90.25 219 LEU A CA 1
ATOM 1682 C C . LEU A 1 219 ? 45.852 -2.735 -50.930 1.00 90.25 219 LEU A C 1
ATOM 1684 O O . LEU A 1 219 ? 45.247 -2.509 -49.886 1.00 90.25 219 LEU A O 1
ATOM 1688 N N . LYS A 1 220 ? 45.769 -3.912 -51.568 1.00 91.88 220 LYS A N 1
ATOM 1689 C CA . LYS A 1 220 ? 44.928 -5.027 -51.095 1.00 91.88 220 LYS A CA 1
ATOM 1690 C C . LYS A 1 220 ? 45.333 -5.541 -49.712 1.00 91.88 220 LYS A C 1
ATOM 1692 O O . LYS A 1 220 ? 44.465 -5.876 -48.913 1.00 91.88 220 LYS A O 1
ATOM 1697 N N . ALA A 1 221 ? 46.630 -5.603 -49.408 1.00 86.00 221 ALA A N 1
ATOM 1698 C CA . ALA A 1 221 ? 47.114 -6.006 -48.089 1.00 86.00 221 ALA A CA 1
ATOM 1699 C C . ALA A 1 221 ? 46.744 -4.977 -47.006 1.00 86.00 221 ALA A C 1
ATOM 1701 O O . ALA A 1 221 ? 46.280 -5.358 -45.933 1.00 86.00 221 ALA A O 1
ATOM 1702 N N . ASN A 1 222 ? 46.886 -3.681 -47.298 1.00 86.38 222 ASN A N 1
ATOM 1703 C CA . ASN A 1 222 ? 46.507 -2.596 -46.391 1.00 86.38 222 ASN A CA 1
ATOM 1704 C C . ASN A 1 222 ? 44.986 -2.547 -46.161 1.00 86.38 222 ASN A C 1
ATOM 1706 O O . ASN A 1 222 ? 44.538 -2.379 -45.028 1.00 86.38 222 ASN A O 1
ATOM 1710 N N . GLU A 1 223 ? 44.193 -2.753 -47.214 1.00 88.19 223 GLU A N 1
ATOM 1711 C CA . GLU A 1 223 ? 42.733 -2.869 -47.146 1.00 88.19 223 GLU A CA 1
ATOM 1712 C C . GLU A 1 223 ? 42.308 -4.084 -46.306 1.00 88.19 223 GLU A C 1
ATOM 1714 O O . GLU A 1 223 ? 41.543 -3.934 -45.354 1.00 88.19 223 GLU A O 1
ATOM 1719 N N . ALA A 1 224 ? 42.884 -5.265 -46.556 1.00 91.12 224 ALA A N 1
ATOM 1720 C CA . ALA A 1 224 ? 42.628 -6.464 -45.758 1.00 91.12 224 ALA A CA 1
ATOM 1721 C C . ALA A 1 224 ? 43.021 -6.289 -44.277 1.00 91.12 224 ALA A C 1
ATOM 1723 O O . ALA A 1 224 ? 42.303 -6.752 -43.391 1.00 91.12 224 ALA A O 1
ATOM 1724 N N . GLN A 1 225 ? 44.120 -5.582 -43.980 1.00 85.44 225 GLN A N 1
ATOM 1725 C CA . GLN A 1 225 ? 44.492 -5.232 -42.603 1.00 85.44 225 GLN A CA 1
ATOM 1726 C C . GLN A 1 225 ? 43.510 -4.245 -41.955 1.00 85.44 225 GLN A C 1
ATOM 1728 O O . GLN A 1 225 ? 43.199 -4.395 -40.774 1.00 85.44 225 GLN A O 1
ATOM 1733 N N . SER A 1 226 ? 43.014 -3.255 -42.701 1.00 84.69 226 SER A N 1
ATOM 1734 C CA . SER A 1 226 ? 41.985 -2.316 -42.234 1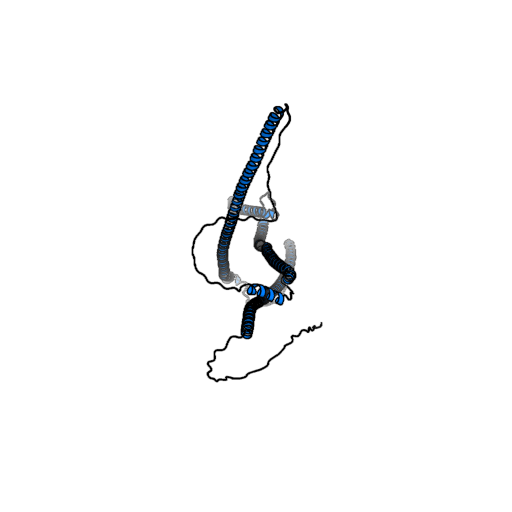.00 84.69 226 SER A CA 1
ATOM 1735 C C . SER A 1 226 ? 40.685 -3.049 -41.881 1.00 84.69 226 SER A C 1
ATOM 1737 O O . SER A 1 226 ? 40.182 -2.931 -40.762 1.00 84.69 226 SER A O 1
ATOM 1739 N N . ILE A 1 227 ? 40.208 -3.899 -42.796 1.00 89.06 227 ILE A N 1
ATOM 1740 C CA . ILE A 1 227 ? 39.016 -4.735 -42.619 1.00 89.06 227 ILE A CA 1
ATOM 1741 C C . ILE A 1 227 ? 39.190 -5.684 -41.424 1.00 89.06 227 ILE A C 1
ATOM 1743 O O . ILE A 1 227 ? 38.297 -5.775 -40.583 1.00 89.06 227 ILE A O 1
ATOM 1747 N N . ARG A 1 228 ? 40.353 -6.339 -41.286 1.00 92.38 228 ARG A N 1
ATOM 1748 C CA . ARG A 1 228 ? 40.659 -7.193 -40.127 1.00 92.38 228 ARG A CA 1
ATOM 1749 C C . ARG A 1 228 ? 40.555 -6.421 -38.808 1.00 92.38 228 ARG A C 1
ATOM 1751 O O . ARG A 1 228 ? 39.853 -6.880 -37.913 1.00 92.38 228 ARG A O 1
ATOM 1758 N N . ARG A 1 229 ? 41.199 -5.251 -38.694 1.00 90.00 229 ARG A N 1
ATOM 1759 C CA . ARG A 1 229 ? 41.153 -4.420 -37.473 1.00 90.00 229 ARG A CA 1
ATOM 1760 C C . ARG A 1 229 ? 39.726 -3.993 -37.125 1.00 90.00 229 ARG A C 1
ATOM 1762 O O . ARG A 1 229 ? 39.370 -3.962 -35.952 1.00 90.00 229 ARG A O 1
ATOM 1769 N N . MET A 1 230 ? 38.904 -3.689 -38.130 1.00 92.81 230 MET A N 1
ATOM 1770 C CA . MET A 1 230 ? 37.488 -3.375 -37.934 1.00 92.81 230 MET A CA 1
ATOM 1771 C C . MET A 1 230 ? 36.712 -4.581 -37.379 1.00 92.81 230 MET A C 1
ATOM 1773 O O . MET A 1 230 ? 35.967 -4.425 -36.413 1.00 92.81 230 MET A O 1
ATOM 1777 N N . TYR A 1 231 ? 36.911 -5.786 -37.924 1.00 94.19 231 TYR A N 1
ATOM 1778 C CA . TYR A 1 231 ? 36.284 -6.998 -37.382 1.00 94.19 231 TYR A CA 1
ATOM 1779 C C . TYR A 1 231 ? 36.769 -7.339 -35.967 1.00 94.19 231 TYR A C 1
ATOM 1781 O O . TYR A 1 231 ? 35.955 -7.732 -35.137 1.00 94.19 231 TYR A O 1
ATOM 1789 N N . GLU A 1 232 ? 38.051 -7.139 -35.657 1.00 90.38 232 GLU A N 1
ATOM 1790 C CA . GLU A 1 232 ? 38.590 -7.304 -34.299 1.00 90.38 232 GLU A CA 1
ATOM 1791 C C . GLU A 1 232 ? 37.904 -6.348 -33.308 1.00 90.38 232 GLU A C 1
ATOM 1793 O O . GLU A 1 232 ? 37.410 -6.791 -32.273 1.00 90.38 232 GLU A O 1
ATOM 1798 N N . GLN A 1 233 ? 37.740 -5.068 -33.668 1.00 92.38 233 GLN A N 1
ATOM 1799 C CA . GLN A 1 233 ? 36.996 -4.096 -32.854 1.00 92.38 233 GLN A CA 1
ATOM 1800 C C . GLN A 1 233 ? 35.518 -4.471 -32.657 1.00 92.38 233 GLN A C 1
ATOM 1802 O O . GLN A 1 233 ? 34.967 -4.240 -31.580 1.00 92.38 233 GLN A O 1
ATOM 1807 N N . VAL A 1 234 ? 34.857 -5.032 -33.677 1.00 92.38 234 VAL A N 1
ATOM 1808 C CA . VAL A 1 234 ? 33.470 -5.515 -33.559 1.00 92.38 234 VAL A CA 1
ATOM 1809 C C . VAL A 1 234 ? 33.395 -6.723 -32.623 1.00 92.38 234 VAL A C 1
ATOM 1811 O O . VAL A 1 234 ? 32.539 -6.748 -31.743 1.00 92.38 234 VAL A O 1
ATOM 1814 N N . LEU A 1 235 ? 34.308 -7.690 -32.753 1.00 95.19 235 LEU A N 1
ATOM 1815 C CA . LEU A 1 235 ? 34.367 -8.862 -31.874 1.00 95.19 235 LEU A CA 1
ATOM 1816 C C . LEU A 1 235 ? 34.615 -8.474 -30.413 1.00 95.19 235 LEU A C 1
ATOM 1818 O O . LEU A 1 235 ? 33.974 -9.027 -29.522 1.00 95.19 235 LEU A O 1
ATOM 1822 N N . ASP A 1 236 ? 35.495 -7.507 -30.154 1.00 91.38 236 ASP A N 1
ATOM 1823 C CA . ASP A 1 236 ? 35.773 -7.050 -28.791 1.00 91.38 236 ASP A CA 1
ATOM 1824 C C . ASP A 1 236 ? 34.597 -6.277 -28.177 1.00 91.38 236 ASP A C 1
ATOM 1826 O O . ASP A 1 236 ? 34.307 -6.467 -26.996 1.00 91.38 236 ASP A O 1
ATOM 1830 N N . LYS A 1 237 ? 33.844 -5.497 -28.968 1.00 91.69 237 LYS A N 1
ATOM 1831 C CA . LYS A 1 237 ? 32.570 -4.908 -28.514 1.00 91.69 237 LYS A CA 1
ATOM 1832 C C . LYS A 1 237 ? 31.528 -5.974 -28.182 1.00 91.69 237 LYS A C 1
ATOM 1834 O O . LYS A 1 237 ? 30.963 -5.941 -27.095 1.00 91.69 237 LYS A O 1
ATOM 1839 N N . VAL A 1 238 ? 31.335 -6.962 -29.060 1.00 90.00 238 VAL A N 1
ATOM 1840 C CA . VAL A 1 238 ? 30.394 -8.072 -28.820 1.00 90.00 238 VAL A CA 1
ATOM 1841 C C . VAL A 1 238 ? 30.774 -8.855 -27.558 1.00 90.00 238 VAL A C 1
ATOM 1843 O O . VAL A 1 238 ? 29.898 -9.204 -26.772 1.00 90.00 238 VAL A O 1
ATOM 1846 N N . ARG A 1 239 ? 32.069 -9.080 -27.298 1.00 92.56 239 ARG A N 1
ATOM 1847 C CA . ARG A 1 239 ? 32.550 -9.692 -26.044 1.00 92.56 239 ARG A CA 1
ATOM 1848 C C . ARG A 1 239 ? 32.248 -8.831 -24.814 1.00 92.56 239 ARG A C 1
ATOM 1850 O O . ARG A 1 239 ? 31.834 -9.369 -23.791 1.00 92.56 239 ARG A O 1
ATOM 1857 N N . GLN A 1 240 ? 32.437 -7.513 -24.896 1.00 89.94 240 GLN A N 1
ATOM 1858 C CA . GLN A 1 240 ? 32.111 -6.586 -23.804 1.00 89.94 240 GLN A CA 1
ATOM 1859 C C . GLN A 1 240 ? 30.603 -6.566 -23.504 1.00 89.94 240 GLN A C 1
ATOM 1861 O O . GLN A 1 240 ? 30.212 -6.626 -22.340 1.00 89.94 240 GLN A O 1
ATOM 1866 N N . GLU A 1 241 ? 29.759 -6.559 -24.536 1.00 87.50 241 GLU A N 1
ATOM 1867 C CA . GLU A 1 241 ? 28.299 -6.646 -24.401 1.00 87.50 241 GLU A CA 1
ATOM 1868 C C . GLU A 1 241 ? 27.866 -8.001 -23.812 1.00 87.50 241 GLU A C 1
ATOM 1870 O O . GLU A 1 241 ? 27.074 -8.036 -22.869 1.00 87.50 241 GLU A O 1
ATOM 1875 N N . GLN A 1 242 ? 28.460 -9.113 -24.267 1.00 91.56 242 GLN A N 1
ATOM 1876 C CA . GLN A 1 242 ? 28.234 -10.454 -23.706 1.00 91.56 242 GLN A CA 1
ATOM 1877 C C . GLN A 1 242 ? 28.550 -10.537 -22.206 1.00 91.56 242 GLN A C 1
ATOM 1879 O O . GLN A 1 242 ? 27.776 -11.127 -21.451 1.00 91.56 242 GLN A O 1
ATOM 1884 N N . LEU A 1 243 ? 29.641 -9.909 -21.755 1.00 85.06 243 LEU A N 1
ATOM 1885 C CA . LEU A 1 243 ? 29.984 -9.824 -20.331 1.00 85.06 243 LEU A CA 1
ATOM 1886 C C . LEU A 1 243 ? 28.980 -8.977 -19.527 1.00 85.06 243 LEU A C 1
ATOM 1888 O O . LEU A 1 243 ? 28.789 -9.232 -18.340 1.00 85.06 243 LEU A O 1
ATOM 1892 N N . GLY A 1 244 ? 28.318 -8.001 -20.157 1.00 85.50 244 GLY A N 1
ATOM 1893 C CA . GLY A 1 244 ? 27.284 -7.171 -19.532 1.00 85.50 244 GLY A CA 1
ATOM 1894 C C . GLY A 1 244 ? 25.937 -7.877 -19.340 1.00 85.50 244 GLY A C 1
ATOM 1895 O O . GLY A 1 244 ? 25.244 -7.612 -18.355 1.00 85.50 244 GLY A O 1
ATOM 1896 N N . PHE A 1 245 ? 25.565 -8.804 -20.231 1.00 89.81 245 PHE A N 1
ATOM 1897 C CA . PHE A 1 245 ? 24.272 -9.495 -20.141 1.00 89.81 245 PHE A CA 1
ATOM 1898 C C . PHE A 1 245 ? 24.159 -10.428 -18.929 1.00 89.81 245 PHE A C 1
ATOM 1900 O O . PHE A 1 245 ? 23.084 -10.507 -18.344 1.00 89.81 245 PHE A O 1
ATOM 1907 N N . GLY A 1 246 ? 25.243 -11.089 -18.506 1.00 92.19 246 GLY A N 1
ATOM 1908 C CA . GLY A 1 246 ? 25.226 -11.997 -17.349 1.00 92.19 246 GLY A CA 1
ATOM 1909 C C . GLY A 1 246 ? 24.759 -11.318 -16.049 1.00 92.19 246 GLY A C 1
ATOM 1910 O O . GLY A 1 246 ? 23.736 -11.722 -15.493 1.00 92.19 246 GLY A O 1
ATOM 1911 N N . PRO A 1 247 ? 25.436 -10.249 -15.583 1.00 87.69 247 PRO A N 1
ATOM 1912 C CA . PRO A 1 247 ? 25.010 -9.479 -14.413 1.00 87.69 247 PRO A CA 1
ATOM 1913 C C . PRO A 1 247 ? 23.620 -8.849 -14.566 1.00 87.69 247 PRO A C 1
ATOM 1915 O O . PRO A 1 247 ? 22.875 -8.761 -13.591 1.00 87.69 247 PRO A O 1
ATOM 1918 N N . TYR A 1 248 ? 23.245 -8.432 -15.781 1.00 90.06 248 TYR A N 1
ATOM 1919 C CA . TYR A 1 248 ? 21.908 -7.899 -16.046 1.00 90.06 248 TYR A CA 1
ATOM 1920 C C . TYR A 1 248 ? 20.820 -8.963 -15.843 1.00 90.06 248 TYR A C 1
ATOM 1922 O O . TYR A 1 248 ? 19.876 -8.723 -15.090 1.00 90.06 248 TYR A O 1
ATOM 1930 N N . VAL A 1 249 ? 20.985 -10.158 -16.421 1.00 93.81 249 VAL A N 1
ATOM 1931 C CA . VAL A 1 249 ? 20.068 -11.295 -16.232 1.00 93.81 249 VAL A CA 1
ATOM 1932 C C . VAL A 1 249 ? 19.994 -11.689 -14.757 1.00 93.81 249 VAL A C 1
ATOM 1934 O O . VAL A 1 249 ? 18.895 -11.749 -14.217 1.00 93.81 249 VAL A O 1
ATOM 1937 N N . GLN A 1 250 ? 21.130 -11.813 -14.063 1.00 92.19 250 GLN A N 1
ATOM 1938 C CA . GLN A 1 250 ? 21.153 -12.098 -12.620 1.00 92.19 250 GLN A CA 1
ATOM 1939 C C . GLN A 1 250 ? 20.403 -11.039 -11.794 1.00 92.19 250 GLN A C 1
ATOM 1941 O O . GLN A 1 250 ? 19.708 -11.377 -10.836 1.00 92.19 250 GLN A O 1
ATOM 1946 N N . SER A 1 251 ? 20.500 -9.755 -12.162 1.00 90.81 251 SER A N 1
ATOM 1947 C CA . SER A 1 251 ? 19.752 -8.689 -11.481 1.00 90.81 251 SER A CA 1
ATOM 1948 C C . SER A 1 251 ? 18.236 -8.792 -11.702 1.00 90.81 251 SER A C 1
ATOM 1950 O O . SER A 1 251 ? 17.466 -8.533 -10.777 1.00 90.81 251 SER A O 1
ATOM 1952 N N . LEU A 1 252 ? 17.801 -9.226 -12.893 1.00 88.69 252 LEU A N 1
ATOM 1953 C CA . LEU A 1 252 ? 16.391 -9.472 -13.209 1.00 88.69 252 LEU A CA 1
ATOM 1954 C C . LEU A 1 252 ? 15.861 -10.730 -12.508 1.00 88.69 252 LEU A C 1
ATOM 1956 O O . LEU A 1 252 ? 14.762 -10.696 -11.961 1.00 88.69 252 LEU A O 1
ATOM 1960 N N . GLU A 1 253 ? 16.642 -11.810 -12.464 1.00 95.00 253 GLU A N 1
ATOM 1961 C CA . GLU A 1 253 ? 16.318 -13.045 -11.738 1.00 95.00 253 GLU A CA 1
ATOM 1962 C C . GLU A 1 253 ? 16.181 -12.790 -10.230 1.00 95.00 253 GLU A C 1
ATOM 1964 O O . GLU A 1 253 ? 15.200 -13.211 -9.618 1.00 95.00 253 GLU A O 1
ATOM 1969 N N . ALA A 1 254 ? 17.105 -12.031 -9.631 1.00 90.00 254 ALA A N 1
ATOM 1970 C CA . ALA A 1 254 ? 17.024 -11.637 -8.225 1.00 90.00 254 ALA A CA 1
ATOM 1971 C C . ALA A 1 254 ? 15.804 -10.740 -7.938 1.00 90.00 254 ALA A C 1
ATOM 1973 O O . ALA A 1 254 ? 15.138 -10.905 -6.913 1.00 90.00 254 ALA A O 1
ATOM 1974 N N . ALA A 1 255 ? 15.473 -9.814 -8.846 1.00 89.12 255 ALA A N 1
ATOM 1975 C CA . ALA A 1 255 ? 14.273 -8.985 -8.731 1.00 89.12 255 ALA A CA 1
ATOM 1976 C C . ALA A 1 255 ? 12.979 -9.811 -8.858 1.00 89.12 255 ALA A C 1
ATOM 1978 O O . ALA A 1 255 ? 12.023 -9.558 -8.121 1.00 89.12 255 ALA A O 1
ATOM 1979 N N . LEU A 1 256 ? 12.958 -10.814 -9.743 1.00 91.69 256 LEU A N 1
ATOM 1980 C CA . LEU A 1 256 ? 11.839 -11.743 -9.909 1.00 91.69 256 LEU A CA 1
ATOM 1981 C C . LEU A 1 256 ? 11.633 -12.585 -8.641 1.00 91.69 256 LEU A C 1
ATOM 1983 O O . LEU A 1 256 ? 10.549 -12.556 -8.068 1.00 91.69 256 LEU A O 1
ATOM 1987 N N . GLN A 1 257 ? 12.692 -13.218 -8.122 1.00 93.69 257 GLN A N 1
ATOM 1988 C CA . GLN A 1 257 ? 12.636 -13.995 -6.875 1.00 93.69 257 GLN A CA 1
ATOM 1989 C C . GLN A 1 257 ? 12.174 -13.150 -5.677 1.00 93.69 257 GLN A C 1
ATOM 1991 O O . GLN A 1 257 ? 11.377 -13.607 -4.853 1.0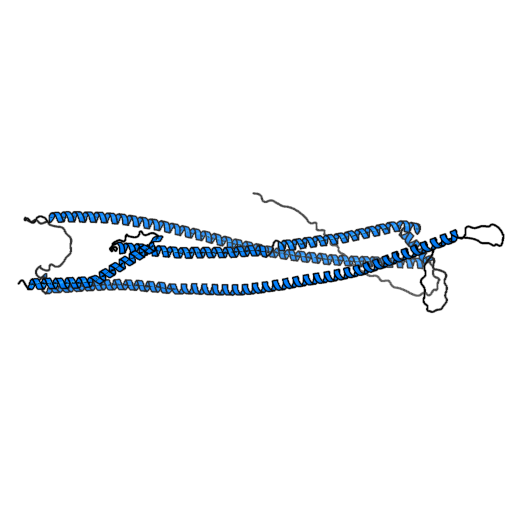0 93.69 257 GLN A O 1
ATOM 1996 N N . ALA A 1 258 ? 12.628 -11.894 -5.585 1.00 86.62 258 ALA A N 1
ATOM 1997 C CA . ALA A 1 258 ? 12.153 -10.971 -4.560 1.00 86.62 258 ALA A CA 1
ATOM 1998 C C . ALA A 1 258 ? 10.637 -10.725 -4.688 1.00 86.62 258 ALA A C 1
ATOM 2000 O O . ALA A 1 258 ? 9.925 -10.779 -3.681 1.00 86.62 258 ALA A O 1
ATOM 2001 N N . LYS A 1 259 ? 10.128 -10.530 -5.912 1.00 91.88 259 LYS A N 1
ATOM 2002 C CA . LYS A 1 259 ? 8.695 -10.338 -6.185 1.00 91.88 259 LYS A CA 1
ATOM 2003 C C . LYS A 1 259 ? 7.860 -11.592 -5.921 1.00 91.88 259 LYS A C 1
ATOM 2005 O O . LYS A 1 259 ? 6.791 -11.467 -5.329 1.00 91.88 259 LYS A O 1
ATOM 2010 N N . ASP A 1 260 ? 8.359 -12.782 -6.242 1.00 91.69 260 ASP A N 1
ATOM 2011 C CA . ASP A 1 260 ? 7.689 -14.051 -5.924 1.00 91.69 260 ASP A CA 1
ATOM 2012 C C . ASP A 1 260 ? 7.589 -14.277 -4.404 1.00 91.69 260 ASP A C 1
ATOM 2014 O O . ASP A 1 260 ? 6.554 -14.722 -3.894 1.00 91.69 260 ASP A O 1
ATOM 2018 N N . SER A 1 261 ? 8.630 -13.903 -3.650 1.00 87.62 261 SER A N 1
ATOM 2019 C CA . SER A 1 261 ? 8.615 -13.959 -2.180 1.00 87.62 261 SER A CA 1
ATOM 2020 C C . SER A 1 261 ? 7.625 -12.957 -1.564 1.00 87.62 261 SER A C 1
ATOM 2022 O O . SER A 1 261 ? 6.893 -13.293 -0.629 1.00 87.62 261 SER A O 1
ATOM 2024 N N . GLU A 1 262 ? 7.532 -11.749 -2.131 1.00 90.69 262 GLU A N 1
ATOM 2025 C CA . GLU A 1 262 ? 6.573 -10.715 -1.732 1.00 90.69 262 GLU A CA 1
ATOM 2026 C C . GLU A 1 262 ? 5.132 -11.154 -2.030 1.00 90.69 262 GLU A C 1
ATOM 2028 O O . GLU A 1 262 ? 4.275 -11.087 -1.148 1.00 90.69 262 GLU A O 1
ATOM 2033 N N . HIS A 1 263 ? 4.874 -11.694 -3.225 1.00 87.62 263 HIS A N 1
ATOM 2034 C CA . HIS A 1 263 ? 3.578 -12.256 -3.611 1.00 87.62 263 HIS A CA 1
ATOM 2035 C C . HIS A 1 263 ? 3.153 -13.410 -2.688 1.00 87.62 263 HIS A C 1
ATOM 2037 O O . HIS A 1 263 ? 2.010 -13.460 -2.224 1.00 87.62 263 HIS A O 1
ATOM 2043 N N . SER A 1 264 ? 4.081 -14.314 -2.362 1.00 89.19 264 SER A N 1
ATOM 2044 C CA . SER A 1 264 ? 3.830 -15.437 -1.449 1.00 89.19 264 SER A CA 1
ATOM 2045 C C . SER A 1 264 ? 3.449 -14.952 -0.045 1.00 89.19 264 SER A C 1
ATOM 2047 O O . SER A 1 264 ? 2.468 -15.423 0.533 1.00 89.19 264 SER A O 1
ATOM 2049 N N . ARG A 1 265 ? 4.158 -13.942 0.478 1.00 88.62 265 ARG A N 1
ATOM 2050 C CA . ARG A 1 265 ? 3.834 -13.295 1.758 1.00 88.62 265 ARG A CA 1
ATOM 2051 C C . ARG A 1 265 ? 2.476 -12.584 1.727 1.00 88.62 265 ARG A C 1
ATOM 2053 O O . ARG A 1 265 ? 1.715 -12.694 2.685 1.00 88.62 265 ARG A O 1
ATOM 2060 N N . LEU A 1 266 ? 2.154 -11.863 0.651 1.00 88.81 266 LEU A N 1
ATOM 2061 C CA . LEU A 1 266 ? 0.849 -11.206 0.493 1.00 88.81 266 LEU A CA 1
ATOM 2062 C C . LEU A 1 266 ? -0.294 -12.228 0.417 1.00 88.81 266 LEU A C 1
ATOM 2064 O O . LEU A 1 266 ? -1.361 -11.992 0.978 1.00 88.81 266 LEU A O 1
ATOM 2068 N N . THR A 1 267 ? -0.054 -13.389 -0.195 1.00 88.44 267 THR A N 1
ATOM 2069 C CA . THR A 1 267 ? -1.016 -14.501 -0.237 1.00 88.44 267 THR A CA 1
ATOM 2070 C C . THR A 1 267 ? -1.275 -15.071 1.163 1.00 88.44 267 THR A C 1
ATOM 2072 O O . THR A 1 267 ? -2.428 -15.285 1.532 1.00 88.44 267 THR A O 1
ATOM 2075 N N . GLN A 1 268 ? -0.232 -15.251 1.983 1.00 85.06 268 GLN A N 1
ATOM 2076 C CA . GLN A 1 268 ? -0.381 -15.658 3.389 1.00 85.06 268 GLN A CA 1
ATOM 2077 C C . GLN A 1 268 ? -1.171 -14.618 4.200 1.00 85.06 268 GLN A C 1
ATOM 2079 O O . GLN A 1 268 ? -2.154 -14.969 4.851 1.00 85.06 268 GLN A O 1
ATOM 2084 N N . ALA A 1 269 ? -0.824 -13.333 4.083 1.00 86.56 269 ALA A N 1
ATOM 2085 C CA . ALA A 1 269 ? -1.537 -12.247 4.760 1.00 86.56 269 ALA A CA 1
ATOM 2086 C C . ALA A 1 269 ? -3.016 -12.141 4.328 1.00 86.56 269 ALA A C 1
ATOM 2088 O O . ALA A 1 269 ? -3.882 -11.837 5.149 1.00 86.56 269 ALA A O 1
ATOM 2089 N N . LEU A 1 270 ? -3.333 -12.432 3.060 1.00 86.31 270 LEU A N 1
ATOM 2090 C CA . LEU A 1 270 ? -4.711 -12.507 2.569 1.00 86.31 270 LEU A CA 1
ATOM 2091 C C . LEU A 1 270 ? -5.491 -13.651 3.236 1.00 86.31 270 LEU A C 1
ATOM 2093 O O . LEU A 1 270 ? -6.632 -13.440 3.647 1.00 86.31 270 LEU A O 1
ATOM 2097 N N . LEU A 1 271 ? -4.890 -14.837 3.373 1.00 89.25 271 LEU A N 1
ATOM 2098 C CA . LEU A 1 271 ? -5.509 -15.979 4.058 1.00 89.25 271 LEU A CA 1
ATOM 2099 C C . LEU A 1 271 ? -5.734 -15.688 5.552 1.00 89.25 271 LEU A C 1
ATOM 2101 O O . LEU A 1 271 ? -6.814 -15.963 6.076 1.00 89.25 271 LEU A O 1
ATOM 2105 N N . GLU A 1 272 ? -4.766 -15.062 6.224 1.00 84.62 272 GLU A N 1
ATOM 2106 C CA . GLU A 1 272 ? -4.901 -14.609 7.615 1.00 84.62 272 GLU A CA 1
ATOM 2107 C C . GLU A 1 272 ? -6.034 -13.582 7.776 1.00 84.62 272 GLU A C 1
ATOM 2109 O O . GLU A 1 272 ? -6.871 -13.714 8.674 1.00 84.62 272 GLU A O 1
ATOM 2114 N N . ALA A 1 273 ? -6.119 -12.597 6.876 1.00 86.31 273 ALA A N 1
ATOM 2115 C CA . ALA A 1 273 ? -7.182 -11.594 6.873 1.00 86.31 273 ALA A CA 1
ATOM 2116 C C . ALA A 1 273 ? -8.568 -12.204 6.593 1.00 86.31 273 ALA A C 1
ATOM 2118 O O . ALA A 1 273 ? -9.556 -11.811 7.218 1.00 86.31 273 ALA A O 1
ATOM 2119 N N . GLN A 1 274 ? -8.658 -13.193 5.696 1.00 86.56 274 GLN A N 1
ATOM 2120 C CA . GLN A 1 274 ? -9.887 -13.955 5.454 1.00 86.56 274 GLN A CA 1
ATOM 2121 C C . GLN A 1 274 ? -10.306 -14.751 6.696 1.00 86.56 274 GLN A C 1
ATOM 2123 O O . GLN A 1 274 ? -11.463 -14.670 7.108 1.00 86.56 274 GLN A O 1
ATOM 2128 N N . HIS A 1 275 ? -9.375 -15.451 7.347 1.00 88.06 275 HIS A N 1
ATOM 2129 C CA . HIS A 1 275 ? -9.648 -16.182 8.584 1.00 88.06 275 HIS A CA 1
ATOM 2130 C C . HIS A 1 275 ? -10.110 -15.248 9.718 1.00 88.06 275 HIS A C 1
ATOM 2132 O O . HIS A 1 275 ? -11.112 -15.525 10.381 1.00 88.06 275 HIS A O 1
ATOM 2138 N N . ALA A 1 276 ? -9.453 -14.097 9.898 1.00 86.62 276 ALA A N 1
ATOM 2139 C CA . ALA A 1 276 ? -9.862 -13.082 10.870 1.00 86.62 276 ALA A CA 1
ATOM 2140 C C . ALA A 1 276 ? -11.269 -12.522 10.577 1.00 86.62 276 ALA A C 1
ATOM 2142 O O . ALA A 1 276 ? -12.075 -12.361 11.496 1.00 86.62 276 ALA A O 1
ATOM 2143 N N . LYS A 1 277 ? -11.597 -12.285 9.299 1.00 94.88 277 LYS A N 1
ATOM 2144 C CA . LYS A 1 277 ? -12.928 -11.850 8.846 1.00 94.88 277 LYS A CA 1
ATOM 2145 C C . LYS A 1 277 ? -14.012 -12.889 9.139 1.00 94.88 277 LYS A C 1
ATOM 2147 O O . LYS A 1 277 ? -15.073 -12.521 9.644 1.00 94.88 277 LYS A O 1
ATOM 2152 N N . GLU A 1 278 ? -13.776 -14.167 8.841 1.00 94.94 278 GLU A N 1
ATOM 2153 C CA . GLU A 1 278 ? -14.759 -15.220 9.132 1.00 94.94 278 GLU A CA 1
ATOM 2154 C C . GLU A 1 278 ? -14.925 -15.445 10.641 1.00 94.94 278 GLU A C 1
ATOM 2156 O O . GLU A 1 278 ? -16.056 -15.585 11.105 1.00 94.94 278 GLU A O 1
ATOM 2161 N N . LYS A 1 279 ? -13.850 -15.347 11.434 1.00 90.62 279 LYS A N 1
ATOM 2162 C CA . LYS A 1 279 ? -13.945 -15.350 12.902 1.00 90.62 279 LYS A CA 1
ATOM 2163 C C . LYS A 1 279 ? -14.801 -14.186 13.425 1.00 90.62 279 LYS A C 1
ATOM 2165 O O . LYS A 1 279 ? -15.724 -14.414 14.203 1.00 90.62 279 LYS A O 1
ATOM 2170 N N . ALA A 1 280 ? -14.564 -12.959 12.958 1.00 91.19 280 ALA A N 1
ATOM 2171 C CA . ALA A 1 280 ? -15.347 -11.789 13.370 1.00 91.19 280 ALA A CA 1
ATOM 2172 C C . ALA A 1 280 ? -16.838 -11.908 12.988 1.00 91.19 280 ALA A C 1
ATOM 2174 O O . ALA A 1 280 ? -17.714 -11.532 13.769 1.00 91.19 280 ALA A O 1
ATOM 2175 N N . LYS A 1 281 ? -17.151 -12.486 11.819 1.00 92.69 281 LYS A N 1
ATOM 2176 C CA . LYS A 1 281 ? -18.532 -12.821 11.426 1.00 92.69 281 LYS A CA 1
ATOM 2177 C C . LYS A 1 281 ? -19.171 -13.857 12.354 1.00 92.69 281 LYS A C 1
ATOM 2179 O O . LYS A 1 281 ? -20.328 -13.683 12.731 1.00 92.69 281 LYS A O 1
ATOM 2184 N N . GLN A 1 282 ? -18.450 -14.922 12.711 1.00 96.50 282 GLN A N 1
ATOM 2185 C CA . GLN A 1 282 ? -18.941 -15.957 13.629 1.00 96.50 282 GLN A CA 1
ATOM 2186 C C . GLN A 1 282 ? -19.230 -15.376 15.019 1.00 96.50 282 GLN A C 1
ATOM 2188 O O . GLN A 1 282 ? -20.287 -15.644 15.591 1.00 96.50 282 GLN A O 1
ATOM 2193 N N . GLU A 1 283 ? -18.339 -14.526 15.535 1.00 94.94 283 GLU A N 1
ATOM 2194 C CA . GLU A 1 283 ? -18.541 -13.813 16.799 1.00 94.94 283 GLU A CA 1
ATOM 2195 C C . GLU A 1 283 ? -19.770 -12.893 16.730 1.00 94.94 283 GLU A C 1
ATOM 2197 O O . GLU A 1 283 ? -20.639 -12.972 17.601 1.00 94.94 283 GLU A O 1
ATOM 2202 N N . LEU A 1 284 ? -19.914 -12.094 15.663 1.00 93.38 284 LEU A N 1
ATOM 2203 C CA . LEU A 1 284 ? -21.080 -11.230 15.443 1.00 93.38 284 LEU A CA 1
ATOM 2204 C C . LEU A 1 284 ? -22.394 -12.027 15.378 1.00 93.38 284 LEU A C 1
ATOM 2206 O O . LEU A 1 284 ? -23.363 -11.652 16.039 1.00 93.38 284 LEU A O 1
ATOM 2210 N N . ALA A 1 285 ? -22.428 -13.138 14.639 1.00 95.00 285 ALA A N 1
ATOM 2211 C CA . ALA A 1 285 ? -23.590 -14.025 14.574 1.00 95.00 285 ALA A CA 1
ATOM 2212 C C . ALA A 1 285 ? -23.924 -14.621 15.956 1.00 95.00 285 ALA A C 1
ATOM 2214 O O . ALA A 1 285 ? -25.088 -14.655 16.358 1.00 95.00 285 ALA A O 1
ATOM 2215 N N . GLY A 1 286 ? -22.905 -15.007 16.731 1.00 96.19 286 GLY A N 1
ATOM 2216 C CA . GLY A 1 286 ? -23.059 -15.461 18.114 1.00 96.19 286 GLY A CA 1
ATOM 2217 C C . GLY A 1 286 ? -23.630 -14.385 19.047 1.00 96.19 286 GLY A C 1
ATOM 2218 O O . GLY A 1 286 ? -24.489 -14.685 19.879 1.00 96.19 286 GLY A O 1
ATOM 2219 N N . PHE A 1 287 ? -23.212 -13.124 18.904 1.00 95.81 287 PHE A N 1
ATOM 2220 C CA . PHE A 1 287 ? -23.796 -12.000 19.647 1.00 95.81 287 PHE A CA 1
ATOM 2221 C C . PHE A 1 287 ? -25.238 -11.704 19.220 1.00 95.81 287 PHE A C 1
ATOM 2223 O O . PHE A 1 287 ? -26.093 -11.502 20.083 1.00 95.81 287 PHE A O 1
ATOM 2230 N N . GLN A 1 288 ? -25.545 -11.740 17.921 1.00 96.88 288 GLN A N 1
ATOM 2231 C CA . GLN A 1 288 ? -26.911 -11.569 17.415 1.00 96.88 288 GLN A CA 1
ATOM 2232 C C . GLN A 1 288 ? -27.849 -12.661 17.949 1.00 96.88 288 GLN A C 1
ATOM 2234 O O . GLN A 1 288 ? -28.915 -12.340 18.474 1.00 96.88 288 GLN A O 1
ATOM 2239 N N . ALA A 1 289 ? -27.428 -13.930 17.921 1.00 96.19 289 ALA A N 1
ATOM 2240 C CA . ALA A 1 289 ? -28.192 -15.044 18.483 1.00 96.19 289 ALA A CA 1
ATOM 2241 C C . ALA A 1 289 ? -28.453 -14.874 19.993 1.00 96.19 289 ALA A C 1
ATOM 2243 O O . ALA A 1 289 ? -29.583 -15.060 20.444 1.00 96.19 289 ALA A O 1
ATOM 2244 N N . LYS A 1 290 ? -27.445 -14.441 20.770 1.00 96.44 290 LYS A N 1
ATOM 2245 C CA . LYS A 1 290 ? -27.599 -14.109 22.202 1.00 96.44 290 LYS A CA 1
ATOM 2246 C C . LYS A 1 290 ? -28.577 -12.953 22.437 1.00 96.44 290 LYS A C 1
ATOM 2248 O O . LYS A 1 290 ? -29.372 -13.009 23.369 1.00 96.44 290 LYS A O 1
ATOM 2253 N N . MET A 1 291 ? -28.550 -11.914 21.602 1.00 96.12 291 MET A N 1
ATOM 2254 C CA . MET A 1 291 ? -29.487 -10.790 21.712 1.00 96.12 291 MET A CA 1
ATOM 2255 C C . MET A 1 291 ? -30.923 -11.201 21.371 1.00 96.12 291 MET A C 1
ATOM 2257 O O . MET A 1 291 ? -31.857 -10.753 22.036 1.00 96.12 291 MET A O 1
ATOM 2261 N N . ILE A 1 292 ? -31.113 -12.069 20.373 1.00 96.50 292 ILE A N 1
ATOM 2262 C CA . ILE A 1 292 ? -32.428 -12.617 20.015 1.00 96.50 292 ILE A CA 1
ATOM 2263 C C . ILE A 1 292 ? -32.964 -13.502 21.148 1.00 96.50 292 ILE A C 1
ATOM 2265 O O . ILE A 1 292 ? -34.101 -13.302 21.573 1.00 96.50 292 ILE A O 1
ATOM 2269 N N . SER A 1 293 ? -32.155 -14.410 21.706 1.00 96.38 293 SER A N 1
ATOM 2270 C CA . SER A 1 293 ? -32.601 -15.274 22.809 1.00 96.38 293 SER A CA 1
ATOM 2271 C C . SER A 1 293 ? -32.889 -14.493 24.095 1.00 96.38 293 SER A C 1
ATOM 2273 O O . SER A 1 293 ? -33.884 -14.769 24.760 1.00 96.38 293 SER A O 1
ATOM 2275 N N . GLN A 1 294 ? -32.107 -13.454 24.414 1.00 96.62 294 GLN A N 1
ATOM 2276 C CA . GLN A 1 294 ? -32.413 -12.549 25.530 1.00 96.62 294 GLN A CA 1
ATOM 2277 C C . GLN A 1 294 ? -33.709 -11.756 25.316 1.00 96.62 294 GLN A C 1
ATOM 2279 O O . GLN A 1 294 ? -34.463 -11.564 26.271 1.00 96.62 294 GLN A O 1
ATOM 2284 N N . ARG A 1 295 ? -33.990 -11.297 24.088 1.00 96.75 295 ARG A N 1
ATOM 2285 C CA . ARG A 1 295 ? -35.263 -10.634 23.757 1.00 96.75 295 ARG A CA 1
ATOM 2286 C C . ARG A 1 295 ? -36.437 -11.597 23.917 1.00 96.75 295 ARG A C 1
ATOM 2288 O O . ARG A 1 295 ? -37.365 -11.258 24.641 1.00 96.75 295 ARG A O 1
ATOM 2295 N N . ALA A 1 296 ? -36.346 -12.802 23.354 1.00 97.69 296 ALA A N 1
ATOM 2296 C CA . ALA A 1 296 ? -37.374 -13.836 23.482 1.00 97.69 296 ALA A CA 1
ATOM 2297 C C . ALA A 1 296 ? -37.618 -14.247 24.948 1.00 97.69 296 ALA A C 1
ATOM 2299 O O . ALA A 1 296 ? -38.762 -14.374 25.372 1.00 97.69 296 ALA A O 1
ATOM 2300 N N . ALA A 1 297 ? -36.562 -14.379 25.760 1.00 96.56 297 ALA A N 1
ATOM 2301 C CA . ALA A 1 297 ? -36.692 -14.669 27.189 1.00 96.56 297 ALA A CA 1
ATOM 2302 C C . ALA A 1 297 ? -37.396 -13.532 27.954 1.00 96.56 297 ALA A C 1
ATOM 2304 O O . ALA A 1 297 ? -38.300 -13.787 28.749 1.00 96.56 297 ALA A O 1
ATOM 2305 N N . ARG A 1 298 ? -37.032 -12.266 27.692 1.00 96.94 298 ARG A N 1
ATOM 2306 C CA . ARG A 1 298 ? -37.711 -11.096 28.283 1.00 96.94 298 ARG A CA 1
ATOM 2307 C C . ARG A 1 298 ? -39.170 -11.001 27.841 1.00 96.94 298 ARG A C 1
ATOM 2309 O O . ARG A 1 298 ? -40.028 -10.702 28.663 1.00 96.94 298 ARG A O 1
ATOM 2316 N N . GLU A 1 299 ? -39.452 -11.271 26.571 1.00 97.06 299 GLU A N 1
ATOM 2317 C CA . GLU A 1 299 ? -40.808 -11.287 26.025 1.00 97.06 299 GLU A CA 1
ATOM 2318 C C . GLU A 1 299 ? -41.656 -12.393 26.660 1.00 97.06 299 GLU A C 1
ATOM 2320 O O . GLU A 1 299 ? -42.762 -12.106 27.109 1.00 97.06 299 GLU A O 1
ATOM 2325 N N . SER A 1 300 ? -41.110 -13.602 26.833 1.00 97.44 300 SER A N 1
ATOM 2326 C CA . SER A 1 300 ? -41.765 -14.698 27.557 1.00 97.44 300 SER A CA 1
ATOM 2327 C C . SER A 1 300 ? -42.104 -14.317 29.004 1.00 97.44 300 SER A C 1
ATOM 2329 O O . SER A 1 300 ? -43.217 -14.576 29.457 1.00 97.44 300 SER A O 1
ATOM 2331 N N . VAL A 1 301 ? -41.188 -13.661 29.729 1.00 97.44 301 VAL A N 1
ATOM 2332 C CA . VAL A 1 301 ? -41.441 -13.187 31.105 1.00 97.44 301 VAL A CA 1
ATOM 2333 C C . VAL A 1 301 ? -42.517 -12.095 31.131 1.00 97.44 301 VAL A C 1
ATOM 2335 O O . VAL A 1 301 ? -43.419 -12.135 31.967 1.00 97.44 301 VAL A O 1
ATOM 2338 N N . LEU A 1 302 ? -42.478 -11.137 30.199 1.00 96.06 302 LEU A N 1
ATOM 2339 C CA . LEU A 1 302 ? -43.512 -10.103 30.079 1.00 96.06 302 LEU A CA 1
ATOM 2340 C C . LEU A 1 302 ? -44.874 -10.692 29.683 1.00 96.06 302 LEU A C 1
ATOM 2342 O O . LEU A 1 302 ? -45.907 -10.217 30.155 1.00 96.06 302 LEU A O 1
ATOM 2346 N N . GLN A 1 303 ? -44.899 -11.729 28.847 1.00 96.50 303 GLN A N 1
ATOM 2347 C CA . GLN A 1 303 ? -46.111 -12.447 28.460 1.00 96.50 303 GLN A CA 1
ATOM 2348 C C . GLN A 1 303 ? -46.699 -13.222 29.646 1.00 96.50 303 GLN A C 1
ATOM 2350 O O . GLN A 1 303 ? -47.905 -13.150 29.873 1.00 96.50 303 GLN A O 1
ATOM 2355 N N . GLU A 1 304 ? -45.864 -13.877 30.456 1.00 96.88 304 GLU A N 1
ATOM 2356 C CA . GLU A 1 304 ? -46.281 -14.539 31.696 1.00 96.88 304 GLU A CA 1
ATOM 2357 C C . GLU A 1 304 ? -46.845 -13.534 32.718 1.00 96.88 304 GLU A C 1
ATOM 2359 O O . GLU A 1 304 ? -47.909 -13.758 33.298 1.00 96.88 304 GLU A O 1
ATOM 2364 N N . GLN A 1 305 ? -46.186 -12.383 32.899 1.00 95.31 305 GLN A N 1
ATOM 2365 C CA . GLN A 1 305 ? -46.678 -11.303 33.763 1.00 95.31 305 GLN A CA 1
ATOM 2366 C C . GLN A 1 305 ? -48.004 -10.718 33.256 1.00 95.31 305 GLN A C 1
ATOM 2368 O O . GLN A 1 305 ? -48.926 -10.522 34.048 1.00 95.31 305 GLN A O 1
ATOM 2373 N N . ARG A 1 306 ? -48.147 -10.496 31.941 1.00 95.94 306 ARG A N 1
ATOM 2374 C CA . ARG A 1 306 ? -49.411 -10.065 31.317 1.00 95.94 306 ARG A CA 1
ATOM 2375 C C . ARG A 1 306 ? -50.518 -11.103 31.491 1.00 95.94 306 ARG A C 1
ATOM 2377 O O . ARG A 1 306 ? -51.649 -10.718 31.771 1.00 95.94 306 ARG A O 1
ATOM 2384 N N . ALA A 1 307 ? -50.209 -12.396 31.384 1.00 96.75 307 ALA A N 1
ATOM 2385 C CA . ALA A 1 307 ? -51.167 -13.469 31.632 1.00 96.75 307 ALA A CA 1
ATOM 2386 C C . ALA A 1 307 ? -51.637 -13.471 33.098 1.00 96.75 307 ALA A C 1
ATOM 2388 O O . ALA A 1 307 ? -52.841 -13.461 33.344 1.00 96.75 307 ALA A O 1
ATOM 2389 N N . LYS A 1 308 ? -50.710 -13.376 34.064 1.00 95.88 308 LYS A N 1
ATOM 2390 C CA . LYS A 1 308 ? -51.013 -13.259 35.505 1.00 95.88 308 LYS A CA 1
ATOM 2391 C C . LYS A 1 308 ? -51.838 -12.008 35.837 1.00 95.88 308 LYS A C 1
ATOM 2393 O O . LYS A 1 308 ? -52.812 -12.085 36.579 1.00 95.88 308 LYS A O 1
ATOM 2398 N N . ALA A 1 309 ? -51.498 -10.856 35.259 1.00 95.25 309 ALA A N 1
ATOM 2399 C CA . ALA A 1 309 ? -52.287 -9.633 35.407 1.00 95.25 309 ALA A CA 1
ATOM 2400 C C . ALA A 1 309 ? -53.683 -9.770 34.768 1.00 95.25 309 ALA A C 1
ATOM 2402 O O . ALA A 1 309 ? -54.674 -9.296 35.323 1.00 95.25 309 ALA A O 1
ATOM 2403 N N . GLY A 1 310 ? -53.779 -10.465 33.631 1.00 95.94 310 GLY A N 1
ATOM 2404 C CA . GLY A 1 310 ? -55.032 -10.777 32.949 1.00 95.94 310 GLY A CA 1
ATOM 2405 C C . GLY A 1 310 ? -55.956 -11.677 33.772 1.00 95.94 310 GLY A C 1
ATOM 2406 O O . GLY A 1 310 ? -57.143 -11.366 33.889 1.00 95.94 310 GLY A O 1
ATOM 2407 N N . THR A 1 311 ? -55.431 -12.743 34.387 1.00 95.31 311 THR A N 1
ATOM 2408 C CA . THR A 1 311 ? -56.213 -13.646 35.249 1.00 95.31 311 THR A CA 1
ATOM 2409 C C . THR A 1 311 ? -56.666 -12.956 36.533 1.00 95.31 311 THR A C 1
ATOM 2411 O O . THR A 1 311 ? -57.848 -13.036 36.866 1.00 95.31 311 THR A O 1
ATOM 2414 N N . LEU A 1 312 ? -55.791 -12.195 37.203 1.00 94.81 312 LEU A N 1
ATOM 2415 C CA . LEU A 1 312 ? -56.164 -11.384 38.371 1.00 94.81 312 LEU A CA 1
ATOM 2416 C C . LEU A 1 312 ? -57.211 -10.316 38.017 1.00 94.81 312 LEU A C 1
ATOM 2418 O O . LEU A 1 312 ? -58.196 -10.144 38.733 1.00 94.81 312 LEU A O 1
ATOM 2422 N N . GLY A 1 313 ? -57.054 -9.635 36.879 1.00 94.81 313 GLY A N 1
ATOM 2423 C CA . GLY A 1 313 ? -58.028 -8.661 36.386 1.00 94.81 313 GLY A CA 1
ATOM 2424 C C . GLY A 1 313 ? -59.383 -9.286 36.035 1.00 94.81 313 GLY A C 1
ATOM 2425 O O . GLY A 1 313 ? -60.422 -8.679 36.290 1.00 94.81 313 GLY A O 1
ATOM 2426 N N . ALA A 1 314 ? -59.396 -10.502 35.482 1.00 94.81 314 ALA A N 1
ATOM 2427 C CA . ALA A 1 314 ? -60.623 -11.252 35.221 1.00 94.81 314 ALA A CA 1
ATOM 2428 C C . ALA A 1 314 ? -61.315 -11.692 36.522 1.00 94.81 314 ALA A C 1
ATOM 2430 O O . ALA A 1 314 ? -62.522 -11.488 36.655 1.00 94.81 314 ALA A O 1
ATOM 2431 N N . ALA A 1 315 ? -60.558 -12.206 37.497 1.00 94.00 315 ALA A N 1
ATOM 2432 C CA . ALA A 1 315 ? -61.072 -12.573 38.815 1.00 94.00 315 ALA A CA 1
ATOM 2433 C C . ALA A 1 315 ? -61.673 -11.362 39.550 1.00 94.00 315 ALA A C 1
ATOM 2435 O O . ALA A 1 315 ? -62.808 -11.433 40.015 1.00 94.00 315 ALA A O 1
ATOM 2436 N N . ASN A 1 316 ? -60.978 -10.218 39.563 1.00 93.31 316 ASN A N 1
ATOM 2437 C CA . ASN A 1 316 ? -61.492 -8.981 40.160 1.00 93.31 316 ASN A CA 1
ATOM 2438 C C . ASN A 1 316 ? -62.776 -8.488 39.473 1.00 93.31 316 ASN A C 1
ATOM 2440 O O . ASN A 1 316 ? -63.716 -8.092 40.160 1.00 93.31 316 ASN A O 1
ATOM 2444 N N . ARG A 1 317 ? -62.866 -8.550 38.133 1.00 94.94 317 ARG A N 1
ATOM 2445 C CA . ARG A 1 317 ? -64.111 -8.218 37.412 1.00 94.94 317 ARG A CA 1
ATOM 2446 C C . ARG A 1 317 ? -65.258 -9.161 37.777 1.00 94.94 317 ARG A C 1
ATOM 2448 O O . ARG A 1 317 ? -66.368 -8.684 37.992 1.00 94.94 317 ARG A O 1
ATOM 2455 N N . ALA A 1 318 ? -65.003 -10.466 37.873 1.00 93.12 318 ALA A N 1
ATOM 2456 C CA . ALA A 1 318 ? -66.014 -11.450 38.259 1.00 93.12 318 ALA A CA 1
ATOM 2457 C C . ALA A 1 318 ? -66.506 -11.238 39.702 1.00 93.12 318 ALA A C 1
ATOM 2459 O O . ALA A 1 318 ? -67.709 -11.267 39.951 1.00 93.12 318 ALA A O 1
ATOM 2460 N N . LEU A 1 319 ? -65.595 -10.951 40.637 1.00 93.12 319 LEU A N 1
ATOM 2461 C CA . LEU A 1 319 ? -65.915 -10.701 42.046 1.00 93.12 319 LEU A CA 1
ATOM 2462 C C . LEU A 1 319 ? -66.708 -9.393 42.218 1.00 93.12 319 LEU A C 1
ATOM 2464 O O . LEU A 1 319 ? -67.703 -9.364 42.942 1.00 93.12 319 LEU A O 1
ATOM 2468 N N . LEU A 1 320 ? -66.346 -8.331 41.488 1.00 92.81 320 LEU A N 1
ATOM 2469 C CA . LEU A 1 320 ? -67.144 -7.102 41.426 1.00 92.81 320 LEU A CA 1
ATOM 2470 C C . LEU A 1 320 ? -68.536 -7.361 40.836 1.00 92.81 320 LEU A C 1
ATOM 2472 O O . LEU A 1 320 ? -69.525 -6.956 41.441 1.00 92.81 320 LEU A O 1
ATOM 2476 N N . ALA A 1 321 ? -68.636 -8.071 39.707 1.00 91.56 321 ALA A N 1
ATOM 2477 C CA . ALA A 1 321 ? -69.921 -8.425 39.102 1.00 91.56 321 ALA A CA 1
ATOM 2478 C C . ALA A 1 321 ? -70.805 -9.244 40.060 1.00 91.56 321 ALA A C 1
ATOM 2480 O O . ALA A 1 321 ? -72.004 -8.991 40.152 1.00 91.56 321 ALA A O 1
ATOM 2481 N N . GLN A 1 322 ? -70.216 -10.159 40.837 1.00 90.12 322 GLN A N 1
ATOM 2482 C CA . GLN A 1 322 ? -70.922 -10.897 41.883 1.00 90.12 322 GLN A CA 1
ATOM 2483 C C . GLN A 1 322 ? -71.413 -9.971 43.007 1.00 90.12 322 GLN A C 1
ATOM 2485 O O . GLN A 1 322 ? -72.569 -10.076 43.410 1.00 90.12 322 GLN A O 1
ATOM 2490 N N . GLN A 1 323 ? -70.592 -9.031 43.493 1.00 86.81 323 GLN A N 1
ATOM 2491 C CA . GLN A 1 323 ? -71.026 -8.076 44.520 1.00 86.81 323 GLN A CA 1
ATOM 2492 C C . GLN A 1 323 ? -72.121 -7.120 44.032 1.00 86.81 323 GLN A C 1
ATOM 2494 O O . GLN A 1 323 ? -73.061 -6.849 44.780 1.00 86.81 323 GLN A O 1
ATOM 2499 N N . PHE A 1 324 ? -72.033 -6.614 42.799 1.00 88.38 324 PHE A N 1
ATOM 2500 C CA . PHE A 1 324 ? -73.095 -5.791 42.217 1.00 88.38 324 PHE A CA 1
ATOM 2501 C C . PHE A 1 324 ? -74.372 -6.610 41.991 1.00 88.38 324 PHE A C 1
ATOM 2503 O O . PHE A 1 324 ? -75.438 -6.165 42.402 1.00 88.38 324 PHE A O 1
ATOM 2510 N N . GLY A 1 325 ? -74.269 -7.841 41.479 1.00 86.62 325 GLY A N 1
ATOM 2511 C CA . GLY A 1 325 ? -75.409 -8.752 41.338 1.00 86.62 325 GLY A CA 1
ATOM 2512 C C . GLY A 1 325 ? -76.087 -9.092 42.672 1.00 86.62 325 GLY A C 1
ATOM 2513 O O . GLY A 1 325 ? -77.313 -9.102 42.751 1.00 86.62 325 GLY A O 1
ATOM 2514 N N . LEU A 1 326 ? -75.314 -9.293 43.746 1.00 84.62 326 LEU A N 1
ATOM 2515 C CA . LEU A 1 326 ? -75.849 -9.480 45.100 1.00 84.62 326 LEU A CA 1
ATOM 2516 C C . LEU A 1 326 ? -76.546 -8.216 45.624 1.00 84.62 326 LEU A C 1
ATOM 2518 O O . LEU A 1 326 ? -77.632 -8.326 46.188 1.00 84.62 326 LEU A O 1
ATOM 2522 N N . LYS A 1 327 ? -75.973 -7.024 45.408 1.00 83.00 327 LYS A N 1
ATOM 2523 C CA . LYS A 1 327 ? -76.603 -5.742 45.782 1.00 83.00 327 LYS A CA 1
ATOM 2524 C C . LYS A 1 327 ? -77.880 -5.464 44.988 1.00 83.00 327 LYS A C 1
ATOM 2526 O O . LYS A 1 327 ? -78.849 -4.968 45.550 1.00 83.00 327 LYS A O 1
ATOM 2531 N N . GLU A 1 328 ? -77.919 -5.814 43.705 1.00 82.06 328 GLU A N 1
ATOM 2532 C CA . GLU A 1 328 ? -79.149 -5.757 42.915 1.00 82.06 328 GLU A CA 1
ATOM 2533 C C . GLU A 1 328 ? -80.193 -6.753 43.425 1.00 82.06 328 GLU A C 1
ATOM 2535 O O . GLU A 1 328 ? -81.366 -6.402 43.529 1.00 82.06 328 GLU A O 1
ATOM 2540 N N . ALA A 1 329 ? -79.793 -7.979 43.770 1.00 80.94 329 ALA A N 1
ATOM 2541 C CA . ALA A 1 329 ? -80.703 -8.984 44.309 1.00 80.94 329 ALA A CA 1
ATOM 2542 C C . ALA A 1 329 ? -81.300 -8.551 45.660 1.00 80.94 329 ALA A C 1
ATOM 2544 O O . ALA A 1 329 ? -82.514 -8.657 45.844 1.00 80.94 329 ALA A O 1
ATOM 2545 N N . THR A 1 330 ? -80.492 -8.001 46.576 1.00 81.69 330 THR A N 1
ATOM 2546 C CA . THR A 1 330 ? -80.995 -7.471 47.854 1.00 81.69 330 THR A CA 1
ATOM 2547 C C . THR A 1 330 ? -81.860 -6.230 47.659 1.00 81.69 330 THR A C 1
ATOM 2549 O O . THR A 1 330 ? -82.905 -6.132 48.298 1.00 81.69 330 THR A O 1
ATOM 2552 N N . PHE A 1 331 ? -81.510 -5.324 46.739 1.00 87.19 331 PHE A N 1
ATOM 2553 C CA . PHE A 1 331 ? -82.343 -4.161 46.417 1.00 87.19 331 PHE A CA 1
ATOM 2554 C C . PHE A 1 331 ? -83.702 -4.568 45.824 1.00 87.19 331 PHE A C 1
ATOM 2556 O O . PHE A 1 331 ? -84.739 -4.070 46.260 1.00 87.19 331 PHE A O 1
ATOM 2563 N N . ARG A 1 332 ? -83.731 -5.534 44.892 1.00 86.06 332 ARG A N 1
ATOM 2564 C CA . ARG A 1 332 ? -84.981 -6.094 44.342 1.00 86.06 332 ARG A CA 1
ATOM 2565 C C . ARG A 1 332 ? -85.818 -6.786 45.423 1.00 86.06 332 ARG A C 1
ATOM 2567 O O . ARG A 1 332 ? -87.031 -6.592 45.453 1.00 86.06 332 ARG A O 1
ATOM 2574 N N . ALA A 1 333 ? -85.195 -7.553 46.320 1.00 85.19 333 ALA A N 1
ATOM 2575 C CA . ALA A 1 333 ? -85.890 -8.204 47.433 1.00 85.19 333 ALA A CA 1
ATOM 2576 C C . ALA A 1 333 ? -86.486 -7.181 48.419 1.00 85.19 333 ALA A C 1
ATOM 2578 O O . ALA A 1 333 ? -87.648 -7.307 48.804 1.00 85.19 333 ALA A O 1
ATOM 2579 N N . ALA A 1 334 ? -85.734 -6.130 48.764 1.00 84.44 334 ALA A N 1
ATOM 2580 C CA . ALA A 1 334 ? -86.209 -5.035 49.607 1.00 84.44 334 ALA A CA 1
ATOM 2581 C C . ALA A 1 334 ? -87.378 -4.273 48.955 1.00 84.44 334 ALA A C 1
ATOM 2583 O O . ALA A 1 334 ? -88.385 -4.025 49.615 1.00 84.44 334 ALA A O 1
ATOM 2584 N N . ALA A 1 335 ? -87.301 -3.981 47.652 1.00 84.75 335 ALA A N 1
ATOM 2585 C CA . ALA A 1 335 ? -88.391 -3.350 46.907 1.00 84.75 335 ALA A CA 1
ATOM 2586 C C . ALA A 1 335 ? -89.666 -4.219 46.893 1.00 84.75 335 ALA A C 1
ATOM 2588 O O . ALA A 1 335 ? -90.759 -3.717 47.154 1.00 84.75 335 ALA A O 1
ATOM 2589 N N . GLN A 1 336 ? -89.540 -5.536 46.677 1.00 86.00 336 GLN A N 1
ATOM 2590 C CA . GLN A 1 336 ? -90.670 -6.471 46.781 1.00 86.00 336 GLN A CA 1
ATOM 2591 C C . GLN A 1 336 ? -91.254 -6.526 48.201 1.00 86.00 336 GLN A C 1
ATOM 2593 O O . GLN A 1 336 ? -92.473 -6.586 48.367 1.00 86.00 336 GLN A O 1
ATOM 2598 N N . GLN A 1 337 ? -90.411 -6.487 49.236 1.00 82.06 337 GLN A N 1
ATOM 2599 C CA . GLN A 1 337 ? -90.860 -6.457 50.629 1.00 82.06 337 GLN A CA 1
ATOM 2600 C C . GLN A 1 337 ? -91.597 -5.152 50.960 1.00 82.06 337 GLN A C 1
ATOM 2602 O O . GLN A 1 337 ? -92.652 -5.197 51.590 1.00 82.06 337 GLN A O 1
ATOM 2607 N N . GLN A 1 338 ? -91.105 -4.008 50.481 1.00 82.69 338 GLN A N 1
ATOM 2608 C CA . GLN A 1 338 ? -91.765 -2.711 50.634 1.00 82.69 338 GLN A CA 1
ATOM 2609 C C . GLN A 1 338 ? -93.118 -2.679 49.904 1.00 82.69 338 GLN A C 1
ATOM 2611 O O . GLN A 1 338 ? -94.104 -2.192 50.454 1.00 82.69 338 GLN A O 1
ATOM 2616 N N . GLN A 1 339 ? -93.207 -3.278 48.712 1.00 83.94 339 GLN A N 1
ATOM 2617 C CA . GLN A 1 339 ? -94.466 -3.420 47.975 1.00 83.94 339 GLN A CA 1
ATOM 2618 C C . GLN A 1 339 ? -95.475 -4.314 48.723 1.00 83.94 339 GLN A C 1
ATOM 2620 O O . GLN A 1 339 ? -96.653 -3.966 48.814 1.00 83.94 339 GLN A O 1
ATOM 2625 N N . ARG A 1 340 ? -95.021 -5.417 49.342 1.00 82.06 340 ARG A N 1
ATOM 2626 C CA . ARG A 1 340 ? -95.855 -6.247 50.237 1.00 82.06 340 ARG A CA 1
ATOM 2627 C C . ARG A 1 340 ? -96.323 -5.480 51.477 1.00 82.06 340 ARG A C 1
ATOM 2629 O O . ARG A 1 340 ? -97.479 -5.615 51.864 1.00 82.06 340 ARG A O 1
ATOM 2636 N N . GLN A 1 341 ? -95.464 -4.660 52.085 1.00 79.44 341 GLN A N 1
ATOM 2637 C CA . GLN A 1 341 ? -95.836 -3.819 53.229 1.00 79.44 341 GLN A CA 1
ATOM 2638 C C . GLN A 1 341 ? -96.879 -2.761 52.849 1.00 79.44 341 GLN A C 1
ATOM 2640 O O . GLN A 1 341 ? -97.834 -2.565 53.595 1.00 79.44 341 GLN A O 1
ATOM 2645 N N . GLN A 1 342 ? -96.761 -2.130 51.676 1.00 78.00 342 GLN A N 1
ATOM 2646 C CA . GLN A 1 342 ? -97.781 -1.200 51.175 1.00 78.00 342 GLN A CA 1
ATOM 2647 C C . GLN A 1 342 ? -99.129 -1.898 50.943 1.00 78.00 342 GLN A C 1
ATOM 2649 O O . GLN A 1 342 ? -100.161 -1.360 51.335 1.00 78.00 342 GLN A O 1
ATOM 2654 N N . GLN A 1 343 ? -99.134 -3.117 50.390 1.00 77.06 343 GLN A N 1
ATOM 2655 C CA . GLN A 1 343 ? -100.358 -3.923 50.259 1.00 77.06 343 GLN A CA 1
ATOM 2656 C C . GLN A 1 343 ? -100.969 -4.267 51.629 1.00 77.06 343 GLN A C 1
ATOM 2658 O O . GLN A 1 343 ? -102.177 -4.144 51.810 1.00 77.06 343 GLN A O 1
ATOM 2663 N N . GLN A 1 344 ? -100.154 -4.621 52.629 1.00 68.69 344 GLN A N 1
ATOM 2664 C CA . GLN A 1 344 ? -100.637 -4.866 53.996 1.00 68.69 344 GLN A CA 1
ATOM 2665 C C . GLN A 1 344 ? -101.210 -3.600 54.656 1.00 68.69 344 GLN A C 1
ATOM 2667 O O . GLN A 1 344 ? -102.271 -3.671 55.271 1.00 68.69 344 GLN A O 1
ATOM 2672 N N . GLN A 1 345 ? -100.576 -2.437 54.479 1.00 63.09 345 GLN A N 1
ATOM 2673 C CA . GLN A 1 345 ? -101.074 -1.159 55.009 1.00 63.09 345 GLN A CA 1
ATOM 2674 C C . GLN A 1 345 ? -102.374 -0.700 54.329 1.00 63.09 345 GLN A C 1
ATOM 2676 O O . GLN A 1 345 ? -103.247 -0.143 54.992 1.00 63.09 345 GLN A O 1
ATOM 2681 N N . GLN A 1 346 ? -102.554 -0.992 53.036 1.00 57.53 346 GLN A N 1
ATOM 2682 C CA . GLN A 1 346 ? -103.831 -0.778 52.341 1.00 57.53 346 GLN A CA 1
ATOM 2683 C C . GLN A 1 346 ? -104.949 -1.705 52.854 1.00 57.53 346 GLN A C 1
ATOM 2685 O O . GLN A 1 346 ? -106.123 -1.357 52.742 1.00 57.53 346 GLN A O 1
ATOM 2690 N N . HIS A 1 347 ? -104.612 -2.843 53.471 1.00 52.88 347 HIS A N 1
ATOM 2691 C CA . HIS A 1 347 ? -105.579 -3.741 54.109 1.00 52.88 347 HIS A CA 1
ATOM 2692 C C . HIS A 1 347 ? -105.843 -3.446 55.598 1.00 52.88 347 HIS A C 1
ATOM 2694 O O . HIS A 1 347 ? -106.896 -3.834 56.096 1.00 52.88 347 HIS A O 1
ATOM 2700 N N . SER A 1 348 ? -104.961 -2.736 56.313 1.00 42.75 348 SER A N 1
ATOM 2701 C CA . SER A 1 348 ? -105.129 -2.440 57.751 1.00 42.75 348 SER A CA 1
ATOM 2702 C C . SER A 1 348 ? -105.891 -1.139 58.062 1.00 42.75 348 SER A C 1
ATOM 2704 O O . SER A 1 348 ? -105.968 -0.720 59.215 1.00 42.75 348 SER A O 1
ATOM 2706 N N . GLY A 1 349 ? -106.467 -0.478 57.057 1.00 41.88 349 GLY A N 1
ATOM 2707 C CA . GLY A 1 349 ? -107.188 0.791 57.195 1.00 41.88 349 GLY A CA 1
ATOM 2708 C C . GLY A 1 349 ? -108.629 0.690 57.720 1.00 41.88 349 GLY A C 1
ATOM 2709 O O . GLY A 1 349 ? -109.509 1.304 57.119 1.00 41.88 349 GLY A O 1
ATOM 2710 N N . ARG A 1 350 ? -108.912 -0.060 58.803 1.00 37.47 350 ARG A N 1
ATOM 2711 C CA . ARG A 1 350 ? -110.246 -0.053 59.455 1.00 37.47 350 ARG A CA 1
ATOM 2712 C C . ARG A 1 350 ? -110.252 -0.439 60.956 1.00 37.47 350 ARG A C 1
ATOM 2714 O O . ARG A 1 350 ? -110.365 -1.606 61.297 1.00 37.47 350 ARG A O 1
ATOM 2721 N N . HIS A 1 351 ? -110.300 0.600 61.800 1.00 36.47 351 HIS A N 1
ATOM 2722 C CA . HIS A 1 351 ? -110.906 0.686 63.151 1.00 36.47 351 HIS A CA 1
ATOM 2723 C C . HIS A 1 351 ? -110.329 -0.031 64.407 1.00 36.47 351 HIS A C 1
ATOM 2725 O O . HIS A 1 351 ? -110.009 -1.209 64.396 1.00 36.47 351 HIS A O 1
ATOM 2731 N N . HIS A 1 352 ? -110.459 0.722 65.521 1.00 33.97 352 HIS A N 1
ATOM 2732 C CA . HIS A 1 352 ? -110.735 0.345 66.932 1.00 33.97 352 HIS A CA 1
ATOM 2733 C C . HIS A 1 352 ? -109.599 0.077 67.957 1.00 33.97 352 HIS A C 1
ATOM 2735 O O . HIS A 1 352 ? -109.059 -1.015 68.063 1.00 33.97 352 HIS A O 1
ATOM 2741 N N . SER A 1 353 ? -109.304 1.132 68.733 1.00 33.34 353 SER A N 1
ATOM 2742 C CA . SER A 1 353 ? -109.502 1.322 70.193 1.00 33.34 353 SER A CA 1
ATOM 2743 C C . SER A 1 353 ? -109.284 0.213 71.258 1.00 33.34 353 SER A C 1
ATOM 2745 O O . SER A 1 353 ? -110.010 -0.773 71.289 1.00 33.34 353 SER A O 1
ATOM 2747 N N . ASP A 1 354 ? -108.443 0.585 72.243 1.00 31.31 354 ASP A N 1
ATOM 2748 C CA . ASP A 1 354 ? -108.559 0.478 73.725 1.00 31.31 354 ASP A CA 1
ATOM 2749 C C . ASP A 1 354 ? -108.332 -0.816 74.564 1.00 31.31 354 ASP A C 1
ATOM 2751 O O . ASP A 1 354 ? -108.847 -1.891 74.279 1.00 31.31 354 ASP A O 1
ATOM 2755 N N . MET A 1 355 ? -107.652 -0.583 75.714 1.00 32.09 355 MET A N 1
ATOM 2756 C CA . MET A 1 355 ? -107.392 -1.422 76.923 1.00 32.09 355 MET A CA 1
ATOM 2757 C C . MET A 1 355 ? -106.457 -2.658 76.765 1.00 32.09 355 MET A C 1
ATOM 2759 O O . MET A 1 355 ? -106.347 -3.215 75.683 1.00 32.09 355 MET A O 1
ATOM 2763 N N . GLU A 1 356 ? -105.678 -3.132 77.763 1.00 30.77 356 GLU A N 1
ATOM 2764 C CA . GLU A 1 356 ? -105.654 -2.908 79.233 1.00 30.77 356 GLU A CA 1
ATOM 2765 C C . GLU A 1 356 ? -104.229 -3.093 79.879 1.00 30.77 356 GLU A C 1
ATOM 2767 O O . GLU A 1 356 ? -103.227 -3.215 79.178 1.00 30.77 356 GLU A O 1
ATOM 2772 N N . LEU A 1 357 ? -104.125 -3.060 81.223 1.00 34.19 357 LEU A N 1
ATOM 2773 C CA . LEU A 1 357 ? -102.917 -3.017 82.105 1.00 34.19 357 LEU A CA 1
ATOM 2774 C C . LEU A 1 357 ? -102.550 -4.422 82.726 1.00 34.19 357 LEU A C 1
ATOM 2776 O O . LEU A 1 357 ? -103.185 -5.397 82.344 1.00 34.19 357 LEU A O 1
ATOM 2780 N N . PRO A 1 358 ? -101.688 -4.594 83.776 1.00 52.34 358 PRO A N 1
ATOM 2781 C CA . PRO A 1 358 ? -100.241 -4.289 83.942 1.00 52.34 358 PRO A CA 1
ATOM 2782 C C . PRO A 1 358 ? -99.383 -5.411 84.648 1.00 52.34 358 PRO A C 1
ATOM 2784 O O . PRO A 1 358 ? -99.915 -6.433 85.063 1.00 52.34 358 PRO A O 1
ATOM 2787 N N . ARG A 1 359 ? -98.096 -5.095 84.967 1.00 35.12 359 ARG A N 1
ATOM 2788 C CA . ARG A 1 359 ? -97.167 -5.708 85.989 1.00 35.12 359 ARG A CA 1
ATOM 2789 C C . ARG A 1 359 ? -96.478 -7.059 85.629 1.00 35.12 359 ARG A C 1
ATOM 2791 O O . ARG A 1 359 ? -97.041 -7.838 84.883 1.00 35.12 359 ARG A O 1
ATOM 2798 N N . GLU A 1 360 ? -95.242 -7.397 86.060 1.00 30.09 360 GLU A N 1
ATOM 2799 C CA . GLU A 1 360 ? -94.354 -6.924 87.161 1.00 30.09 360 GLU A CA 1
ATOM 2800 C C . GLU A 1 360 ? -92.867 -6.599 86.781 1.00 30.09 360 GLU A C 1
ATOM 2802 O O . GLU A 1 360 ? -92.455 -6.656 85.627 1.00 30.09 360 GLU A O 1
ATOM 2807 N N . ARG A 1 361 ? -92.085 -6.185 87.800 1.00 39.84 361 ARG A N 1
ATOM 2808 C CA . ARG A 1 361 ? -90.623 -5.888 87.893 1.00 39.84 361 ARG A CA 1
ATOM 2809 C C . ARG A 1 361 ? -89.831 -7.174 88.330 1.00 39.84 361 ARG A C 1
ATOM 2811 O O . ARG A 1 361 ? -90.532 -8.166 88.504 1.00 39.84 361 ARG A O 1
ATOM 2818 N N . PRO A 1 362 ? -88.477 -7.239 88.573 1.00 47.94 362 PRO A N 1
ATOM 2819 C CA . PRO A 1 362 ? -87.586 -6.146 89.032 1.00 47.94 362 PRO A CA 1
ATOM 2820 C C . PRO A 1 362 ? -86.045 -6.120 88.734 1.00 47.94 362 PRO A C 1
ATOM 2822 O O . PRO A 1 362 ? -85.434 -7.096 88.329 1.00 47.94 362 PRO A O 1
ATOM 2825 N N . HIS A 1 363 ? -85.451 -4.956 89.080 1.00 33.81 363 HIS A N 1
ATOM 2826 C CA . HIS A 1 363 ? -84.060 -4.609 89.498 1.00 33.81 363 HIS A CA 1
ATOM 2827 C C . HIS A 1 363 ? -82.802 -4.875 88.610 1.00 33.81 363 HIS A C 1
ATOM 2829 O O . HIS A 1 363 ? -82.611 -5.941 88.044 1.00 33.81 363 HIS A O 1
ATOM 2835 N N . GLY A 1 364 ? -81.906 -3.863 88.550 1.00 32.53 364 GLY A N 1
ATOM 2836 C CA . GLY A 1 364 ? -80.521 -3.906 88.005 1.00 32.53 364 GLY A CA 1
ATOM 2837 C C . GLY A 1 364 ? -79.459 -4.047 89.125 1.00 32.53 364 GLY A C 1
ATOM 2838 O O . GLY A 1 364 ? -79.797 -4.713 90.104 1.00 32.53 364 GLY A O 1
ATOM 2839 N N . PRO A 1 365 ? -78.259 -3.395 89.105 1.00 54.22 365 PRO A N 1
ATOM 2840 C CA . PRO A 1 365 ? -77.721 -2.388 88.157 1.00 54.22 365 PRO A CA 1
ATOM 2841 C C . PRO A 1 365 ? -76.196 -2.525 87.790 1.00 54.22 365 PRO A C 1
ATOM 2843 O O . PRO A 1 365 ? -75.542 -3.481 88.183 1.00 54.22 365 PRO A O 1
ATOM 2846 N N . ALA A 1 366 ? -75.637 -1.478 87.145 1.00 30.08 366 ALA A N 1
ATOM 2847 C CA . ALA A 1 366 ? -74.249 -0.948 87.251 1.00 30.08 366 ALA A CA 1
ATOM 2848 C C . ALA A 1 366 ? -73.061 -1.433 86.349 1.00 30.08 366 ALA A C 1
ATOM 2850 O O . ALA A 1 366 ? -72.582 -2.553 86.454 1.00 30.08 366 ALA A O 1
ATOM 2851 N N . SER A 1 367 ? -72.489 -0.441 85.631 1.00 32.91 367 SER A N 1
ATOM 2852 C CA . SER A 1 367 ? -71.044 -0.120 85.443 1.00 32.91 367 SER A CA 1
ATOM 2853 C C . SER A 1 367 ? -70.112 -0.787 84.392 1.00 32.91 367 SER A C 1
ATOM 2855 O O . SER A 1 367 ? -69.823 -1.971 84.443 1.00 32.91 367 SER A O 1
ATOM 2857 N N . HIS A 1 368 ? -69.496 0.112 83.596 1.00 29.09 368 HIS A N 1
ATOM 2858 C CA . HIS A 1 368 ? -68.112 0.174 83.053 1.00 29.09 368 HIS A CA 1
ATOM 2859 C C . HIS A 1 368 ? -67.545 -0.786 81.964 1.00 29.09 368 HIS A C 1
ATOM 2861 O O . HIS A 1 368 ? -67.321 -1.966 82.183 1.00 29.09 368 HIS A O 1
ATOM 2867 N N . GLU A 1 369 ? -67.166 -0.137 80.847 1.00 29.97 369 GLU A N 1
ATOM 2868 C CA . GLU A 1 369 ? -65.900 -0.207 80.070 1.00 29.97 369 GLU A CA 1
ATOM 2869 C C . GLU A 1 369 ? -65.376 -1.443 79.283 1.00 29.97 369 GLU A C 1
ATOM 2871 O O . GLU A 1 369 ? -65.117 -2.514 79.811 1.00 29.97 369 GLU A O 1
ATOM 2876 N N . ALA A 1 370 ? -64.999 -1.110 78.033 1.00 29.56 370 ALA A N 1
ATOM 2877 C CA . ALA A 1 370 ? -63.766 -1.461 77.298 1.00 29.56 370 ALA A CA 1
ATOM 2878 C C . ALA A 1 370 ? -63.575 -2.813 76.553 1.00 29.56 370 ALA A C 1
ATOM 2880 O O . ALA A 1 370 ? -64.014 -3.881 76.953 1.00 29.56 370 ALA A O 1
ATOM 2881 N N . TRP A 1 371 ? -62.872 -2.662 75.416 1.00 31.69 371 TRP A N 1
ATOM 2882 C CA . TRP A 1 371 ? -62.294 -3.608 74.439 1.00 31.69 371 TRP A CA 1
ATOM 2883 C C . TRP A 1 371 ? -62.150 -5.105 74.780 1.00 31.69 371 TRP A C 1
ATOM 2885 O O . TRP A 1 371 ? -61.518 -5.457 75.767 1.00 31.69 371 TRP A O 1
ATOM 2895 N N . ASP A 1 372 ? -62.478 -5.955 73.792 1.00 31.03 372 ASP A N 1
ATOM 2896 C CA . ASP A 1 372 ? -61.492 -6.796 73.069 1.00 31.03 372 ASP A CA 1
ATOM 2897 C C . ASP A 1 372 ? -62.096 -7.276 71.719 1.00 31.03 372 ASP A C 1
ATOM 2899 O O . ASP A 1 372 ? -63.319 -7.187 71.548 1.00 31.03 372 ASP A O 1
ATOM 2903 N N . PRO A 1 373 ? -61.312 -7.756 70.729 1.00 39.28 373 PRO A N 1
ATOM 2904 C CA . PRO A 1 373 ? -61.362 -9.205 70.500 1.00 39.28 373 PRO A CA 1
ATOM 2905 C C . PRO A 1 373 ? -60.072 -9.845 69.953 1.00 39.28 373 PRO A C 1
ATOM 2907 O O . PRO A 1 373 ? -59.563 -9.479 68.891 1.00 39.28 373 PRO A O 1
ATOM 2910 N N . CYS A 1 374 ? -59.684 -10.979 70.544 1.00 31.34 374 CYS A N 1
ATOM 2911 C CA . CYS A 1 374 ? -58.873 -11.980 69.855 1.00 31.34 374 CYS A CA 1
ATOM 2912 C C . CYS A 1 374 ? -59.220 -13.405 70.320 1.00 31.34 374 CYS A C 1
ATOM 2914 O O . CYS A 1 374 ? -59.237 -13.685 71.518 1.00 31.34 374 CYS A O 1
ATOM 2916 N N . LYS A 1 375 ? -59.467 -14.329 69.380 1.00 33.34 375 LYS A N 1
ATOM 2917 C CA . LYS A 1 375 ? -59.447 -15.781 69.632 1.00 33.34 375 LYS A CA 1
ATOM 2918 C C . LYS A 1 375 ? -58.907 -16.541 68.423 1.00 33.34 375 LYS A C 1
ATOM 2920 O O . LYS A 1 375 ? -59.474 -16.473 67.337 1.00 33.34 375 LYS A O 1
ATOM 2925 N N . GLN A 1 376 ? -57.859 -17.323 68.663 1.00 30.62 376 GLN A N 1
ATOM 2926 C CA . GLN A 1 376 ? -57.583 -18.561 67.935 1.00 30.62 376 GLN A CA 1
ATOM 2927 C C . GLN A 1 376 ? -57.859 -19.755 68.858 1.00 30.62 376 GLN A C 1
ATOM 2929 O O . GLN A 1 376 ? -57.979 -19.606 70.076 1.00 30.62 376 GLN A O 1
ATOM 2934 N N . GLU A 1 377 ? -57.994 -20.931 68.255 1.00 30.86 377 GLU A N 1
ATOM 2935 C CA . GLU A 1 377 ? -58.463 -22.165 68.885 1.00 30.86 377 GLU A CA 1
ATOM 2936 C C . GLU A 1 377 ? -57.299 -23.171 69.079 1.00 30.86 377 GLU A C 1
ATOM 2938 O O . GLU A 1 377 ? -56.351 -23.142 68.291 1.00 30.86 377 GLU A O 1
ATOM 2943 N N . PRO A 1 378 ? -57.299 -24.033 70.122 1.00 43.91 378 PRO A N 1
ATOM 2944 C CA . PRO A 1 378 ? -56.109 -24.796 70.513 1.00 43.91 378 PRO A CA 1
ATOM 2945 C C . PRO A 1 378 ? -56.169 -26.300 70.184 1.00 43.91 378 PRO A C 1
ATOM 2947 O O . PRO A 1 378 ? -57.241 -26.898 70.100 1.00 43.91 378 PRO A O 1
ATOM 2950 N N . GLN A 1 379 ? -55.006 -26.966 70.189 1.00 30.39 379 GLN A N 1
ATOM 2951 C CA . GLN A 1 379 ? -54.914 -28.406 70.475 1.00 30.39 379 GLN A CA 1
ATOM 2952 C C . GLN A 1 379 ? -53.838 -28.741 71.523 1.00 30.39 379 GLN A C 1
ATOM 2954 O O . GLN A 1 379 ? -52.888 -27.996 71.748 1.00 30.39 379 GLN A O 1
ATOM 2959 N N . ARG A 1 380 ? -54.072 -29.856 72.229 1.00 31.64 380 ARG A N 1
ATOM 2960 C CA . ARG A 1 380 ? -53.411 -30.294 73.474 1.00 31.64 380 ARG A CA 1
ATOM 2961 C C . ARG A 1 380 ? -52.201 -31.211 73.246 1.00 31.64 380 ARG A C 1
ATOM 2963 O O . ARG A 1 380 ? -52.277 -32.074 72.376 1.00 31.64 380 ARG A O 1
ATOM 2970 N N . GLN A 1 381 ? -51.259 -31.200 74.199 1.00 30.67 381 GLN A N 1
ATOM 2971 C CA . GLN A 1 381 ? -50.941 -32.273 75.191 1.00 30.67 381 GLN A CA 1
ATOM 2972 C C . GLN A 1 381 ? -49.643 -31.858 75.938 1.00 30.67 381 GLN A C 1
ATOM 2974 O O . GLN A 1 381 ? -48.736 -31.346 75.300 1.00 30.67 381 GLN A O 1
ATOM 2979 N N . GLY A 1 382 ? -49.565 -31.786 77.280 1.00 30.47 382 GLY A N 1
ATOM 2980 C CA . GLY A 1 382 ? -49.434 -32.894 78.256 1.00 30.47 382 GLY A CA 1
ATOM 2981 C C . GLY A 1 382 ? -47.952 -33.317 78.386 1.00 30.47 382 GLY A C 1
ATOM 2982 O O . GLY A 1 382 ? -47.350 -33.581 77.358 1.00 30.47 382 GLY A O 1
ATOM 2983 N N . SER A 1 383 ? -47.256 -33.412 79.532 1.00 30.70 383 SER A N 1
ATOM 2984 C CA . SER A 1 383 ? -47.498 -33.215 80.989 1.00 30.70 383 SER A CA 1
ATOM 2985 C C . SER A 1 383 ? -46.112 -33.153 81.706 1.00 30.70 383 SER A C 1
ATOM 2987 O O . SER A 1 383 ? -45.129 -33.514 81.070 1.00 30.70 383 SER A O 1
ATOM 2989 N N . GLY A 1 384 ? -45.889 -32.799 82.983 1.00 29.80 384 GLY A N 1
ATOM 2990 C CA . GLY A 1 384 ? -46.731 -32.406 84.131 1.00 29.80 384 GLY A CA 1
ATOM 2991 C C . GLY A 1 384 ? -45.989 -32.662 85.477 1.00 29.80 384 GLY A C 1
ATOM 2992 O O . GLY A 1 384 ? -45.130 -33.538 85.520 1.00 29.80 384 GLY A O 1
ATOM 2993 N N . SER A 1 385 ? -46.346 -31.952 86.566 1.00 32.31 385 SER A N 1
ATOM 2994 C CA . SER A 1 385 ? -45.710 -31.980 87.923 1.00 32.31 385 SER A CA 1
ATOM 2995 C C . SER A 1 385 ? -44.274 -31.391 87.997 1.00 32.31 385 SER A C 1
ATOM 2997 O O . SER A 1 385 ? -43.539 -31.453 87.022 1.00 32.31 385 SER A O 1
ATOM 2999 N N . ARG A 1 386 ? -43.778 -30.780 89.094 1.00 31.59 386 ARG A N 1
ATOM 3000 C CA . ARG A 1 386 ? -44.215 -30.714 90.512 1.00 31.59 386 ARG A CA 1
ATOM 3001 C C . ARG A 1 386 ? -43.782 -29.381 91.191 1.00 31.59 386 ARG A C 1
ATOM 3003 O O . ARG A 1 386 ? -43.098 -28.568 90.584 1.00 31.59 386 ARG A O 1
ATOM 3010 N N . GLU A 1 387 ? -44.218 -29.184 92.436 1.00 39.12 387 GLU A N 1
ATOM 3011 C CA . GLU A 1 387 ? -44.150 -27.997 93.316 1.00 39.12 387 GLU A CA 1
ATOM 3012 C C . GLU A 1 387 ? -42.759 -27.377 93.603 1.00 39.12 387 GLU A C 1
ATOM 3014 O O . GLU A 1 387 ? -41.743 -28.069 93.617 1.00 39.12 387 GLU A O 1
ATOM 3019 N N . GLY A 1 388 ? -42.751 -26.088 93.984 1.00 30.70 388 GLY A N 1
ATOM 3020 C CA . GLY A 1 388 ? -41.623 -25.405 94.642 1.00 30.70 388 GLY A CA 1
ATOM 3021 C C . GLY A 1 388 ? -41.722 -23.872 94.565 1.00 30.70 388 GLY A C 1
ATOM 3022 O O . GLY A 1 388 ? -41.495 -23.297 93.506 1.00 30.70 388 GLY A O 1
ATOM 3023 N N . GLY A 1 389 ? -42.091 -23.196 95.660 1.00 41.22 389 GLY A N 1
ATOM 3024 C CA . GLY A 1 389 ? -42.330 -21.741 95.670 1.00 41.22 389 GLY A CA 1
ATOM 3025 C C . GLY A 1 389 ? -41.104 -20.877 96.006 1.00 41.22 389 GLY A C 1
ATOM 3026 O O . GLY A 1 389 ? -40.162 -21.351 96.636 1.00 41.22 389 GLY A O 1
ATOM 3027 N N . ALA A 1 390 ? -41.155 -19.587 95.649 1.00 32.69 390 ALA A N 1
ATOM 3028 C CA . ALA A 1 390 ? -40.302 -18.530 96.211 1.00 32.69 390 ALA A CA 1
ATOM 3029 C C . ALA A 1 390 ? -40.901 -17.125 95.957 1.00 32.69 390 ALA A C 1
ATOM 3031 O O . ALA A 1 390 ? -41.224 -16.814 94.807 1.00 32.69 390 ALA A O 1
ATOM 3032 N N . PRO A 1 391 ? -41.018 -16.245 96.971 1.00 51.34 391 PRO A N 1
ATOM 3033 C CA . PRO A 1 391 ? -41.269 -14.822 96.763 1.00 51.34 391 PRO A CA 1
ATOM 3034 C C . PRO A 1 391 ? -39.950 -14.099 96.443 1.00 51.34 391 PRO A C 1
ATOM 3036 O O . PRO A 1 391 ? -38.975 -14.236 97.176 1.00 51.34 391 PRO A O 1
ATOM 3039 N N . GLY A 1 392 ? -39.915 -13.308 95.366 1.00 47.91 392 GLY A N 1
ATOM 3040 C CA . GLY A 1 392 ? -38.742 -12.494 95.016 1.00 47.91 392 GLY A CA 1
ATOM 3041 C C . GLY A 1 392 ? -38.458 -12.429 93.518 1.00 47.91 392 GLY A C 1
ATOM 3042 O O . GLY A 1 392 ? -37.599 -13.150 93.016 1.00 47.91 392 GLY A O 1
ATOM 3043 N N . ARG A 1 393 ? -39.179 -11.564 92.790 1.00 46.38 393 ARG A N 1
ATOM 3044 C CA . ARG A 1 393 ? -38.876 -11.267 91.373 1.00 46.38 393 ARG A CA 1
ATOM 3045 C C . ARG A 1 393 ? -39.322 -9.877 90.883 1.00 46.38 393 ARG A C 1
ATOM 3047 O O . ARG A 1 393 ? -39.440 -9.669 89.683 1.00 46.38 393 ARG A O 1
ATOM 3054 N N . VAL A 1 394 ? -39.566 -8.928 91.791 1.00 47.50 394 VAL A N 1
ATOM 3055 C CA . VAL A 1 394 ? -39.910 -7.535 91.425 1.00 47.50 394 VAL A CA 1
ATOM 3056 C C . VAL A 1 394 ? -38.644 -6.678 91.259 1.00 47.50 394 VAL A C 1
ATOM 3058 O O . VAL A 1 394 ? -38.536 -5.917 90.302 1.00 47.50 394 VAL A O 1
ATOM 3061 N N . SER A 1 395 ? -37.619 -6.898 92.094 1.00 54.53 395 SER A N 1
ATOM 3062 C CA . SER A 1 395 ? -36.405 -6.069 92.101 1.00 54.53 395 SER A CA 1
ATOM 3063 C C . SER A 1 395 ? -35.599 -6.104 90.799 1.00 54.53 395 SER A C 1
ATOM 3065 O O . SER A 1 395 ? -35.017 -5.098 90.425 1.00 54.53 395 SER A O 1
ATOM 3067 N N . THR A 1 396 ? -35.570 -7.214 90.053 1.00 62.25 396 THR A N 1
ATOM 3068 C CA . THR A 1 396 ? -34.657 -7.341 88.898 1.00 62.25 396 THR A CA 1
ATOM 3069 C C . THR A 1 396 ? -35.015 -6.457 87.704 1.00 62.25 396 THR A C 1
ATOM 3071 O O . THR A 1 396 ? -34.121 -6.098 86.942 1.00 62.25 396 THR A O 1
ATOM 3074 N N . VAL A 1 397 ? -36.296 -6.117 87.514 1.00 63.59 397 VAL A N 1
ATOM 3075 C CA . VAL A 1 397 ? -36.729 -5.232 86.415 1.00 63.59 397 VAL A CA 1
ATOM 3076 C C . VAL A 1 397 ? -36.701 -3.774 86.867 1.00 63.59 397 VAL A C 1
ATOM 3078 O O . VAL A 1 397 ? -36.197 -2.929 86.135 1.00 63.59 397 VAL A O 1
ATOM 3081 N N . GLU A 1 398 ? -37.147 -3.485 88.091 1.00 70.62 398 GLU A N 1
ATOM 3082 C CA . GLU A 1 398 ? -37.082 -2.136 88.665 1.00 70.62 398 GLU A CA 1
ATOM 3083 C C . GLU A 1 398 ? -35.632 -1.661 88.833 1.00 70.62 398 GLU A C 1
ATOM 3085 O O . GLU A 1 398 ? -35.304 -0.564 88.393 1.00 70.62 398 GLU A O 1
ATOM 3090 N N . GLU A 1 399 ? -34.719 -2.507 89.325 1.00 71.38 399 GLU A N 1
ATOM 3091 C CA . GLU A 1 399 ? -33.286 -2.190 89.362 1.00 71.38 399 GLU A CA 1
ATOM 3092 C C . GLU A 1 399 ? -32.691 -1.974 87.964 1.00 71.38 399 GLU A C 1
ATOM 3094 O O . GLU A 1 399 ? -31.778 -1.167 87.815 1.00 71.38 399 GLU A O 1
ATOM 3099 N N . ALA A 1 400 ? -33.154 -2.699 86.939 1.00 75.56 400 ALA A N 1
ATOM 3100 C CA . ALA A 1 400 ? -32.670 -2.512 85.571 1.00 75.56 400 ALA A CA 1
ATOM 3101 C C . ALA A 1 400 ? -33.149 -1.171 84.992 1.00 75.56 400 ALA A C 1
ATOM 3103 O O . ALA A 1 400 ? -32.356 -0.438 84.403 1.00 75.56 400 ALA A O 1
ATOM 3104 N N . VAL A 1 401 ? -34.416 -0.815 85.222 1.00 75.56 401 VAL A N 1
ATOM 3105 C CA . VAL A 1 401 ? -34.980 0.491 84.855 1.00 75.56 401 VAL A CA 1
ATOM 3106 C C . VAL A 1 401 ? -34.292 1.617 85.627 1.00 75.56 401 VAL A C 1
ATOM 3108 O O . VAL A 1 401 ? -33.966 2.639 85.031 1.00 75.56 401 VAL A O 1
ATOM 3111 N N . GLN A 1 402 ? -33.995 1.432 86.913 1.00 78.50 402 GLN A N 1
ATOM 3112 C CA . GLN A 1 402 ? -33.333 2.443 87.736 1.00 78.50 402 GLN A CA 1
ATOM 3113 C C . GLN A 1 402 ? -31.861 2.641 87.338 1.00 78.50 402 GLN A C 1
ATOM 3115 O O . GLN A 1 402 ? -31.438 3.781 87.172 1.00 78.50 402 GLN A O 1
ATOM 3120 N N . LYS A 1 403 ? -31.120 1.563 87.036 1.00 78.12 403 LYS A N 1
ATOM 3121 C CA . LYS A 1 403 ? -29.763 1.635 86.452 1.00 78.12 403 LYS A CA 1
ATOM 3122 C C . LYS A 1 403 ? -29.758 2.317 85.075 1.00 78.12 403 LYS A C 1
ATOM 3124 O O . LYS A 1 403 ? -28.825 3.052 84.763 1.00 78.12 403 LYS A O 1
ATOM 3129 N N . LEU A 1 404 ? -30.797 2.113 84.258 1.00 76.69 404 LEU A N 1
ATOM 3130 C CA . LEU A 1 404 ? -30.971 2.830 82.987 1.00 76.69 404 LEU A CA 1
ATOM 3131 C C . LEU A 1 404 ? -31.285 4.321 83.203 1.00 76.69 404 LEU A C 1
ATOM 3133 O O . LEU A 1 404 ? -30.711 5.159 82.513 1.00 76.69 404 LEU A O 1
ATOM 3137 N N . CYS A 1 405 ? -32.122 4.664 84.187 1.00 81.50 405 CYS A N 1
ATOM 3138 C CA . CYS A 1 405 ? -32.418 6.055 84.550 1.00 81.50 405 CYS A CA 1
ATOM 3139 C C . CYS A 1 405 ? -31.166 6.788 85.055 1.00 81.50 405 CYS A C 1
ATOM 3141 O O . CYS A 1 405 ? -30.883 7.894 84.599 1.00 81.50 405 CYS A O 1
ATOM 3143 N N . GLU A 1 406 ? -30.372 6.150 85.921 1.00 77.25 406 GLU A N 1
ATOM 3144 C CA . GLU A 1 406 ? -29.084 6.670 86.398 1.00 77.25 406 GLU A CA 1
ATOM 3145 C C . GLU A 1 406 ? -28.092 6.879 85.241 1.00 77.25 406 GLU A C 1
ATOM 3147 O O . GLU A 1 406 ? -27.488 7.946 85.136 1.00 77.25 406 GLU A O 1
ATOM 3152 N N . ALA A 1 407 ? -27.974 5.912 84.322 1.00 78.00 407 ALA A N 1
ATOM 3153 C CA . ALA A 1 407 ? -27.108 6.022 83.144 1.00 78.00 407 ALA A CA 1
ATOM 3154 C C . ALA A 1 407 ? -27.565 7.107 82.146 1.00 78.00 407 ALA A C 1
ATOM 3156 O O . ALA A 1 407 ? -26.733 7.731 81.488 1.00 78.00 407 ALA A O 1
ATOM 3157 N N . ALA A 1 408 ? -28.874 7.352 82.043 1.00 75.12 408 ALA A N 1
ATOM 3158 C CA . ALA A 1 408 ? -29.456 8.417 81.227 1.00 75.12 408 ALA A CA 1
ATOM 3159 C C . ALA A 1 408 ? -29.501 9.788 81.936 1.00 75.12 408 ALA A C 1
ATOM 3161 O O . ALA A 1 408 ? -29.893 10.772 81.306 1.00 75.12 408 ALA A O 1
ATOM 3162 N N . LEU A 1 409 ? -29.114 9.859 83.220 1.00 80.56 409 LEU A N 1
ATOM 3163 C CA . LEU A 1 409 ? -29.274 11.021 84.111 1.00 80.56 409 LEU A CA 1
ATOM 3164 C C . LEU A 1 409 ? -30.725 11.537 84.193 1.00 80.56 409 LEU A C 1
ATOM 3166 O O . LEU A 1 409 ? -30.972 12.735 84.336 1.00 80.56 409 LEU A O 1
ATOM 3170 N N . ALA A 1 410 ? -31.694 10.625 84.114 1.00 80.94 410 ALA A N 1
ATOM 3171 C CA . ALA A 1 410 ? -33.117 10.921 84.199 1.00 80.94 410 ALA A CA 1
ATOM 3172 C C . ALA A 1 410 ? -33.668 10.585 85.600 1.00 80.94 410 ALA A C 1
ATOM 3174 O O . ALA A 1 410 ? -33.388 9.506 86.119 1.00 80.94 410 ALA A O 1
ATOM 3175 N N . PRO A 1 411 ? -34.494 11.452 86.218 1.00 81.50 411 PRO A N 1
ATOM 3176 C CA . PRO A 1 411 ? -34.978 11.243 87.588 1.00 81.50 411 PRO A CA 1
ATOM 3177 C C . PRO A 1 411 ? -36.001 10.103 87.732 1.00 81.50 411 PRO A C 1
ATOM 3179 O O . PRO A 1 411 ? -36.245 9.643 88.844 1.00 81.50 411 PRO A O 1
ATOM 3182 N N . HIS A 1 412 ? -36.625 9.659 86.637 1.00 83.31 412 HIS A N 1
ATOM 3183 C CA . HIS A 1 412 ? -37.565 8.535 86.603 1.00 83.31 412 HIS A CA 1
ATOM 3184 C C . HIS A 1 412 ? -37.712 7.983 85.177 1.00 83.31 412 HIS A C 1
ATOM 3186 O O . HIS A 1 412 ? -37.387 8.659 84.198 1.00 83.31 412 HIS A O 1
ATOM 3192 N N . ALA A 1 413 ? -38.269 6.772 85.060 1.00 77.88 413 ALA A N 1
ATOM 3193 C CA . ALA A 1 413 ? -38.410 6.043 83.795 1.00 77.88 413 ALA A CA 1
ATOM 3194 C C . ALA A 1 413 ? -39.136 6.837 82.696 1.00 77.88 413 ALA A C 1
ATOM 3196 O O . ALA A 1 413 ? -38.732 6.784 81.537 1.00 77.88 413 ALA A O 1
ATOM 3197 N N . GLN A 1 414 ? -40.161 7.616 83.057 1.00 81.62 414 GLN A N 1
ATOM 3198 C CA . GLN A 1 414 ? -40.872 8.454 82.089 1.00 81.62 414 GLN A CA 1
ATOM 3199 C C . GLN A 1 414 ? -39.974 9.564 81.517 1.00 81.62 414 GLN A C 1
ATOM 3201 O O . GLN A 1 414 ? -39.848 9.658 80.306 1.00 81.62 414 GLN A O 1
ATOM 3206 N N . ALA A 1 415 ? -39.243 10.310 82.356 1.00 79.31 415 ALA A N 1
ATOM 3207 C CA . ALA A 1 415 ? -38.314 11.344 81.886 1.00 79.31 415 ALA A CA 1
ATOM 3208 C C . ALA A 1 415 ? -37.157 10.760 81.052 1.00 79.31 415 ALA A C 1
ATOM 3210 O O . ALA A 1 415 ? -36.657 11.412 80.134 1.00 79.31 415 ALA A O 1
ATOM 3211 N N . MET A 1 416 ? -36.748 9.518 81.340 1.00 81.81 416 MET A N 1
ATOM 3212 C CA . MET A 1 416 ? -35.802 8.776 80.506 1.00 81.81 416 MET A CA 1
ATOM 3213 C C . MET A 1 416 ? -36.391 8.504 79.118 1.00 81.81 416 MET A C 1
ATOM 3215 O O . MET A 1 416 ? -35.723 8.778 78.125 1.00 81.81 416 MET A O 1
ATOM 3219 N N . LEU A 1 417 ? -37.627 8.000 79.037 1.00 80.56 417 LEU A N 1
ATOM 3220 C CA . LEU A 1 417 ? -38.327 7.764 77.770 1.00 80.56 417 LEU A CA 1
ATOM 3221 C C . LEU A 1 417 ? -38.538 9.069 76.991 1.00 80.56 417 LEU A C 1
ATOM 3223 O O . LEU A 1 417 ? -38.189 9.122 75.815 1.00 80.56 417 LEU A O 1
ATOM 3227 N N . ASP A 1 418 ? -38.991 10.133 77.653 1.00 79.81 418 ASP A N 1
ATOM 3228 C CA . ASP A 1 418 ? -39.227 11.451 77.048 1.00 79.81 418 ASP A CA 1
ATOM 3229 C C . ASP A 1 418 ? -37.933 12.074 76.482 1.00 79.81 418 ASP A C 1
ATOM 3231 O O . ASP A 1 418 ? -37.966 12.781 75.476 1.00 79.81 418 ASP A O 1
ATOM 3235 N N . CYS A 1 419 ? -36.767 11.780 77.075 1.00 78.75 419 CYS A N 1
ATOM 3236 C CA . CYS A 1 419 ? -35.462 12.188 76.539 1.00 78.75 419 CYS A CA 1
ATOM 3237 C C . CYS A 1 419 ? -34.890 11.221 75.491 1.00 78.75 419 CYS A C 1
ATOM 3239 O O . CYS A 1 419 ? -34.131 11.646 74.615 1.00 78.75 419 CYS A O 1
ATOM 3241 N N . MET A 1 420 ? -35.185 9.923 75.591 1.00 77.19 420 MET A N 1
ATOM 3242 C CA . MET A 1 420 ? -34.609 8.896 74.720 1.00 77.19 420 MET A CA 1
ATOM 3243 C C . MET A 1 420 ? -35.377 8.728 73.414 1.00 77.19 420 MET A C 1
ATOM 3245 O O . MET A 1 420 ? -34.726 8.536 72.394 1.00 77.19 420 MET A O 1
ATOM 3249 N N . LEU A 1 421 ? -36.707 8.862 73.405 1.00 82.06 421 LEU A N 1
ATOM 3250 C CA . LEU A 1 421 ? -37.524 8.719 72.195 1.00 82.06 421 LEU A CA 1
ATOM 3251 C C . LEU A 1 421 ? -37.144 9.755 71.113 1.00 82.06 421 LEU A C 1
ATOM 3253 O O . LEU A 1 421 ? -36.741 9.324 70.032 1.00 82.06 421 LEU A O 1
ATOM 3257 N N . PRO A 1 422 ? -37.080 11.079 71.382 1.00 82.62 422 PRO A N 1
ATOM 3258 C CA . PRO A 1 422 ? -36.646 12.050 70.371 1.00 82.62 422 PRO A CA 1
ATOM 3259 C C . PRO A 1 422 ? -35.193 11.844 69.925 1.00 82.62 422 PRO A C 1
ATOM 3261 O O . PRO A 1 422 ? -34.846 12.099 68.772 1.00 82.62 422 PRO A O 1
ATOM 3264 N N . ARG A 1 423 ? -34.315 11.358 70.817 1.00 76.50 423 ARG A N 1
ATOM 3265 C CA . ARG A 1 423 ? -32.920 11.028 70.473 1.00 76.50 423 ARG A CA 1
ATOM 3266 C C . ARG A 1 423 ? -32.825 9.774 69.605 1.00 76.50 423 ARG A C 1
ATOM 3268 O O . ARG A 1 423 ? -32.000 9.745 68.698 1.00 76.50 423 ARG A O 1
ATOM 3275 N N . GLN A 1 424 ? -33.667 8.772 69.848 1.00 83.12 424 GLN A N 1
ATOM 3276 C CA . GLN A 1 424 ? -33.771 7.556 69.046 1.00 83.12 424 GLN A CA 1
ATOM 3277 C C . GLN A 1 424 ? -34.333 7.871 67.657 1.00 83.12 424 GLN A C 1
ATOM 3279 O O . GLN A 1 424 ? -33.775 7.406 66.668 1.00 83.12 424 GLN A O 1
ATOM 3284 N N . GLU A 1 425 ? -35.363 8.714 67.566 1.00 81.50 425 GLU A N 1
ATOM 3285 C CA . GLU A 1 425 ? -35.905 9.223 66.301 1.00 81.50 425 GLU A CA 1
ATOM 3286 C C . GLU A 1 425 ? -34.868 10.056 65.538 1.00 81.50 425 GLU A C 1
ATOM 3288 O O . GLU A 1 425 ? -34.660 9.842 64.344 1.00 81.50 425 GLU A O 1
ATOM 3293 N N . THR A 1 426 ? -34.138 10.943 66.224 1.00 78.31 426 THR A N 1
ATOM 3294 C CA . THR A 1 426 ? -33.048 11.727 65.617 1.00 78.31 426 THR A CA 1
ATOM 3295 C C . THR A 1 426 ? -31.916 10.822 65.121 1.00 78.31 426 THR A C 1
ATOM 3297 O O . THR A 1 426 ? -31.429 11.004 64.008 1.00 78.31 426 THR A O 1
ATOM 3300 N N . TYR A 1 427 ? -31.515 9.812 65.897 1.00 73.50 427 TYR A N 1
ATOM 3301 C CA . TYR A 1 427 ? -30.490 8.840 65.503 1.00 73.50 427 TYR A CA 1
ATOM 3302 C C . TYR A 1 427 ? -30.945 7.956 64.334 1.00 73.50 427 TYR A C 1
ATOM 3304 O O . TYR A 1 427 ? -30.178 7.735 63.397 1.00 73.50 427 TYR A O 1
ATOM 3312 N N . ALA A 1 428 ? -32.197 7.492 64.339 1.00 75.81 428 ALA A N 1
ATOM 3313 C CA . ALA A 1 428 ? -32.783 6.741 63.234 1.00 75.81 428 ALA A CA 1
ATOM 3314 C C . ALA A 1 428 ? -32.859 7.597 61.959 1.00 75.81 428 ALA A C 1
ATOM 3316 O O . ALA A 1 428 ? -32.476 7.127 60.890 1.00 75.81 428 ALA A O 1
ATOM 3317 N N . SER A 1 429 ? -33.260 8.866 62.080 1.00 78.75 429 SER A N 1
ATOM 3318 C CA . SER A 1 429 ? -33.297 9.838 60.981 1.00 78.75 429 SER A CA 1
ATOM 3319 C C . SER A 1 429 ? -31.901 10.122 60.412 1.00 78.75 429 SER A C 1
ATOM 3321 O O . SER A 1 429 ? -31.701 10.026 59.203 1.00 78.75 429 SER A O 1
ATOM 3323 N N . LEU A 1 430 ? -30.898 10.359 61.267 1.00 69.81 430 LEU A N 1
ATOM 3324 C CA . LEU A 1 430 ? -29.499 10.534 60.853 1.00 69.81 430 LEU A CA 1
ATOM 3325 C C . LEU A 1 430 ? -28.923 9.274 60.197 1.00 69.81 430 LEU A C 1
ATOM 3327 O O . LEU A 1 430 ? -28.217 9.376 59.197 1.00 69.81 430 LEU A O 1
ATOM 3331 N N . THR A 1 431 ? -29.247 8.087 60.712 1.00 71.81 431 THR A N 1
ATOM 3332 C CA . THR A 1 431 ? -28.808 6.810 60.126 1.00 71.81 431 THR A CA 1
ATOM 3333 C C . THR A 1 431 ? -29.475 6.569 58.769 1.00 71.81 431 THR A C 1
ATOM 3335 O O . THR A 1 431 ? -28.811 6.137 57.827 1.00 71.81 431 THR A O 1
ATOM 3338 N N . ALA A 1 432 ? -30.762 6.903 58.629 1.00 77.69 432 ALA A N 1
ATOM 3339 C CA . ALA A 1 432 ? -31.483 6.848 57.361 1.00 77.69 432 ALA A CA 1
ATOM 3340 C C . ALA A 1 432 ? -30.925 7.856 56.342 1.00 77.69 432 ALA A C 1
ATOM 3342 O O . ALA A 1 432 ? -30.695 7.482 55.195 1.00 77.69 432 ALA A O 1
ATOM 3343 N N . MET A 1 433 ? -30.625 9.093 56.759 1.00 65.94 433 MET A N 1
ATOM 3344 C CA . MET A 1 433 ? -29.946 10.083 55.915 1.00 65.94 433 MET A CA 1
ATOM 3345 C C . MET A 1 433 ? -28.551 9.620 55.495 1.00 65.94 433 MET A C 1
ATOM 3347 O O . MET A 1 433 ? -28.214 9.724 54.322 1.00 65.94 433 MET A O 1
ATOM 3351 N N . HIS A 1 434 ? -27.748 9.072 56.410 1.00 70.25 434 HIS A N 1
ATOM 3352 C CA . HIS A 1 434 ? -26.410 8.586 56.075 1.00 70.25 434 HIS A CA 1
ATOM 3353 C C . HIS A 1 434 ? -26.468 7.425 55.074 1.00 70.25 434 HIS A C 1
ATOM 3355 O O . HIS A 1 434 ? -25.717 7.417 54.104 1.00 70.25 434 HIS A O 1
ATOM 3361 N N . LYS A 1 435 ? -27.418 6.497 55.249 1.00 77.31 435 LYS A N 1
ATOM 3362 C CA . LYS A 1 435 ? -27.676 5.407 54.301 1.00 77.31 435 LYS A CA 1
ATOM 3363 C C . LYS A 1 435 ? -28.148 5.923 52.937 1.00 77.31 435 LYS A C 1
ATOM 3365 O O . LYS A 1 435 ? -27.645 5.457 51.923 1.00 77.31 435 LYS A O 1
ATOM 3370 N N . ALA A 1 436 ? -29.042 6.913 52.903 1.00 72.94 436 ALA A N 1
ATOM 3371 C CA . ALA A 1 436 ? -29.495 7.541 51.661 1.00 72.94 436 ALA A CA 1
ATOM 3372 C C . ALA A 1 436 ? -28.355 8.273 50.926 1.00 72.94 436 ALA A C 1
ATOM 3374 O O . ALA A 1 436 ? -28.247 8.163 49.709 1.00 72.94 436 ALA A O 1
ATOM 3375 N N . VAL A 1 437 ? -27.465 8.958 51.655 1.00 70.62 437 VAL A N 1
ATOM 3376 C CA . VAL A 1 437 ? -26.263 9.589 51.081 1.00 70.62 437 VAL A CA 1
ATOM 3377 C C . VAL A 1 437 ? -25.289 8.535 50.547 1.00 70.62 437 VAL A C 1
ATOM 3379 O O . VAL A 1 437 ? -24.815 8.686 49.429 1.00 70.62 437 VAL A O 1
ATOM 3382 N N . GLN A 1 438 ? -25.041 7.438 51.271 1.00 67.38 438 GLN A N 1
ATOM 3383 C CA . GLN A 1 438 ? -24.213 6.327 50.773 1.00 67.38 438 GLN A CA 1
ATOM 3384 C C . GLN A 1 438 ? -24.810 5.660 49.520 1.00 67.38 438 GLN A C 1
ATOM 3386 O O . GLN A 1 438 ? -24.079 5.308 48.593 1.00 67.38 438 GLN A O 1
ATOM 3391 N N . GLU A 1 439 ? -26.134 5.491 49.467 1.00 77.38 439 GLU A N 1
ATOM 3392 C CA . GLU A 1 439 ? -26.836 4.970 48.288 1.00 77.38 439 GLU A CA 1
ATOM 3393 C C . GLU A 1 439 ? -26.714 5.939 47.098 1.00 77.38 439 GLU A C 1
ATOM 3395 O O . GLU A 1 439 ? -26.395 5.499 45.992 1.00 77.38 439 GLU A O 1
ATOM 3400 N N . GLN A 1 440 ? -26.844 7.250 47.334 1.00 69.31 440 GLN A N 1
ATOM 3401 C CA . GLN A 1 440 ? -26.650 8.295 46.324 1.00 69.31 440 GLN A CA 1
ATOM 3402 C C . GLN A 1 440 ? -25.190 8.390 45.839 1.00 69.31 440 GLN A C 1
ATOM 3404 O O . GLN A 1 440 ? -24.953 8.542 44.643 1.00 69.31 440 GLN A O 1
ATOM 3409 N N . GLU A 1 441 ? -24.195 8.258 46.721 1.00 58.56 441 GLU A N 1
ATOM 3410 C CA . GLU A 1 441 ? -22.775 8.199 46.343 1.00 58.56 441 GLU A CA 1
ATOM 3411 C C . GLU A 1 441 ? -22.473 6.960 45.488 1.00 58.56 441 GLU A C 1
ATOM 3413 O O . GLU A 1 441 ? -21.751 7.052 44.490 1.00 58.56 441 GLU A O 1
ATOM 3418 N N . ALA A 1 442 ? -23.053 5.804 45.828 1.00 71.69 442 ALA A N 1
ATOM 3419 C CA . ALA A 1 442 ? -22.917 4.579 45.044 1.00 71.69 442 ALA A CA 1
ATOM 3420 C C . ALA A 1 442 ? -23.613 4.676 43.673 1.00 71.69 442 ALA A C 1
ATOM 3422 O O . ALA A 1 442 ? -23.101 4.143 42.685 1.00 71.69 442 ALA A O 1
ATOM 3423 N N . GLU A 1 443 ? -24.757 5.360 43.590 1.00 74.06 443 GLU A N 1
ATOM 3424 C CA . GLU A 1 443 ? -25.462 5.632 42.335 1.00 74.06 443 GLU A CA 1
ATOM 3425 C C . GLU A 1 443 ? -24.679 6.608 41.447 1.00 74.06 443 GLU A C 1
ATOM 3427 O O . GLU A 1 443 ? -24.337 6.250 40.321 1.00 74.06 443 GLU A O 1
ATOM 3432 N N . LEU A 1 444 ? -24.257 7.762 41.975 1.00 68.31 444 LEU A N 1
ATOM 3433 C CA . LEU A 1 444 ? -23.409 8.726 41.260 1.00 68.31 444 LEU A CA 1
ATOM 3434 C C . LEU A 1 444 ? -22.076 8.109 40.809 1.00 68.31 444 LEU A C 1
ATOM 3436 O O . LEU A 1 444 ? -21.596 8.398 39.713 1.00 68.31 444 LEU A O 1
ATOM 3440 N N . THR A 1 445 ? -21.481 7.219 41.609 1.00 70.06 445 THR A N 1
ATOM 3441 C CA . THR A 1 445 ? -20.271 6.482 41.211 1.00 70.06 445 THR A CA 1
ATOM 3442 C C . THR A 1 445 ? -20.553 5.568 40.017 1.00 70.06 445 THR A C 1
ATOM 3444 O O . THR A 1 445 ? -19.793 5.591 39.047 1.00 70.06 445 THR A O 1
ATOM 3447 N N . ARG A 1 446 ? -21.673 4.828 40.022 1.00 81.88 446 ARG A N 1
ATOM 3448 C CA . ARG A 1 446 ? -22.103 4.016 38.869 1.00 81.88 446 ARG A CA 1
ATOM 3449 C C . ARG A 1 446 ? -22.416 4.866 37.641 1.00 81.88 446 ARG A C 1
ATOM 3451 O O . ARG A 1 446 ? -22.039 4.467 36.544 1.00 81.88 446 ARG A O 1
ATOM 3458 N N . GLU A 1 447 ? -23.056 6.024 37.794 1.00 76.50 447 GLU A N 1
ATOM 3459 C CA . GLU A 1 447 ? -23.317 6.946 36.683 1.00 76.50 447 GLU A CA 1
ATOM 3460 C C . GLU A 1 447 ? -22.017 7.497 36.088 1.00 76.50 447 GLU A C 1
ATOM 3462 O O . GLU A 1 447 ? -21.849 7.497 34.870 1.00 76.50 447 GLU A O 1
ATOM 3467 N N . VAL A 1 448 ? -21.050 7.894 36.922 1.00 70.25 448 VAL A N 1
ATOM 3468 C CA . VAL A 1 448 ? -19.724 8.347 36.470 1.00 70.25 448 VAL A CA 1
ATOM 3469 C C . VAL A 1 448 ? -18.953 7.215 35.787 1.00 70.25 448 VAL A C 1
ATOM 3471 O O . VAL A 1 448 ? -18.282 7.451 34.781 1.00 70.25 448 VAL A O 1
ATOM 3474 N N . GLU A 1 449 ? -19.040 5.981 36.280 1.00 71.19 449 GLU A N 1
ATOM 3475 C CA . GLU A 1 449 ? -18.436 4.813 35.631 1.00 71.19 449 GLU A CA 1
ATOM 3476 C C . GLU A 1 449 ? -19.111 4.465 34.301 1.00 71.19 449 GLU A C 1
ATOM 3478 O O . GLU A 1 449 ? -18.407 4.214 33.320 1.00 71.19 449 GLU A O 1
ATOM 3483 N N . ALA A 1 450 ? -20.442 4.528 34.232 1.00 73.94 450 ALA A N 1
ATOM 3484 C CA . ALA A 1 450 ? -21.218 4.331 33.012 1.00 73.94 450 ALA A CA 1
ATOM 3485 C C . ALA A 1 450 ? -20.942 5.434 31.980 1.00 73.94 450 ALA A C 1
ATOM 3487 O O . ALA A 1 450 ? -20.714 5.129 30.813 1.00 73.94 450 ALA A O 1
ATOM 3488 N N . ALA A 1 451 ? -20.857 6.699 32.398 1.00 63.66 451 ALA A N 1
ATOM 3489 C CA . ALA A 1 451 ? -20.486 7.824 31.542 1.00 63.66 451 ALA A CA 1
ATOM 3490 C C . ALA A 1 451 ? -19.030 7.719 31.061 1.00 63.66 451 ALA A C 1
ATOM 3492 O O . ALA A 1 451 ? -18.745 7.977 29.893 1.00 63.66 451 ALA A O 1
ATOM 3493 N N . ARG A 1 452 ? -18.099 7.271 31.916 1.00 66.12 452 ARG A N 1
ATOM 3494 C CA . ARG A 1 452 ? -16.716 6.950 31.514 1.00 66.12 452 ARG A CA 1
ATOM 3495 C C . ARG A 1 452 ? -16.659 5.768 30.551 1.00 66.12 452 ARG A C 1
ATOM 3497 O O . ARG A 1 452 ? -15.809 5.774 29.665 1.00 66.12 452 ARG A O 1
ATOM 3504 N N . GLN A 1 453 ? -17.526 4.769 30.706 1.00 70.75 453 GLN A N 1
ATOM 3505 C CA . GLN A 1 453 ? -17.611 3.647 29.777 1.00 70.75 453 GLN A CA 1
ATOM 3506 C C . GLN A 1 453 ? -18.193 4.094 28.436 1.00 70.75 453 GLN A C 1
ATOM 3508 O O . GLN A 1 453 ? -17.538 3.892 27.425 1.00 70.75 453 GLN A O 1
ATOM 3513 N N . ALA A 1 454 ? -19.306 4.827 28.423 1.00 68.38 454 ALA A N 1
ATOM 3514 C CA . ALA A 1 454 ? -19.863 5.438 27.219 1.00 68.38 454 ALA A CA 1
ATOM 3515 C C . ALA A 1 454 ? -18.867 6.396 26.537 1.00 68.38 454 ALA A C 1
ATOM 3517 O O . ALA A 1 454 ? -18.794 6.440 25.311 1.00 68.38 454 ALA A O 1
ATOM 3518 N N . LEU A 1 455 ? -18.038 7.122 27.298 1.00 61.56 455 LEU A N 1
ATOM 3519 C CA . LEU A 1 455 ? -16.948 7.932 26.749 1.00 61.56 455 LEU A CA 1
ATOM 3520 C C . LEU A 1 455 ? -15.834 7.066 26.140 1.00 61.56 455 LEU A C 1
ATOM 3522 O O . LEU A 1 455 ? -15.308 7.418 25.090 1.00 61.56 455 LEU A O 1
ATOM 3526 N N . ARG A 1 456 ? -15.480 5.924 26.745 1.00 68.19 456 ARG A N 1
ATOM 3527 C CA . ARG A 1 456 ? -14.544 4.957 26.140 1.00 68.19 456 ARG A CA 1
ATOM 3528 C C . ARG A 1 456 ? -15.127 4.335 24.872 1.00 68.19 456 ARG A C 1
ATOM 3530 O O . ARG A 1 456 ? -14.426 4.282 23.868 1.00 68.19 456 ARG A O 1
ATOM 3537 N N . ASP A 1 457 ? -16.394 3.945 24.891 1.00 66.12 457 ASP A N 1
ATOM 3538 C CA . ASP A 1 457 ? -17.091 3.314 23.770 1.00 66.12 457 ASP A CA 1
ATOM 3539 C C . ASP A 1 457 ? -17.286 4.309 22.611 1.00 66.12 457 ASP A C 1
ATOM 3541 O O . ASP A 1 457 ? -17.072 3.963 21.453 1.00 66.12 457 ASP A O 1
ATOM 3545 N N . THR A 1 458 ? -17.584 5.581 22.900 1.00 63.50 458 THR A N 1
ATOM 3546 C CA . THR A 1 458 ? -17.630 6.654 21.885 1.00 63.50 458 THR A CA 1
ATOM 3547 C C . THR A 1 458 ? -16.243 7.105 21.432 1.00 63.50 458 THR A C 1
ATOM 3549 O O . THR A 1 458 ? -16.087 7.450 20.266 1.00 63.50 458 THR A O 1
ATOM 3552 N N . GLN A 1 459 ? -15.203 7.049 22.270 1.00 55.44 459 GLN A N 1
ATOM 3553 C CA . GLN A 1 459 ? -13.820 7.260 21.820 1.00 55.44 459 GLN A CA 1
ATOM 3554 C C . GLN A 1 459 ? -13.316 6.103 20.952 1.00 55.44 459 GLN A C 1
ATOM 3556 O O . GLN A 1 459 ? -12.585 6.357 20.001 1.00 55.44 459 GLN A O 1
ATOM 3561 N N . GLN A 1 460 ? -13.722 4.859 21.216 1.00 55.47 460 GLN A N 1
ATOM 3562 C CA . GLN A 1 460 ? -13.442 3.706 20.352 1.00 55.47 460 GLN A CA 1
ATOM 3563 C C . GLN A 1 460 ? -14.299 3.727 19.074 1.00 55.47 460 GLN A C 1
ATOM 3565 O O . GLN A 1 460 ? -13.803 3.365 18.013 1.00 55.47 460 GLN A O 1
ATOM 3570 N N . GLY A 1 461 ? -15.537 4.226 19.138 1.00 49.28 461 GLY A N 1
ATOM 3571 C CA . GLY A 1 461 ? -16.406 4.445 17.975 1.00 49.28 461 GLY A CA 1
ATOM 3572 C C . GLY A 1 461 ? -16.040 5.671 17.125 1.00 49.28 461 GLY A C 1
ATOM 3573 O O . GLY A 1 461 ? -16.311 5.690 15.931 1.00 49.28 461 GLY A O 1
ATOM 3574 N N . SER A 1 462 ? -15.389 6.682 17.706 1.00 45.19 462 SER A N 1
ATOM 3575 C CA . SER A 1 462 ? -14.864 7.862 16.998 1.00 45.19 462 SER A CA 1
ATOM 3576 C C . SER A 1 462 ? -13.470 7.590 16.424 1.00 45.19 462 SER A C 1
ATOM 3578 O O . SER A 1 462 ? -13.195 7.882 15.261 1.00 45.19 462 SER A O 1
ATOM 3580 N N . ARG A 1 463 ? -12.621 6.880 17.182 1.00 45.22 463 ARG A N 1
ATOM 3581 C CA . ARG A 1 463 ? -11.409 6.210 16.678 1.00 45.22 463 ARG A CA 1
ATOM 3582 C C . ARG A 1 463 ? -11.758 4.848 16.071 1.00 45.22 463 ARG A C 1
ATOM 3584 O O . ARG A 1 463 ? -11.024 3.882 16.282 1.00 45.22 463 ARG A O 1
ATOM 3591 N N . SER A 1 464 ? -12.887 4.770 15.357 1.00 48.03 464 SER A N 1
ATOM 3592 C CA . SER A 1 464 ? -13.310 3.531 14.712 1.00 48.03 464 SER A CA 1
ATOM 3593 C C . SER A 1 464 ? -12.176 3.030 13.835 1.00 48.03 464 SER A C 1
ATOM 3595 O O . SER A 1 464 ? -11.644 3.772 13.005 1.00 48.03 464 SER A O 1
ATOM 3597 N N . SER A 1 465 ? -11.830 1.753 13.980 1.00 53.28 465 SER A N 1
ATOM 3598 C CA . SER A 1 465 ? -10.855 1.120 13.097 1.00 53.28 465 SER A CA 1
ATOM 3599 C C . SER A 1 465 ? -11.258 1.265 11.631 1.00 53.28 465 SER A C 1
ATOM 3601 O O . SER A 1 465 ? -10.375 1.308 10.788 1.00 53.28 465 SER A O 1
ATOM 3603 N N . THR A 1 466 ? -12.549 1.441 11.316 1.00 54.50 466 THR A N 1
ATOM 3604 C CA . THR A 1 466 ? -12.996 1.764 9.958 1.00 54.50 466 THR A CA 1
ATOM 3605 C C . THR A 1 466 ? -12.578 3.153 9.485 1.00 54.50 466 THR A C 1
ATOM 3607 O O . THR A 1 466 ? -12.126 3.245 8.358 1.00 54.50 466 THR A O 1
ATOM 3610 N N . THR A 1 467 ? -12.660 4.236 10.267 1.00 54.22 467 THR A N 1
ATOM 3611 C CA . THR A 1 467 ? -12.284 5.571 9.747 1.00 54.22 467 THR A CA 1
ATOM 3612 C C . THR A 1 467 ? -10.782 5.675 9.509 1.00 54.22 467 THR A C 1
ATOM 3614 O O . THR A 1 467 ? -10.372 6.144 8.448 1.00 54.22 467 THR A O 1
ATOM 3617 N N . GLN A 1 468 ? -9.959 5.153 10.425 1.00 65.12 468 GLN A N 1
ATOM 3618 C CA . GLN A 1 468 ? -8.514 5.080 10.204 1.00 65.12 468 GLN A CA 1
ATOM 3619 C C . GLN A 1 468 ? -8.160 4.081 9.092 1.00 65.12 468 GLN A C 1
ATOM 3621 O O . GLN A 1 468 ? -7.402 4.443 8.204 1.00 65.12 468 GLN A O 1
ATOM 3626 N N . ALA A 1 469 ? -8.751 2.879 9.049 1.00 69.50 469 ALA A N 1
ATOM 3627 C CA . ALA A 1 469 ? -8.465 1.926 7.972 1.00 69.50 469 ALA A CA 1
ATOM 3628 C C . ALA A 1 469 ? -9.010 2.372 6.606 1.00 69.50 469 ALA A C 1
ATOM 3630 O O . ALA A 1 469 ? -8.442 1.989 5.594 1.00 69.50 469 ALA A O 1
ATOM 3631 N N . HIS A 1 470 ? -10.066 3.190 6.539 1.00 67.75 470 HIS A N 1
ATOM 3632 C CA . HIS A 1 470 ? -10.510 3.821 5.292 1.00 67.75 470 HIS A CA 1
ATOM 3633 C C . HIS A 1 470 ? -9.536 4.914 4.847 1.00 67.75 470 HIS A C 1
ATOM 3635 O O . HIS A 1 470 ? -9.291 5.031 3.651 1.00 67.75 470 HIS A O 1
ATOM 3641 N N . LEU A 1 471 ? -8.938 5.674 5.773 1.00 70.69 471 LEU A N 1
ATOM 3642 C CA . LEU A 1 471 ? -7.854 6.606 5.446 1.00 70.69 471 LEU A CA 1
ATOM 3643 C C . LEU A 1 471 ? -6.590 5.862 4.996 1.00 70.69 471 LEU A C 1
ATOM 3645 O O . LEU A 1 471 ? -6.021 6.223 3.972 1.00 70.69 471 LEU A O 1
ATOM 3649 N N . ASP A 1 472 ? -6.188 4.803 5.698 1.00 78.31 472 ASP A N 1
ATOM 3650 C CA . ASP A 1 472 ? -5.020 3.987 5.351 1.00 78.31 472 ASP A CA 1
ATOM 3651 C C . ASP A 1 472 ? -5.241 3.237 4.019 1.00 78.31 472 ASP A C 1
ATOM 3653 O O . ASP A 1 472 ? -4.336 3.171 3.188 1.00 78.31 472 ASP A O 1
ATOM 3657 N N . ALA A 1 473 ? -6.456 2.736 3.760 1.00 76.12 473 ALA A N 1
ATOM 3658 C CA . ALA A 1 473 ? -6.835 2.129 2.483 1.00 76.12 473 ALA A CA 1
ATOM 3659 C C . ALA A 1 473 ? -6.874 3.159 1.347 1.00 76.12 473 ALA A C 1
ATOM 3661 O O . ALA A 1 473 ? -6.322 2.894 0.286 1.00 76.12 473 ALA A O 1
ATOM 3662 N N . ALA A 1 474 ? -7.436 4.352 1.567 1.00 70.75 474 ALA A N 1
ATOM 3663 C CA . ALA A 1 474 ? -7.418 5.430 0.578 1.00 70.75 474 ALA A CA 1
ATOM 3664 C C . ALA A 1 474 ? -5.987 5.924 0.292 1.00 70.75 474 ALA A C 1
ATOM 3666 O O . ALA A 1 474 ? -5.660 6.232 -0.852 1.00 70.75 474 ALA A O 1
ATOM 3667 N N . GLN A 1 475 ? -5.106 5.954 1.298 1.00 77.44 475 GLN A N 1
ATOM 3668 C CA . GLN A 1 475 ? -3.677 6.232 1.114 1.00 77.44 475 GLN A CA 1
ATOM 3669 C C . GLN A 1 475 ? -2.978 5.118 0.322 1.00 77.44 475 GLN A C 1
ATOM 3671 O O . GLN A 1 475 ? -2.180 5.415 -0.569 1.00 77.44 475 GLN A O 1
ATOM 3676 N N . ALA A 1 476 ? -3.301 3.848 0.585 1.00 84.12 476 ALA A N 1
ATOM 3677 C CA . ALA A 1 476 ? -2.781 2.719 -0.179 1.00 84.12 476 ALA A CA 1
ATOM 3678 C C . ALA A 1 476 ? -3.261 2.759 -1.642 1.00 84.12 476 ALA A C 1
ATOM 3680 O O . ALA A 1 476 ? -2.438 2.692 -2.555 1.00 84.12 476 ALA A O 1
ATOM 3681 N N . GLU A 1 477 ? -4.557 2.962 -1.884 1.00 84.06 477 GLU A N 1
ATOM 3682 C CA . GLU A 1 477 ? -5.139 3.123 -3.221 1.00 84.06 477 GLU A CA 1
ATOM 3683 C C . GLU A 1 477 ? -4.538 4.316 -3.971 1.00 84.06 477 GLU A C 1
ATOM 3685 O O . GLU A 1 477 ? -4.164 4.171 -5.136 1.00 84.06 477 GLU A O 1
ATOM 3690 N N . LEU A 1 478 ? -4.351 5.462 -3.304 1.00 81.56 478 LEU A N 1
ATOM 3691 C CA . LEU A 1 478 ? -3.672 6.626 -3.876 1.00 81.56 478 LEU A CA 1
ATOM 3692 C C . LEU A 1 478 ? -2.218 6.302 -4.245 1.00 81.56 478 LEU A C 1
ATOM 3694 O O . LEU A 1 478 ? -1.775 6.663 -5.333 1.00 81.56 478 LEU A O 1
ATOM 3698 N N . SER A 1 479 ? -1.483 5.583 -3.392 1.00 86.94 479 SER A N 1
ATOM 3699 C CA . SER A 1 479 ? -0.097 5.187 -3.680 1.00 86.94 479 SER A CA 1
ATOM 3700 C C . SER A 1 479 ? 0.001 4.248 -4.893 1.00 86.94 479 SER A C 1
ATOM 3702 O O . SER A 1 479 ? 0.861 4.436 -5.754 1.00 86.94 479 SER A O 1
ATOM 3704 N N . VAL A 1 480 ? -0.938 3.306 -5.032 1.00 89.19 480 VAL A N 1
ATOM 3705 C CA . VAL A 1 480 ? -1.036 2.398 -6.186 1.00 89.19 480 VAL A CA 1
ATOM 3706 C C . VAL A 1 480 ? -1.474 3.152 -7.447 1.00 89.19 480 VAL A C 1
ATOM 3708 O O . VAL A 1 480 ? -0.959 2.885 -8.533 1.00 89.19 480 VAL A O 1
ATOM 3711 N N . ALA A 1 481 ? -2.392 4.116 -7.334 1.00 81.94 481 ALA A N 1
ATOM 3712 C CA . ALA A 1 481 ? -2.802 4.970 -8.447 1.00 81.94 481 ALA A CA 1
ATOM 3713 C C . ALA A 1 481 ? -1.644 5.852 -8.947 1.00 81.94 481 ALA A C 1
ATOM 3715 O O . ALA A 1 481 ? -1.449 5.967 -10.158 1.00 81.94 481 ALA A O 1
ATOM 3716 N N . LEU A 1 482 ? -0.836 6.410 -8.038 1.00 84.50 482 LEU A N 1
ATOM 3717 C CA . LEU A 1 482 ? 0.364 7.178 -8.377 1.00 84.50 482 LEU A CA 1
ATOM 3718 C C . LEU A 1 482 ? 1.418 6.305 -9.072 1.00 84.50 482 LEU A C 1
ATOM 3720 O O . LEU A 1 482 ? 1.875 6.676 -10.151 1.00 84.50 482 LEU A O 1
ATOM 3724 N N . GLN A 1 483 ? 1.721 5.113 -8.548 1.00 89.25 483 GLN A N 1
ATOM 3725 C CA . GLN A 1 483 ? 2.643 4.169 -9.200 1.00 89.25 483 GLN A CA 1
ATOM 3726 C C . GLN A 1 483 ? 2.165 3.756 -10.602 1.00 89.25 483 GLN A C 1
ATOM 3728 O O . GLN A 1 483 ? 2.959 3.701 -11.541 1.00 89.25 483 GLN A O 1
ATOM 3733 N N . ARG A 1 484 ? 0.857 3.517 -10.784 1.00 87.12 484 ARG A N 1
ATOM 3734 C CA . ARG A 1 484 ? 0.268 3.255 -12.110 1.00 87.12 484 ARG A CA 1
ATOM 3735 C C . ARG A 1 484 ? 0.405 4.458 -13.045 1.00 87.12 484 ARG A C 1
ATOM 3737 O O . ARG A 1 484 ? 0.711 4.269 -14.219 1.00 87.12 484 ARG A O 1
ATOM 3744 N N . ALA A 1 485 ? 0.216 5.678 -12.544 1.00 84.56 485 ALA A N 1
ATOM 3745 C CA . ALA A 1 485 ? 0.390 6.899 -13.326 1.00 84.56 485 ALA A CA 1
ATOM 3746 C C . ALA A 1 485 ? 1.861 7.144 -13.717 1.00 84.56 485 ALA A C 1
ATOM 3748 O O . ALA A 1 485 ? 2.128 7.607 -14.823 1.00 84.56 485 ALA A O 1
ATOM 3749 N N . GLU A 1 486 ? 2.822 6.809 -12.856 1.00 88.38 486 GLU A N 1
ATOM 3750 C CA . GLU A 1 486 ? 4.256 6.871 -13.168 1.00 88.38 486 GLU A CA 1
ATOM 3751 C C . GLU A 1 486 ? 4.659 5.814 -14.203 1.00 88.38 486 GLU A C 1
ATOM 3753 O O . GLU A 1 486 ? 5.269 6.157 -15.215 1.00 88.38 486 GLU A O 1
ATOM 3758 N N . ALA A 1 487 ? 4.214 4.565 -14.042 1.00 88.75 487 ALA A N 1
ATOM 3759 C CA . ALA A 1 487 ? 4.421 3.513 -15.038 1.00 88.75 487 ALA A CA 1
ATOM 3760 C C . ALA A 1 487 ? 3.790 3.860 -16.403 1.00 88.75 487 ALA A C 1
ATOM 3762 O O . ALA A 1 487 ? 4.388 3.588 -17.446 1.00 88.75 487 ALA A O 1
ATOM 3763 N N . ALA A 1 488 ? 2.620 4.512 -16.411 1.00 87.75 488 ALA A N 1
ATOM 3764 C CA . ALA A 1 488 ? 1.981 5.026 -17.623 1.00 87.75 488 ALA A CA 1
ATOM 3765 C C . ALA A 1 488 ? 2.774 6.180 -18.268 1.00 87.75 488 ALA A C 1
ATOM 3767 O O . ALA A 1 488 ? 2.912 6.224 -19.490 1.00 87.75 488 ALA A O 1
ATOM 3768 N N . LYS A 1 489 ? 3.350 7.093 -17.473 1.00 90.12 489 LYS A N 1
ATOM 3769 C CA . LYS A 1 489 ? 4.253 8.144 -17.981 1.00 90.12 489 LYS A CA 1
ATOM 3770 C C . LYS A 1 489 ? 5.522 7.549 -18.588 1.00 90.12 489 LYS A C 1
ATOM 3772 O O . LYS A 1 489 ? 5.953 8.002 -19.645 1.00 90.12 489 LYS A O 1
ATOM 3777 N N . GLU A 1 490 ? 6.109 6.529 -17.963 1.00 91.75 490 GLU A N 1
ATOM 3778 C CA . GLU A 1 490 ? 7.281 5.842 -18.509 1.00 91.75 490 GLU A CA 1
ATOM 3779 C C . GLU A 1 490 ? 6.988 5.101 -19.815 1.00 91.75 490 GLU A C 1
ATOM 3781 O O . GLU A 1 490 ? 7.786 5.178 -20.750 1.00 91.75 490 GLU A O 1
ATOM 3786 N N . SER A 1 491 ? 5.879 4.358 -19.891 1.00 90.50 491 SER A N 1
ATOM 3787 C CA . SER A 1 491 ? 5.500 3.640 -21.111 1.00 90.50 491 SER A CA 1
ATOM 3788 C C . SER A 1 491 ? 5.153 4.613 -22.238 1.00 90.50 491 SER A C 1
ATOM 3790 O O . SER A 1 491 ? 5.654 4.443 -23.348 1.00 90.50 491 SER A O 1
ATOM 3792 N N . HIS A 1 492 ? 4.436 5.701 -21.941 1.00 90.81 492 HIS A N 1
ATOM 3793 C CA . HIS A 1 492 ? 4.219 6.798 -22.884 1.00 90.81 492 HIS A CA 1
ATOM 3794 C C . HIS A 1 492 ? 5.545 7.419 -23.352 1.00 90.81 492 HIS A C 1
ATOM 3796 O O . HIS A 1 492 ? 5.756 7.589 -24.548 1.00 90.81 492 HIS A O 1
ATOM 3802 N N . ALA A 1 493 ? 6.495 7.689 -22.450 1.00 91.56 493 ALA A N 1
ATOM 3803 C CA . ALA A 1 493 ? 7.810 8.217 -22.820 1.00 91.56 493 ALA A CA 1
ATOM 3804 C C . ALA A 1 493 ? 8.633 7.244 -23.688 1.00 91.56 493 ALA A C 1
ATOM 3806 O O . ALA A 1 493 ? 9.384 7.693 -24.554 1.00 91.56 493 ALA A O 1
ATOM 3807 N N . LYS A 1 494 ? 8.494 5.924 -23.491 1.00 94.56 494 LYS A N 1
ATOM 3808 C CA . LYS A 1 494 ? 9.099 4.892 -24.357 1.00 94.56 494 LYS A CA 1
ATOM 3809 C C . LYS A 1 494 ? 8.463 4.908 -25.755 1.00 94.56 494 LYS A C 1
ATOM 3811 O O . LYS A 1 494 ? 9.195 4.940 -26.741 1.00 94.56 494 LYS A O 1
ATOM 3816 N N . ILE A 1 495 ? 7.130 4.972 -25.839 1.00 94.25 495 ILE A N 1
ATOM 3817 C CA . ILE A 1 495 ? 6.382 5.062 -27.106 1.00 94.25 495 ILE A CA 1
ATOM 3818 C C . ILE A 1 495 ? 6.732 6.352 -27.863 1.00 94.25 495 ILE A C 1
ATOM 3820 O O . ILE A 1 495 ? 7.027 6.290 -29.051 1.00 94.25 495 ILE A O 1
ATOM 3824 N N . MET A 1 496 ? 6.794 7.502 -27.183 1.00 93.31 496 MET A N 1
ATOM 3825 C CA . MET A 1 496 ? 7.144 8.783 -27.810 1.00 93.31 496 MET A CA 1
ATOM 3826 C C . MET A 1 496 ? 8.563 8.800 -28.393 1.00 93.31 496 MET A C 1
ATOM 3828 O O . MET A 1 496 ? 8.766 9.392 -29.448 1.00 93.31 496 MET A O 1
ATOM 3832 N N . ARG A 1 497 ? 9.545 8.134 -27.761 1.00 94.44 497 ARG A N 1
ATOM 3833 C CA . ARG A 1 497 ? 10.887 7.976 -28.356 1.00 94.44 497 ARG A CA 1
ATOM 3834 C C . ARG A 1 497 ? 10.828 7.138 -29.630 1.00 94.44 497 ARG A C 1
ATOM 3836 O O . ARG A 1 497 ? 11.277 7.605 -30.667 1.00 94.44 497 ARG A O 1
ATOM 3843 N N . ALA A 1 498 ? 10.191 5.967 -29.569 1.00 93.75 498 ALA A N 1
ATOM 3844 C CA . ALA A 1 498 ? 10.035 5.099 -30.735 1.00 93.75 498 ALA A CA 1
ATOM 3845 C C . ALA A 1 498 ? 9.284 5.796 -31.887 1.00 93.75 498 ALA A C 1
ATOM 3847 O O . ALA A 1 498 ? 9.645 5.625 -33.047 1.00 93.75 498 ALA A O 1
ATOM 3848 N N . TYR A 1 499 ? 8.282 6.623 -31.579 1.00 91.50 499 TYR A N 1
ATOM 3849 C CA . TYR A 1 499 ? 7.582 7.454 -32.558 1.00 91.50 499 TYR A CA 1
ATOM 3850 C C . TYR A 1 499 ? 8.506 8.496 -33.213 1.00 91.50 499 TYR A C 1
ATOM 3852 O O . TYR A 1 499 ? 8.503 8.619 -34.436 1.00 91.50 499 TYR A O 1
ATOM 3860 N N . VAL A 1 500 ? 9.342 9.195 -32.433 1.00 93.56 500 VAL A N 1
ATOM 3861 C CA . VAL A 1 500 ? 10.352 10.130 -32.966 1.00 93.56 500 VAL A CA 1
ATOM 3862 C C . VAL A 1 500 ? 11.368 9.404 -33.856 1.00 93.56 500 VAL A C 1
ATOM 3864 O O . VAL A 1 500 ? 11.674 9.898 -34.940 1.00 93.56 500 VAL A O 1
ATOM 3867 N N . ASP A 1 501 ? 11.836 8.220 -33.453 1.00 92.75 501 ASP A N 1
ATOM 3868 C CA . ASP A 1 501 ? 12.776 7.409 -34.238 1.00 92.75 501 ASP A CA 1
ATOM 3869 C C . ASP A 1 501 ? 12.148 6.928 -35.563 1.00 92.75 501 ASP A C 1
ATOM 3871 O O . ASP A 1 501 ? 12.760 7.046 -36.627 1.00 92.75 501 ASP A O 1
ATOM 3875 N N . VAL A 1 502 ? 10.898 6.445 -35.529 1.00 91.75 502 VAL A N 1
ATOM 3876 C CA . VAL A 1 502 ? 10.135 6.045 -36.727 1.00 91.75 502 VAL A CA 1
ATOM 3877 C C . VAL A 1 502 ? 9.906 7.237 -37.652 1.00 91.75 502 VAL A C 1
ATOM 3879 O O . VAL A 1 502 ? 10.129 7.124 -38.857 1.00 91.75 502 VAL A O 1
ATOM 3882 N N . ARG A 1 503 ? 9.514 8.393 -37.107 1.00 91.94 503 ARG A N 1
ATOM 3883 C CA . ARG A 1 503 ? 9.325 9.626 -37.875 1.00 91.94 503 ARG A CA 1
ATOM 3884 C C . ARG A 1 503 ? 10.625 10.075 -38.548 1.00 91.94 503 ARG A C 1
ATOM 3886 O O . ARG A 1 503 ? 10.608 10.343 -39.745 1.00 91.94 503 ARG A O 1
ATOM 3893 N N . ALA A 1 504 ? 11.747 10.094 -37.829 1.00 91.00 504 ALA A N 1
ATOM 3894 C CA . ALA A 1 504 ? 13.054 10.430 -38.399 1.00 91.00 504 ALA A CA 1
ATOM 3895 C C . ALA A 1 504 ? 13.484 9.427 -39.491 1.00 91.00 504 ALA A C 1
ATOM 3897 O O . ALA A 1 504 ? 14.026 9.819 -40.527 1.00 91.00 504 ALA A O 1
ATOM 3898 N N . GLY A 1 505 ? 13.186 8.136 -39.303 1.00 91.75 505 GLY A N 1
ATOM 3899 C CA . GLY A 1 505 ? 13.379 7.101 -40.320 1.00 91.75 505 GLY A CA 1
ATOM 3900 C C . GLY A 1 505 ? 12.544 7.342 -41.583 1.00 91.75 505 GLY A C 1
ATOM 3901 O O . GLY A 1 505 ? 13.072 7.250 -42.692 1.00 91.75 505 GLY A O 1
ATOM 3902 N N . LEU A 1 506 ? 11.268 7.712 -41.433 1.00 89.12 506 LEU A N 1
ATOM 3903 C CA . LEU A 1 506 ? 10.379 8.069 -42.545 1.00 89.12 506 LEU A CA 1
ATOM 3904 C C . LEU A 1 506 ? 10.827 9.352 -43.257 1.00 89.12 506 LEU A C 1
ATOM 3906 O O . LEU A 1 506 ? 10.852 9.372 -44.485 1.00 89.12 506 LEU A O 1
ATOM 3910 N N . GLU A 1 507 ? 11.245 10.387 -42.524 1.00 88.50 507 GLU A N 1
ATOM 3911 C CA . GLU A 1 507 ? 11.816 11.623 -43.083 1.00 88.50 507 GLU A CA 1
ATOM 3912 C C . GLU A 1 507 ? 13.080 11.328 -43.916 1.00 88.50 507 GLU A C 1
ATOM 3914 O O . GLU A 1 507 ? 13.229 11.830 -45.037 1.00 88.50 507 GLU A O 1
ATOM 3919 N N . HIS A 1 508 ? 13.961 10.445 -43.432 1.00 90.62 508 HIS A N 1
ATOM 3920 C CA . HIS A 1 508 ? 15.147 10.004 -44.171 1.00 90.62 508 HIS A CA 1
ATOM 3921 C C . HIS A 1 508 ? 14.792 9.187 -45.426 1.00 90.62 508 HIS A C 1
ATOM 3923 O O . HIS A 1 508 ? 15.331 9.447 -46.504 1.00 90.62 508 HIS A O 1
ATOM 3929 N N . ILE A 1 509 ? 13.859 8.232 -45.325 1.00 88.31 509 ILE A N 1
ATOM 3930 C CA . ILE A 1 509 ? 13.380 7.435 -46.469 1.00 88.31 509 ILE A CA 1
ATOM 3931 C C . ILE A 1 509 ? 12.728 8.339 -47.524 1.00 88.31 509 ILE A C 1
ATOM 3933 O O . ILE A 1 509 ? 13.067 8.238 -48.702 1.00 88.31 509 ILE A O 1
ATOM 3937 N N . ALA A 1 510 ? 11.856 9.265 -47.120 1.00 87.06 510 ALA A N 1
ATOM 3938 C CA . ALA A 1 510 ? 11.216 10.220 -48.021 1.00 87.06 510 ALA A CA 1
ATOM 3939 C C . ALA A 1 510 ? 12.243 11.127 -48.724 1.00 87.06 510 ALA A C 1
ATOM 3941 O O . ALA A 1 510 ? 12.117 11.384 -49.921 1.00 87.06 510 ALA A O 1
ATOM 3942 N N . THR A 1 511 ? 13.299 11.547 -48.017 1.00 88.88 511 THR A N 1
ATOM 3943 C CA . THR A 1 511 ? 14.407 12.330 -48.591 1.00 88.88 511 THR A CA 1
ATOM 3944 C C . THR A 1 511 ? 15.195 11.520 -49.627 1.00 88.88 511 THR A C 1
ATOM 3946 O O . THR A 1 511 ? 15.422 11.998 -50.738 1.00 88.88 511 THR A O 1
ATOM 3949 N N . MET A 1 512 ? 15.556 10.271 -49.308 1.00 87.69 512 MET A N 1
ATOM 3950 C CA . MET A 1 512 ? 16.253 9.354 -50.223 1.00 87.69 512 MET A CA 1
ATOM 3951 C C . MET A 1 512 ? 15.426 9.049 -51.481 1.00 87.69 512 MET A C 1
ATOM 3953 O O . MET A 1 512 ? 15.949 9.060 -52.594 1.00 87.69 512 MET A O 1
ATOM 3957 N N . LEU A 1 513 ? 14.120 8.816 -51.320 1.00 84.12 513 LEU A N 1
ATOM 3958 C CA . LEU A 1 513 ? 13.195 8.528 -52.422 1.00 84.12 513 LEU A CA 1
ATOM 3959 C C . LEU A 1 513 ? 12.704 9.784 -53.157 1.00 84.12 513 LEU A C 1
ATOM 3961 O O . LEU A 1 513 ? 12.046 9.668 -54.194 1.00 84.12 513 LEU A O 1
ATOM 3965 N N . GLY A 1 514 ? 13.044 10.977 -52.661 1.00 80.44 514 GLY A N 1
ATOM 3966 C CA . GLY A 1 514 ? 12.698 12.263 -53.266 1.00 80.44 514 GLY A CA 1
ATOM 3967 C C . GLY A 1 514 ? 13.211 12.412 -54.700 1.00 80.44 514 GLY A C 1
ATOM 3968 O O . GLY A 1 514 ? 12.556 13.061 -55.511 1.00 80.44 514 GLY A O 1
ATOM 3969 N N . GLN A 1 515 ? 14.330 11.754 -55.023 1.00 79.25 515 GLN A N 1
ATOM 3970 C CA . GLN A 1 515 ? 14.951 11.759 -56.353 1.00 79.25 515 GLN A CA 1
ATOM 3971 C C . GLN A 1 515 ? 14.249 10.845 -57.373 1.00 79.25 515 GLN A C 1
ATOM 3973 O O . GLN A 1 515 ? 14.504 10.967 -58.569 1.00 79.25 515 GLN A O 1
ATOM 3978 N N . LEU A 1 516 ? 13.380 9.926 -56.931 1.00 79.19 516 LEU A N 1
ATOM 3979 C CA . LEU A 1 516 ? 12.644 9.044 -57.836 1.00 79.19 516 LEU A CA 1
ATOM 3980 C C . LEU A 1 516 ? 11.326 9.693 -58.284 1.00 79.19 516 LEU A C 1
ATOM 3982 O O . LEU A 1 516 ? 10.611 10.252 -57.442 1.00 79.19 516 LEU A O 1
ATOM 3986 N N . PRO A 1 517 ? 10.970 9.594 -59.582 1.00 71.75 517 PRO A N 1
ATOM 3987 C CA . PRO A 1 517 ? 9.756 10.197 -60.112 1.00 71.75 517 PRO A CA 1
ATOM 3988 C C . PRO A 1 517 ? 8.506 9.584 -59.474 1.00 71.75 517 PRO A C 1
ATOM 3990 O O . PRO A 1 517 ? 8.391 8.367 -59.307 1.00 71.75 517 PRO A O 1
ATOM 3993 N N . LEU A 1 518 ? 7.552 10.450 -59.138 1.00 75.50 518 LEU A N 1
ATOM 3994 C CA . LEU A 1 518 ? 6.215 10.045 -58.718 1.00 75.50 518 LEU A CA 1
ATOM 3995 C C . LEU A 1 518 ? 5.419 9.487 -59.911 1.00 75.50 518 LEU A C 1
ATOM 3997 O O . LEU A 1 518 ? 5.607 9.951 -61.039 1.00 75.50 518 LEU A O 1
ATOM 4001 N N . PRO A 1 519 ? 4.489 8.543 -59.679 1.00 72.25 519 PRO A N 1
ATOM 4002 C CA . PRO A 1 519 ? 3.479 8.187 -60.668 1.00 72.25 519 PRO A CA 1
ATOM 4003 C C . PRO A 1 519 ? 2.686 9.431 -61.112 1.00 72.25 519 PRO A C 1
ATOM 4005 O O . PRO A 1 519 ? 2.373 10.285 -60.274 1.00 72.25 519 PRO A O 1
ATOM 4008 N N . PRO A 1 520 ? 2.337 9.554 -62.406 1.00 66.31 520 PRO A N 1
ATOM 4009 C CA . PRO A 1 520 ? 1.644 10.732 -62.917 1.00 66.31 520 PRO A CA 1
ATOM 4010 C C . PRO A 1 520 ? 0.296 10.928 -62.209 1.00 66.31 520 PRO A C 1
ATOM 4012 O O . PRO A 1 520 ? -0.520 10.011 -62.144 1.00 66.31 520 PRO A O 1
ATOM 4015 N N . GLY A 1 521 ? 0.071 12.136 -61.683 1.00 69.50 521 GLY A N 1
ATOM 4016 C CA . GLY A 1 521 ? -1.165 12.530 -60.994 1.00 69.50 521 GLY A CA 1
ATOM 4017 C C . GLY A 1 521 ? -1.110 12.545 -59.459 1.00 69.50 521 GLY A C 1
ATOM 4018 O O . GLY A 1 521 ? -2.059 13.024 -58.846 1.00 69.50 521 GLY A O 1
ATOM 4019 N N . GLN A 1 522 ? -0.028 12.084 -58.819 1.00 72.62 522 GLN A N 1
ATOM 4020 C CA . GLN A 1 522 ? 0.143 12.189 -57.360 1.00 72.62 522 GLN A CA 1
ATOM 4021 C C . GLN A 1 522 ? 1.041 13.367 -56.960 1.00 72.62 522 GLN A C 1
ATOM 4023 O O . GLN A 1 522 ? 2.133 13.541 -57.500 1.00 72.62 522 GLN A O 1
ATOM 4028 N N . LEU A 1 523 ? 0.604 14.143 -55.964 1.00 74.81 523 LEU A N 1
ATOM 4029 C CA . LEU A 1 523 ? 1.409 15.194 -55.334 1.00 74.81 523 LEU A CA 1
ATOM 4030 C C . LEU A 1 523 ? 2.271 14.623 -54.188 1.00 74.81 523 LEU A C 1
ATOM 4032 O O . LEU A 1 523 ? 1.883 13.629 -53.566 1.00 74.81 523 LEU A O 1
ATOM 4036 N N . PRO A 1 524 ? 3.430 15.231 -53.867 1.00 76.69 524 PRO A N 1
ATOM 4037 C CA . PRO A 1 524 ? 4.185 14.892 -52.662 1.00 76.69 524 PRO A CA 1
ATOM 4038 C C . PRO A 1 524 ? 3.337 15.127 -51.406 1.00 76.69 524 PRO A C 1
ATOM 4040 O O . PRO A 1 524 ? 2.796 16.217 -51.224 1.00 76.69 524 PRO A O 1
ATOM 4043 N N . VAL A 1 525 ? 3.228 14.120 -50.537 1.00 83.56 525 VAL A N 1
ATOM 4044 C CA . VAL A 1 525 ? 2.505 14.261 -49.264 1.00 83.56 525 VAL A CA 1
ATOM 4045 C C . VAL A 1 525 ? 3.374 15.067 -48.285 1.00 83.56 525 VAL A C 1
ATOM 4047 O O . VAL A 1 525 ? 4.539 14.706 -48.096 1.00 83.56 525 VAL A O 1
ATOM 4050 N N . PRO A 1 526 ? 2.861 16.145 -47.660 1.00 80.38 526 PRO A N 1
ATOM 4051 C CA . PRO A 1 526 ? 3.609 16.885 -46.650 1.00 80.38 526 PRO A CA 1
ATOM 4052 C C . PRO A 1 526 ? 3.816 16.015 -45.407 1.00 80.38 526 PRO A C 1
ATOM 4054 O O . PRO A 1 526 ? 2.891 15.345 -44.950 1.00 80.38 526 PRO A O 1
ATOM 4057 N N . ILE A 1 527 ? 5.024 16.041 -44.843 1.00 79.19 527 ILE A N 1
ATOM 4058 C CA . ILE A 1 527 ? 5.349 15.275 -43.636 1.00 79.19 527 ILE A CA 1
ATOM 4059 C C . ILE A 1 527 ? 4.744 15.994 -42.427 1.00 79.19 527 ILE A C 1
ATOM 4061 O O . ILE A 1 527 ? 5.125 17.114 -42.089 1.00 79.19 527 ILE A O 1
ATOM 4065 N N . SER A 1 528 ? 3.760 15.366 -41.797 1.00 85.25 528 SER A N 1
ATOM 4066 C CA . SER A 1 528 ? 3.047 15.835 -40.608 1.00 85.25 528 SER A CA 1
ATOM 4067 C C . SER A 1 528 ? 2.633 14.622 -39.778 1.00 85.25 528 SER A C 1
ATOM 4069 O O . SER A 1 528 ? 2.680 13.495 -40.267 1.00 85.25 528 SER A O 1
ATOM 4071 N N . GLU A 1 529 ? 2.273 14.830 -38.514 1.00 78.38 529 GLU A N 1
ATOM 4072 C CA . GLU A 1 529 ? 2.062 13.727 -37.560 1.00 78.38 529 GLU A CA 1
ATOM 4073 C C . GLU A 1 529 ? 0.917 12.799 -37.998 1.00 78.38 529 GLU A C 1
ATOM 4075 O O . GLU A 1 529 ? 1.063 11.578 -37.973 1.00 78.38 529 GLU A O 1
ATOM 4080 N N . ASP A 1 530 ? -0.156 13.382 -38.537 1.00 84.00 530 ASP A N 1
ATOM 4081 C CA . ASP A 1 530 ? -1.317 12.655 -39.060 1.00 84.00 530 ASP A CA 1
ATOM 4082 C C . ASP A 1 530 ? -1.068 11.989 -40.430 1.00 84.00 530 ASP A C 1
ATOM 4084 O O . ASP A 1 530 ? -1.789 11.070 -40.811 1.00 84.00 530 ASP A O 1
ATOM 4088 N N . THR A 1 531 ? -0.046 12.419 -41.184 1.00 87.19 531 THR A N 1
ATOM 4089 C CA . THR A 1 531 ? 0.207 11.988 -42.578 1.00 87.19 531 THR A CA 1
ATOM 4090 C C . THR A 1 531 ? 1.364 10.995 -42.724 1.00 87.19 531 THR A C 1
ATOM 4092 O O . THR A 1 531 ? 1.696 10.588 -43.840 1.00 87.19 531 THR A O 1
ATOM 4095 N N . LEU A 1 532 ? 1.987 10.548 -41.625 1.00 85.88 532 LEU A N 1
ATOM 4096 C CA . LEU A 1 532 ? 3.113 9.598 -41.667 1.00 85.88 532 LEU A CA 1
ATOM 4097 C C . LEU A 1 532 ? 2.766 8.278 -42.383 1.00 85.88 532 LEU A C 1
ATOM 4099 O O . LEU A 1 532 ? 3.614 7.715 -43.080 1.00 85.88 532 LEU A O 1
ATOM 4103 N N . GLY A 1 533 ? 1.520 7.807 -42.257 1.00 87.06 533 GLY A N 1
ATOM 4104 C CA . GLY A 1 533 ? 1.026 6.630 -42.981 1.00 87.06 533 GLY A CA 1
ATOM 4105 C C . GLY A 1 533 ? 0.999 6.835 -44.500 1.00 87.06 533 GLY A C 1
ATOM 4106 O O . GLY A 1 533 ? 1.465 5.975 -45.249 1.00 87.06 533 GLY A O 1
ATOM 4107 N N . ASP A 1 534 ? 0.548 8.005 -44.953 1.00 88.25 534 ASP A N 1
ATOM 4108 C CA . ASP A 1 534 ? 0.493 8.371 -46.372 1.00 88.25 534 ASP A CA 1
ATOM 4109 C C . ASP A 1 534 ? 1.897 8.579 -46.964 1.00 88.25 534 ASP A C 1
ATOM 4111 O O . ASP A 1 534 ? 2.172 8.168 -48.095 1.00 88.25 534 ASP A O 1
ATOM 4115 N N . VAL A 1 535 ? 2.827 9.146 -46.185 1.00 87.69 535 VAL A N 1
ATOM 4116 C CA . VAL A 1 535 ? 4.249 9.271 -46.559 1.00 87.69 535 VAL A CA 1
ATOM 4117 C C . VAL A 1 535 ? 4.894 7.890 -46.734 1.00 87.69 535 VAL A C 1
ATOM 4119 O O . VAL A 1 535 ? 5.636 7.675 -47.700 1.00 87.69 535 VAL A O 1
ATOM 4122 N N . LEU A 1 536 ? 4.590 6.925 -45.857 1.00 88.81 536 LEU A N 1
ATOM 4123 C CA . LEU A 1 536 ? 5.050 5.540 -45.996 1.00 88.81 536 LEU A CA 1
ATOM 4124 C C . LEU A 1 536 ? 4.419 4.849 -47.219 1.00 88.81 536 LEU A C 1
ATOM 4126 O O . LEU A 1 536 ? 5.133 4.200 -47.987 1.00 88.81 536 LEU A O 1
ATOM 4130 N N . ALA A 1 537 ? 3.116 5.029 -47.450 1.00 89.50 537 ALA A N 1
ATOM 4131 C CA . ALA A 1 537 ? 2.419 4.481 -48.615 1.00 89.50 537 ALA A CA 1
ATOM 4132 C C . ALA A 1 537 ? 2.987 5.031 -49.938 1.00 89.50 537 ALA A C 1
ATOM 4134 O O . ALA A 1 537 ? 3.291 4.258 -50.852 1.00 89.50 537 ALA A O 1
ATOM 4135 N N . GLN A 1 538 ? 3.228 6.345 -50.019 1.00 88.00 538 GLN A N 1
ATOM 4136 C CA . GLN A 1 538 ? 3.874 6.976 -51.172 1.00 88.00 538 GLN A CA 1
ATOM 4137 C C . GLN A 1 538 ? 5.319 6.480 -51.354 1.00 88.00 538 GLN A C 1
ATOM 4139 O O . GLN A 1 538 ? 5.739 6.205 -52.479 1.00 88.00 538 GLN A O 1
ATOM 4144 N N . SER A 1 539 ? 6.074 6.311 -50.265 1.00 87.50 539 SER A N 1
ATOM 4145 C CA . SER A 1 539 ? 7.441 5.766 -50.296 1.00 87.50 539 SER A CA 1
ATOM 4146 C C . SER A 1 539 ? 7.472 4.337 -50.853 1.00 87.50 539 SER A C 1
ATOM 4148 O O . SER A 1 539 ? 8.257 4.031 -51.754 1.00 87.50 539 SER A O 1
ATOM 4150 N N . HIS A 1 540 ? 6.556 3.478 -50.398 1.00 89.69 540 HIS A N 1
ATOM 4151 C CA . HIS A 1 540 ? 6.372 2.130 -50.935 1.00 89.69 540 HIS A CA 1
ATOM 4152 C C . HIS A 1 540 ? 5.976 2.151 -52.424 1.00 89.69 540 HIS A C 1
ATOM 4154 O O . HIS A 1 540 ? 6.537 1.402 -53.224 1.00 89.69 540 HIS A O 1
ATOM 4160 N N . GLN A 1 541 ? 5.080 3.054 -52.838 1.00 88.75 541 GLN A N 1
ATOM 4161 C CA . GLN A 1 541 ? 4.655 3.191 -54.237 1.00 88.75 541 GLN A CA 1
ATOM 4162 C C . GLN A 1 541 ? 5.782 3.673 -55.171 1.00 88.75 541 GLN A C 1
ATOM 4164 O O . GLN A 1 541 ? 5.878 3.193 -56.309 1.00 88.75 541 GLN A O 1
ATOM 4169 N N . ARG A 1 542 ? 6.673 4.561 -54.700 1.00 86.31 542 ARG A N 1
ATOM 4170 C CA . ARG A 1 542 ? 7.897 4.953 -55.427 1.00 86.31 542 ARG A CA 1
ATOM 4171 C C . ARG A 1 542 ? 8.844 3.763 -55.591 1.00 86.31 542 ARG A C 1
ATOM 4173 O O . ARG A 1 542 ? 9.265 3.481 -56.711 1.00 86.31 542 ARG A O 1
ATOM 4180 N N . LEU A 1 543 ? 9.120 3.022 -54.513 1.00 87.06 543 LEU A N 1
ATOM 4181 C CA . LEU A 1 543 ? 9.969 1.822 -54.551 1.00 87.06 543 LEU A CA 1
ATOM 4182 C C . LEU A 1 543 ? 9.409 0.742 -55.490 1.00 87.06 543 LEU A C 1
ATOM 4184 O O . LEU A 1 543 ? 10.144 0.202 -56.314 1.00 87.06 543 LEU A O 1
ATOM 4188 N N . ALA A 1 544 ? 8.103 0.473 -55.435 1.00 88.56 544 ALA A N 1
ATOM 4189 C CA . ALA A 1 544 ? 7.445 -0.487 -56.320 1.00 88.56 544 ALA A CA 1
ATOM 4190 C C . ALA A 1 544 ? 7.505 -0.063 -57.801 1.00 88.56 544 ALA A C 1
ATOM 4192 O O . ALA A 1 544 ? 7.688 -0.905 -58.681 1.00 88.56 544 ALA A O 1
ATOM 4193 N N . SER A 1 545 ? 7.380 1.237 -58.089 1.00 86.00 545 SER A N 1
ATOM 4194 C CA . SER A 1 545 ? 7.538 1.785 -59.445 1.00 86.00 545 SER A CA 1
ATOM 4195 C C . SER A 1 545 ? 8.981 1.664 -59.945 1.00 86.00 545 SER A C 1
ATOM 4197 O O . SER A 1 545 ? 9.207 1.234 -61.075 1.00 86.00 545 SER A O 1
ATOM 4199 N N . ALA A 1 546 ? 9.962 1.951 -59.086 1.00 84.38 546 ALA A N 1
ATOM 4200 C CA . ALA A 1 546 ? 11.382 1.804 -59.393 1.00 84.38 546 ALA A CA 1
ATOM 4201 C C . ALA A 1 546 ? 11.773 0.344 -59.665 1.00 84.38 546 ALA A C 1
ATOM 4203 O O . ALA A 1 546 ? 12.477 0.060 -60.630 1.00 84.38 546 ALA A O 1
ATOM 4204 N N . LEU A 1 547 ? 11.263 -0.595 -58.865 1.00 86.25 547 LEU A N 1
ATOM 4205 C CA . LEU A 1 547 ? 11.504 -2.027 -59.043 1.00 86.25 547 LEU A CA 1
ATOM 4206 C C . LEU A 1 547 ? 10.899 -2.537 -60.362 1.00 86.25 547 LEU A C 1
ATOM 4208 O O . LEU A 1 547 ? 11.566 -3.255 -61.106 1.00 86.25 547 LEU A O 1
ATOM 4212 N N . LYS A 1 548 ? 9.685 -2.088 -60.721 1.00 87.12 548 LYS A N 1
ATOM 4213 C CA . LYS A 1 548 ? 9.091 -2.346 -62.047 1.00 87.12 548 LYS A CA 1
ATOM 4214 C C . LYS A 1 548 ? 9.964 -1.801 -63.182 1.00 87.12 548 LYS A C 1
ATOM 4216 O O . LYS A 1 548 ? 10.190 -2.520 -64.150 1.00 87.12 548 LYS A O 1
ATOM 4221 N N . PHE A 1 549 ? 10.485 -0.578 -63.055 1.00 83.56 549 PHE A N 1
ATOM 4222 C CA . PHE A 1 549 ? 11.395 0.008 -64.044 1.00 83.56 549 PHE A CA 1
ATOM 4223 C C . PHE A 1 549 ? 12.688 -0.811 -64.188 1.00 83.56 549 PHE A C 1
ATOM 4225 O O . PHE A 1 549 ? 13.048 -1.196 -65.301 1.00 83.56 549 PHE A O 1
ATOM 4232 N N . ILE A 1 550 ? 13.328 -1.189 -63.077 1.00 83.62 550 ILE A N 1
ATOM 4233 C CA . ILE A 1 550 ? 14.520 -2.054 -63.075 1.00 83.62 550 ILE A CA 1
ATOM 4234 C C . ILE A 1 550 ? 14.228 -3.393 -63.772 1.00 83.62 550 ILE A C 1
ATOM 4236 O O . ILE A 1 550 ? 15.022 -3.836 -64.595 1.00 83.62 550 ILE A O 1
ATOM 4240 N N . HIS A 1 551 ? 13.059 -3.999 -63.539 1.00 84.81 551 HIS A N 1
ATOM 4241 C CA . HIS A 1 551 ? 12.639 -5.233 -64.220 1.00 84.81 551 HIS A CA 1
ATOM 4242 C C . HIS A 1 551 ? 12.377 -5.060 -65.731 1.00 84.81 551 HIS A C 1
ATOM 4244 O O . HIS A 1 551 ? 12.348 -6.054 -66.461 1.00 84.81 551 HIS A O 1
ATOM 4250 N N . THR A 1 552 ? 12.198 -3.831 -66.230 1.00 83.12 552 THR A N 1
ATOM 4251 C CA . THR A 1 552 ? 12.097 -3.554 -67.677 1.00 83.12 552 THR A CA 1
ATOM 4252 C C . THR A 1 552 ? 13.445 -3.306 -68.357 1.00 83.12 552 THR A C 1
ATOM 4254 O O . THR A 1 552 ? 13.545 -3.534 -69.563 1.00 83.12 552 THR A O 1
ATOM 4257 N N . LEU A 1 553 ? 14.499 -2.938 -67.615 1.00 81.62 553 LEU A N 1
ATOM 4258 C CA . LEU A 1 553 ? 15.827 -2.662 -68.184 1.00 81.62 553 LEU A CA 1
ATOM 4259 C C . LEU A 1 553 ? 16.434 -3.840 -68.975 1.00 81.62 553 LEU A C 1
ATOM 4261 O O . LEU A 1 553 ? 16.938 -3.579 -70.064 1.00 81.62 553 LEU A O 1
ATOM 4265 N N . PRO A 1 554 ? 16.346 -5.122 -68.549 1.00 81.69 554 PRO A N 1
ATOM 4266 C CA . PRO A 1 554 ? 16.865 -6.239 -69.347 1.00 81.69 554 PRO A CA 1
ATOM 4267 C C . PRO A 1 554 ? 16.164 -6.392 -70.703 1.00 81.69 554 PRO A C 1
ATOM 4269 O O . PRO A 1 554 ? 16.797 -6.749 -71.691 1.00 81.69 554 PRO A O 1
ATOM 4272 N N . LYS A 1 555 ? 14.861 -6.082 -70.769 1.00 76.94 555 LYS A N 1
ATOM 4273 C CA . LYS A 1 555 ? 14.081 -6.136 -72.016 1.00 76.94 555 LYS A CA 1
ATOM 4274 C C . LYS A 1 555 ? 14.450 -4.986 -72.953 1.00 76.94 555 LYS A C 1
ATOM 4276 O O . LYS A 1 555 ? 14.561 -5.197 -74.153 1.00 76.94 555 LYS A O 1
ATOM 4281 N N . ALA A 1 556 ? 14.669 -3.791 -72.402 1.00 69.25 556 ALA A N 1
ATOM 4282 C CA . ALA A 1 556 ? 15.160 -2.643 -73.160 1.00 69.25 556 ALA A CA 1
ATOM 4283 C C . ALA A 1 556 ? 16.595 -2.865 -73.671 1.00 69.25 556 ALA A C 1
ATOM 4285 O O . ALA A 1 556 ? 16.882 -2.544 -74.818 1.00 69.25 556 ALA A O 1
ATOM 4286 N N . GLY A 1 557 ? 17.468 -3.473 -72.858 1.00 76.62 557 GLY A N 1
ATOM 4287 C CA . GLY A 1 557 ? 18.820 -3.869 -73.260 1.00 76.62 557 GLY A CA 1
ATOM 4288 C C . GLY A 1 557 ? 18.808 -4.856 -74.427 1.00 76.62 557 GLY A C 1
ATOM 4289 O O . GLY A 1 557 ? 19.426 -4.582 -75.448 1.00 76.62 557 GLY A O 1
ATOM 4290 N N . ALA A 1 558 ? 18.023 -5.934 -74.323 1.00 77.62 558 ALA A N 1
ATOM 4291 C CA . ALA A 1 558 ? 17.873 -6.909 -75.404 1.00 77.62 558 ALA A CA 1
ATOM 4292 C C . ALA A 1 558 ? 17.301 -6.293 -76.697 1.00 77.62 558 ALA A C 1
ATOM 4294 O O . ALA A 1 558 ? 17.718 -6.672 -77.784 1.00 77.62 558 ALA A O 1
ATOM 4295 N N . LEU A 1 559 ? 16.375 -5.327 -76.601 1.00 73.12 559 LEU A N 1
ATOM 4296 C CA . LEU A 1 559 ? 15.859 -4.596 -77.767 1.00 73.12 559 LEU A CA 1
ATOM 4297 C C . LEU A 1 559 ? 16.919 -3.691 -78.411 1.00 73.12 559 LEU A C 1
ATOM 4299 O O . LEU A 1 559 ? 17.011 -3.661 -79.634 1.00 73.12 559 LEU A O 1
ATOM 4303 N N . LEU A 1 560 ? 17.727 -2.982 -77.616 1.00 74.31 560 LEU A N 1
ATOM 4304 C CA . LEU A 1 560 ? 18.831 -2.161 -78.127 1.00 74.31 560 LEU A CA 1
ATOM 4305 C C . LEU A 1 560 ? 19.920 -3.015 -78.785 1.00 74.31 560 LEU A C 1
ATOM 4307 O O . LEU A 1 560 ? 20.453 -2.625 -79.817 1.00 74.31 560 LEU A O 1
ATOM 4311 N N . GLU A 1 561 ? 20.217 -4.186 -78.223 1.00 80.00 561 GLU A N 1
ATOM 4312 C CA . GLU A 1 561 ? 21.144 -5.161 -78.803 1.00 80.00 561 GLU A CA 1
ATOM 4313 C C . GLU A 1 561 ? 20.615 -5.685 -80.153 1.00 80.00 561 GLU A C 1
ATOM 4315 O O . GLU A 1 561 ? 21.350 -5.702 -81.136 1.00 80.00 561 GLU A O 1
ATOM 4320 N N . LEU A 1 562 ? 19.311 -5.976 -80.250 1.00 77.94 562 LEU A N 1
ATOM 4321 C CA . LEU A 1 562 ? 18.634 -6.340 -81.504 1.00 77.94 562 LEU A CA 1
ATOM 4322 C C . LEU A 1 562 ? 18.665 -5.214 -82.554 1.00 77.94 562 LEU A C 1
ATOM 4324 O O . LEU A 1 562 ? 18.905 -5.482 -83.730 1.00 77.94 562 LEU A O 1
ATOM 4328 N N . MET A 1 563 ? 18.455 -3.960 -82.142 1.00 75.94 563 MET A N 1
ATOM 4329 C CA . MET A 1 563 ? 18.542 -2.796 -83.035 1.00 75.94 563 MET A CA 1
ATOM 4330 C C . MET A 1 563 ? 19.975 -2.554 -83.527 1.00 75.94 563 MET A C 1
ATOM 4332 O O . MET A 1 563 ? 20.168 -2.291 -84.710 1.00 75.94 563 MET A O 1
ATOM 4336 N N . LEU A 1 564 ? 20.977 -2.708 -82.655 1.00 78.69 564 LEU A N 1
ATOM 4337 C CA . LEU A 1 564 ? 22.392 -2.624 -83.028 1.00 78.69 564 LEU A CA 1
ATOM 4338 C C . LEU A 1 564 ? 22.792 -3.729 -84.013 1.00 78.69 564 LEU A C 1
ATOM 4340 O O . LEU A 1 564 ? 23.532 -3.452 -84.955 1.00 78.69 564 LEU A O 1
ATOM 4344 N N . MET A 1 565 ? 22.270 -4.953 -83.850 1.00 78.69 565 MET A N 1
ATOM 4345 C CA . MET A 1 565 ? 22.474 -6.019 -84.838 1.00 78.69 565 MET A CA 1
ATOM 4346 C C . MET A 1 565 ? 21.832 -5.670 -86.191 1.00 78.69 565 MET A C 1
ATOM 4348 O O . MET A 1 565 ? 22.482 -5.821 -87.225 1.00 78.69 565 MET A O 1
ATOM 4352 N N . GLN A 1 566 ? 20.616 -5.110 -86.202 1.00 76.69 566 GLN A N 1
ATOM 4353 C CA . GLN A 1 566 ? 19.977 -4.645 -87.442 1.00 76.69 566 GLN A CA 1
ATOM 4354 C C . GLN A 1 566 ? 20.739 -3.497 -88.127 1.00 76.69 566 GLN A C 1
ATOM 4356 O O . GLN A 1 566 ? 20.823 -3.487 -89.355 1.00 76.69 566 GLN A O 1
ATOM 4361 N N . GLU A 1 567 ? 21.318 -2.551 -87.379 1.00 72.75 567 GLU A N 1
ATOM 4362 C CA . GLU A 1 567 ? 22.187 -1.515 -87.959 1.00 72.75 567 GLU A CA 1
ATOM 4363 C C . GLU A 1 567 ? 23.488 -2.107 -88.524 1.00 72.75 567 GLU A C 1
ATOM 4365 O O . GLU A 1 567 ? 23.903 -1.716 -89.617 1.00 72.75 567 GLU A O 1
ATOM 4370 N N . SER A 1 568 ? 24.110 -3.087 -87.852 1.00 69.69 568 SER A N 1
ATOM 4371 C CA . SER A 1 568 ? 25.291 -3.763 -88.407 1.00 69.69 568 SER A CA 1
ATOM 4372 C C . SER A 1 568 ? 24.976 -4.562 -89.675 1.00 69.69 568 SER A C 1
ATOM 4374 O O . SER A 1 568 ? 25.745 -4.491 -90.635 1.00 69.69 568 SER A O 1
ATOM 4376 N N . ASP A 1 569 ? 23.822 -5.230 -89.737 1.00 68.38 569 ASP A N 1
ATOM 4377 C CA . ASP A 1 569 ? 23.395 -5.973 -90.925 1.00 68.38 569 ASP A CA 1
ATOM 4378 C C . ASP A 1 569 ? 23.133 -5.016 -92.108 1.00 68.38 569 ASP A C 1
ATOM 4380 O O . ASP A 1 569 ? 23.602 -5.263 -93.224 1.00 68.38 569 ASP A O 1
ATOM 4384 N N . GLN A 1 570 ? 22.494 -3.861 -91.871 1.00 65.69 570 GLN A N 1
ATOM 4385 C CA . GLN A 1 570 ? 22.292 -2.829 -92.903 1.00 65.69 570 GLN A CA 1
ATOM 4386 C C . GLN A 1 570 ? 23.597 -2.172 -93.383 1.00 65.69 570 GLN A C 1
ATOM 4388 O O . GLN A 1 570 ? 23.693 -1.790 -94.553 1.00 65.69 570 GLN A O 1
ATOM 4393 N N . LEU A 1 571 ? 24.611 -2.056 -92.521 1.00 57.00 571 LEU A N 1
ATOM 4394 C CA . LEU A 1 571 ? 25.938 -1.561 -92.903 1.00 57.00 571 LEU A CA 1
ATOM 4395 C C . LEU A 1 571 ? 26.744 -2.600 -93.699 1.00 57.00 571 LEU A C 1
ATOM 4397 O O . LEU A 1 571 ? 27.489 -2.220 -94.600 1.00 57.00 571 LEU A O 1
ATOM 4401 N N . THR A 1 572 ? 26.574 -3.898 -93.426 1.00 58.84 572 THR A N 1
ATOM 4402 C CA . THR A 1 572 ? 27.212 -4.964 -94.225 1.00 58.84 572 THR A CA 1
ATOM 4403 C C . THR A 1 572 ? 26.537 -5.224 -95.571 1.00 58.84 572 THR A C 1
ATOM 4405 O O . THR A 1 572 ? 27.193 -5.726 -96.473 1.00 58.84 572 THR A O 1
ATOM 4408 N N . SER A 1 573 ? 25.265 -4.846 -95.742 1.00 57.25 573 SER A N 1
ATOM 4409 C CA . SER A 1 573 ? 24.539 -4.972 -97.017 1.00 57.25 573 SER A CA 1
ATOM 4410 C C . SER A 1 573 ? 24.753 -3.795 -97.990 1.00 57.25 573 SER A C 1
ATOM 4412 O O . SER A 1 573 ? 24.194 -3.821 -99.087 1.00 57.25 573 SER A O 1
ATOM 4414 N N . ASN A 1 574 ? 25.501 -2.757 -97.595 1.00 53.44 574 ASN A N 1
ATOM 4415 C CA . ASN A 1 574 ? 25.756 -1.541 -98.388 1.00 53.44 574 ASN A CA 1
ATOM 4416 C C . ASN A 1 574 ? 27.240 -1.361 -98.791 1.00 53.44 574 ASN A C 1
ATOM 4418 O O . ASN A 1 574 ? 27.616 -0.285 -99.260 1.00 53.44 574 ASN A O 1
ATOM 4422 N N . ASN A 1 575 ? 28.066 -2.401 -98.619 1.00 46.56 575 ASN A N 1
ATOM 4423 C CA . ASN A 1 575 ? 29.424 -2.543 -99.168 1.00 46.56 575 ASN A CA 1
ATOM 4424 C C . ASN A 1 575 ? 29.479 -3.770 -100.088 1.00 46.56 575 ASN A C 1
ATOM 4426 O O . ASN A 1 575 ? 30.292 -3.736 -101.036 1.00 46.56 575 ASN A O 1
#

Secondary structure (DSSP, 8-state):
-PPPP------------------------------------THHHHHHHHHHHHHHHHHHHHHHHHHHHHHHHHHHHHHHHHHHHHHHHHHHHHHHHHHHHHHHHHHHHHHHHHHHHHHHHHHHHHHHHHHHHHHHHHHHHHHHHHHHHHHHHHHHHHHHHHHHHHHHHHTT-----------------------TTGGGSHHHHHHHHHHHHHHHHHHHHHHHHHHHHHHHHHHHHHHHHHHHHHHHHHHHHHHHHHHHHHHHHHHHHHHHHHHHHHHHHHHHHHHHHHHHHHHHHHHHHHHHHHHHHHHHHHHHHHHHHHHHHHHHHHHHHHHHHHHHHHHHHHH----------------------------------------------SHHHHHHHHHHHHHTT-SSHHHHHHHHHHHHHHHHHHHHHHHHHHHHHHHHHHHHHHHHHHHHHHHHHHT-HHHHHHHHHHHHHHHHHHHHHHHHHHHHHHHHHHHHHHHHHHHHHHHHHTTSPPPTTPPPPP--GGGHHHHHHHHHHHHHHHHHHHHHHHHHHHHHHHHHHHHHHHHHTT-

InterPro domains:
  IPR033192 Outer dynein arm-docking complex subunit 3 [PTHR46518] (42-547)

Foldseek 3Di:
DDDDDDDDDDDDDDDDDDDDDDDDDDDDDDDDDDDDDDDDDPVVVVVVVVVVVVVVVVVVVVVVVVVVVVVVVVVVVVVVVVVVVVVVVVVVVVVVVVVVVVVVVVVVVVVVVVVVVVVVVVVVVVVVVVVVVVVVVVVVVVVVVVVVVVVVVVVVVVVVVVVVVVVVVVVPDPDDDDDDDDDDDDDDDDDDDDDPCVCVDPVVVVVVVVVVVVVVVVVVVVVVVVVVVVVVVVVVVVVVVVVVVVVVVVVVVVVVVVVVVVVVVVVVVVVVVVVVVVVVVVVVVVVVVVVVVVVVVVVVVVVVVVVVVVVVVVVVVVVVVVVVVVVVVVVVVVVVVVVVVVVVVVVPPDDDDDDDDDDDDDDDDDDDDDDDDDDDDDDDDDDDDDDDDDPDDPCPVVVVLVVLCVVQVHPHNVSSCVVVVVVVVVVVVVVVVVVVVVVVVVVVVVVVVVVVVVVVVVVCVVVPPVVVVVVVVVVVVVVVVVVVVVVVVVVVVVVVVVLVVLLVVLVVLLVVLVPFDFDPPDDQDDRDSVCSVVSVVSSVRSVVVVVVVVVCVVVVVVVVVVVVVVVVVVVVVVD

Organism: Dunaliella tertiolecta (NCBI:txid3047)

pLDDT: mean 74.4, std 20.75, range [29.09, 97.69]